Protein 3OIT (pdb70)

Organism: Oryza sativa subsp. japonica (NCBI:txid39947)

CATH classification: 3.40.47.10 (+1 more: 3.40.47.10)

InterPro domains:
  IPR001099 Chalcone/stilbene synthase, N-terminal [PF00195] (16-237)
  IPR011141 Polyketide synthase, type III [PIRSF000451] (15-398)
  IPR011141 Polyketide synthase, type III [PTHR11877] (16-397)
  IPR012328 Chalcone/stilbene synthase, C-terminal [PF02797] (247-397)
  IPR016039 Thiolase-like [G3DSA:3.40.47.10] (5-244)
  IPR016039 Thiolase-like [G3DSA:3.40.47.10] (245-402)
  IPR016039 Thiolase-like [SSF53901] (15-241)
  IPR016039 Thiolase-like [SSF53901] (244-397)

Structure (mmCIF, N/CA/C/O backbone):
data_3OIT
#
_entry.id   3OIT
#
_cell.length_a   57.780
_cell.length_b   68.510
_cell.length_c   211.720
_cell.angle_alpha   90.000
_cell.angle_beta   90.000
_cell.angle_gamma   90.000
#
_symmetry.space_group_name_H-M   'P 21 21 21'
#
loop_
_entity.id
_entity.type
_entity.pdbx_description
1 polymer 'Os07g0271500 protein'
2 water water
#
loop_
_atom_site.group_PDB
_atom_site.id
_atom_site.type_symbol
_atom_site.label_atom_id
_atom_site.label_alt_id
_atom_site.label_comp_id
_atom_site.label_asym_id
_atom_site.label_entity_id
_atom_site.label_seq_id
_atom_site.pdbx_PDB_ins_code
_atom_site.Cartn_x
_atom_site.Cartn_y
_atom_site.Cartn_z
_atom_site.occupancy
_atom_site.B_iso_or_equiv
_atom_site.auth_seq_id
_atom_site.auth_comp_id
_atom_site.auth_asym_id
_atom_site.auth_atom_id
_atom_site.pdbx_PDB_model_num
ATOM 1 N N . MET A 1 1 ? -6.497 -7.789 -53.078 1.00 46.92 17 MET A N 1
ATOM 2 C CA . MET A 1 1 ? -5.204 -8.126 -52.428 1.00 46.76 17 MET A CA 1
ATOM 3 C C . MET A 1 1 ? -5.392 -8.646 -51.011 1.00 45.68 17 MET A C 1
ATOM 4 O O . MET A 1 1 ? -6.452 -8.481 -50.403 1.00 44.95 17 MET A O 1
ATOM 9 N N . ARG A 1 2 ? -4.344 -9.265 -50.488 1.00 45.31 18 ARG A N 1
ATOM 10 C CA . ARG A 1 2 ? -4.376 -9.779 -49.137 1.00 44.69 18 ARG A CA 1
ATOM 11 C C . ARG A 1 2 ? -4.018 -8.697 -48.108 1.00 43.58 18 ARG A C 1
ATOM 12 O O . ARG A 1 2 ? -3.285 -7.744 -48.396 1.00 42.91 18 ARG A O 1
ATOM 20 N N . ARG A 1 3 ? -4.629 -8.851 -46.943 1.00 42.45 19 ARG A N 1
ATOM 21 C CA . ARG A 1 3 ? -4.210 -8.310 -45.651 1.00 42.20 19 ARG A CA 1
ATOM 22 C C . ARG A 1 3 ? -2.689 -8.119 -45.495 1.00 42.06 19 ARG A C 1
ATOM 23 O O . ARG A 1 3 ? -1.916 -8.964 -45.939 1.00 42.40 19 ARG A O 1
ATOM 31 N N . SER A 1 4 ? -2.265 -7.051 -44.817 1.00 41.20 20 SER A N 1
ATOM 32 C CA . SER A 1 4 ? -0.860 -6.912 -44.402 1.00 41.27 20 SER A CA 1
ATOM 33 C C . SER A 1 4 ? -0.495 -7.983 -43.363 1.00 41.64 20 SER A C 1
ATOM 34 O O . SER A 1 4 ? -1.373 -8.646 -42.806 1.00 41.59 20 SER A O 1
ATOM 37 N N . GLN A 1 5 ? 0.797 -8.162 -43.102 1.00 42.12 21 GLN A N 1
ATOM 38 C CA . GLN A 1 5 ? 1.226 -9.138 -42.097 1.00 42.87 21 GLN A CA 1
ATOM 39 C C . GLN A 1 5 ? 0.812 -8.702 -40.691 1.00 41.63 21 GLN A C 1
ATOM 40 O O . GLN A 1 5 ? 0.965 -7.537 -40.314 1.00 40.51 21 GLN A O 1
ATOM 46 N N . ARG A 1 6 ? 0.259 -9.633 -39.932 1.00 41.39 22 ARG A N 1
ATOM 47 C CA . ARG A 1 6 ? -0.229 -9.309 -38.608 1.00 41.39 22 ARG A CA 1
ATOM 48 C C . ARG A 1 6 ? 0.590 -10.032 -37.544 1.00 41.55 22 ARG A C 1
ATOM 49 O O . ARG A 1 6 ? 1.388 -10.925 -37.862 1.00 41.99 22 ARG A O 1
ATOM 57 N N . ALA A 1 7 ? 0.379 -9.644 -36.286 1.00 40.28 23 ALA A N 1
ATOM 58 C CA . ALA A 1 7 ? 1.033 -10.312 -35.173 1.00 40.35 23 ALA A CA 1
ATOM 59 C C . ALA A 1 7 ? 0.472 -11.729 -34.948 1.00 40.88 23 ALA A C 1
ATOM 60 O O . ALA A 1 7 ? -0.670 -12.033 -35.306 1.00 40.19 23 ALA A O 1
ATOM 62 N N . ASP A 1 8 ? 1.287 -12.578 -34.333 1.00 41.52 24 ASP A N 1
ATOM 63 C CA . ASP A 1 8 ? 0.883 -13.929 -33.976 1.00 42.64 24 ASP A CA 1
ATOM 64 C C . ASP A 1 8 ? 0.250 -13.947 -32.578 1.00 41.82 24 ASP A C 1
ATOM 65 O O . ASP A 1 8 ? -0.918 -14.306 -32.433 1.00 41.58 24 ASP A O 1
ATOM 70 N N . GLY A 1 9 ? 1.011 -13.532 -31.564 1.00 41.11 25 GLY A N 1
ATOM 71 C CA . GLY A 1 9 ? 0.560 -13.588 -30.169 1.00 40.02 25 GLY A CA 1
ATOM 72 C C . GLY A 1 9 ? -0.275 -12.396 -29.731 1.00 38.23 25 GLY A C 1
ATOM 73 O O . GLY A 1 9 ? -0.612 -11.521 -30.534 1.00 37.43 25 GLY A O 1
ATOM 74 N N . LEU A 1 10 ? -0.602 -12.366 -28.446 1.00 37.27 26 LEU A N 1
ATOM 75 C CA . LEU A 1 10 ? -1.321 -11.244 -27.860 1.00 35.48 26 LEU A CA 1
ATOM 76 C C . LEU A 1 10 ? -0.395 -10.060 -27.669 1.00 34.08 26 LEU A C 1
ATOM 77 O O . LEU A 1 10 ? 0.822 -10.221 -27.526 1.00 33.52 26 LEU A O 1
ATOM 82 N N . ALA A 1 11 ? -0.982 -8.865 -27.690 1.00 32.21 27 ALA A N 1
ATOM 83 C CA . ALA A 1 11 ? -0.284 -7.661 -27.275 1.00 31.23 27 ALA A CA 1
ATOM 84 C C . ALA A 1 11 ? 0.145 -7.815 -25.829 1.00 30.97 27 ALA A C 1
ATOM 85 O O . ALA A 1 11 ? -0.615 -8.302 -25.006 1.00 30.70 27 ALA A O 1
ATOM 87 N N . ALA A 1 12 ? 1.360 -7.380 -25.521 1.00 30.98 28 ALA A N 1
ATOM 88 C CA . ALA A 1 12 ? 1.846 -7.423 -24.147 1.00 31.24 28 ALA A CA 1
ATOM 89 C C . ALA A 1 12 ? 2.424 -6.091 -23.695 1.00 30.69 28 ALA A C 1
ATOM 90 O O . ALA A 1 12 ? 2.969 -5.327 -24.498 1.00 30.17 28 ALA A O 1
ATOM 92 N N . VAL A 1 13 ? 2.307 -5.833 -22.398 1.00 30.47 29 VAL A N 1
ATOM 93 C CA . VAL A 1 13 ? 3.019 -4.753 -21.757 1.00 29.90 29 VAL A CA 1
ATOM 94 C C . VAL A 1 13 ? 4.481 -5.186 -21.677 1.00 30.69 29 VAL A C 1
ATOM 95 O O . VAL A 1 13 ? 4.793 -6.189 -21.058 1.00 31.67 29 VAL A O 1
ATOM 99 N N . LEU A 1 14 ? 5.360 -4.435 -22.329 1.00 30.43 30 LEU A N 1
ATOM 100 C CA . LEU A 1 14 ? 6.773 -4.782 -22.407 1.00 31.74 30 LEU A CA 1
ATOM 101 C C . LEU A 1 14 ? 7.616 -3.940 -21.458 1.00 32.15 30 LEU A C 1
ATOM 102 O O . LEU A 1 14 ? 8.738 -4.330 -21.106 1.00 33.22 30 LEU A O 1
ATOM 107 N N . ALA A 1 15 ? 7.082 -2.779 -21.077 1.00 31.22 31 ALA A N 1
ATOM 108 C CA . ALA A 1 15 ? 7.762 -1.842 -20.177 1.00 31.34 31 ALA A CA 1
ATOM 109 C C . ALA A 1 15 ? 6.779 -0.830 -19.625 1.00 30.34 31 ALA A C 1
ATOM 110 O O . ALA A 1 15 ? 5.791 -0.512 -20.286 1.00 29.33 31 ALA A O 1
ATOM 112 N N . ILE A 1 16 ? 7.044 -0.340 -18.413 1.00 30.56 32 ILE A N 1
ATOM 113 C CA . ILE A 1 16 ? 6.278 0.765 -17.826 1.00 30.50 32 ILE A CA 1
ATOM 114 C C . ILE A 1 16 ? 7.251 1.758 -17.213 1.00 30.61 32 ILE A C 1
ATOM 115 O O . ILE A 1 16 ? 8.155 1.369 -16.477 1.00 31.85 32 ILE A O 1
ATOM 120 N N . GLY A 1 17 ? 7.056 3.036 -17.506 1.00 29.73 33 GLY A N 1
ATOM 121 C CA . GLY A 1 17 ? 7.830 4.093 -16.878 1.00 30.04 33 GLY A CA 1
ATOM 122 C C . GLY A 1 17 ? 6.873 5.148 -16.374 1.00 29.82 33 GLY A C 1
ATOM 123 O O . GLY A 1 17 ? 5.793 5.347 -16.953 1.00 28.84 33 GLY A O 1
ATOM 124 N N . THR A 1 18 ? 7.251 5.835 -15.296 1.00 29.42 34 THR A N 1
ATOM 125 C CA . THR A 1 18 ? 6.361 6.846 -14.718 1.00 28.52 34 THR A CA 1
ATOM 126 C C . THR A 1 18 ? 7.182 8.066 -14.334 1.00 28.67 34 THR A C 1
ATOM 127 O O . THR A 1 18 ? 8.418 7.995 -14.241 1.00 28.67 34 THR A O 1
ATOM 131 N N . ALA A 1 19 ? 6.493 9.183 -14.130 1.00 27.54 35 ALA A N 1
ATOM 132 C CA . ALA A 1 19 ? 7.114 10.472 -13.832 1.00 27.53 35 ALA A CA 1
ATOM 133 C C . ALA A 1 19 ? 6.161 11.350 -13.033 1.00 27.41 35 ALA A C 1
ATOM 134 O O . ALA A 1 19 ? 4.934 11.247 -13.191 1.00 26.43 35 ALA A O 1
ATOM 136 N N . ASN A 1 20 ? 6.722 12.200 -12.166 1.00 27.99 36 ASN A N 1
ATOM 137 C CA . ASN A 1 20 ? 5.939 13.192 -11.413 1.00 27.68 36 ASN A CA 1
ATOM 138 C C . ASN A 1 20 ? 6.680 14.516 -11.314 1.00 28.29 36 ASN A C 1
ATOM 139 O O . ASN A 1 20 ? 7.910 14.535 -11.352 1.00 29.24 36 ASN A O 1
ATOM 144 N N . PRO A 1 21 ? 5.950 15.632 -11.192 1.00 28.89 37 PRO A N 1
ATOM 145 C CA . PRO A 1 21 ? 6.645 16.914 -10.969 1.00 29.76 37 PRO A CA 1
ATOM 146 C C . PRO A 1 21 ? 7.473 16.870 -9.661 1.00 31.73 37 PRO A C 1
ATOM 147 O O . PRO A 1 21 ? 7.214 16.019 -8.798 1.00 32.52 37 PRO A O 1
ATOM 151 N N . PRO A 1 22 ? 8.475 17.751 -9.518 1.00 32.94 38 PRO A N 1
ATOM 152 C CA . PRO A 1 22 ? 9.330 17.631 -8.322 1.00 34.50 38 PRO A CA 1
ATOM 153 C C . PRO A 1 22 ? 8.676 18.071 -7.004 1.00 34.74 38 PRO A C 1
ATOM 154 O O . PRO A 1 22 ? 9.042 17.548 -5.954 1.00 35.34 38 PRO A O 1
ATOM 158 N N . ASN A 1 23 ? 7.711 18.991 -7.066 1.00 35.05 39 ASN A N 1
ATOM 159 C CA . ASN A 1 23 ? 7.053 19.553 -5.860 1.00 36.03 39 ASN A CA 1
ATOM 160 C C . ASN A 1 23 ? 6.165 18.552 -5.119 1.00 35.52 39 ASN A C 1
ATOM 161 O O . ASN A 1 23 ? 4.990 18.371 -5.444 1.00 34.85 39 ASN A O 1
ATOM 166 N N . CYS A 1 24 ? 6.744 17.914 -4.112 1.00 36.32 40 CYS A N 1
ATOM 167 C CA . CYS A 1 24 ? 6.042 16.921 -3.319 1.00 37.29 40 CYS A CA 1
ATOM 168 C C . CYS A 1 24 ? 5.358 17.587 -2.122 1.00 37.14 40 CYS A C 1
ATOM 169 O O . CYS A 1 24 ? 5.985 18.365 -1.393 1.00 37.67 40 CYS A O 1
ATOM 172 N N . VAL A 1 25 ? 4.072 17.288 -1.932 1.00 36.38 41 VAL A N 1
ATOM 173 C CA . VAL A 1 25 ? 3.315 17.817 -0.797 1.00 36.17 41 VAL A CA 1
ATOM 174 C C . VAL A 1 25 ? 2.576 16.686 -0.063 1.00 36.26 41 VAL A C 1
ATOM 175 O O . VAL A 1 25 ? 1.723 16.025 -0.657 1.00 35.63 41 VAL A O 1
ATOM 179 N N . THR A 1 26 ? 2.888 16.500 1.228 1.00 36.05 42 THR A N 1
ATOM 180 C CA . THR A 1 26 ? 2.235 15.479 2.060 1.00 36.48 42 THR A CA 1
ATOM 181 C C . THR A 1 26 ? 0.800 15.905 2.377 1.00 36.04 42 THR A C 1
ATOM 182 O O . THR A 1 26 ? 0.490 17.090 2.294 1.00 35.75 42 THR A O 1
ATOM 186 N N . GLN A 1 27 ? -0.069 14.951 2.718 1.00 36.76 43 GLN A N 1
ATOM 187 C CA . GLN A 1 27 ? -1.437 15.274 3.151 1.00 37.36 43 GLN A CA 1
ATOM 188 C C . GLN A 1 27 ? -1.448 16.237 4.334 1.00 38.25 43 GLN A C 1
ATOM 189 O O . GLN A 1 27 ? -2.333 17.095 4.428 1.00 38.23 43 GLN A O 1
ATOM 195 N N . GLU A 1 28 ? -0.483 16.073 5.241 1.00 38.84 44 GLU A N 1
ATOM 196 C CA . GLU A 1 28 ? -0.384 16.930 6.419 1.00 40.26 44 GLU A CA 1
ATOM 197 C C . GLU A 1 28 ? -0.067 18.377 6.047 1.00 39.15 44 GLU A C 1
ATOM 198 O O . GLU A 1 28 ? -0.527 19.293 6.718 1.00 39.00 44 GLU A O 1
ATOM 204 N N . GLU A 1 29 ? 0.699 18.573 4.971 1.00 38.01 45 GLU A N 1
ATOM 205 C CA . GLU A 1 29 ? 1.083 19.922 4.520 1.00 37.62 45 GLU A CA 1
ATOM 206 C C . GLU A 1 29 ? 0.087 20.555 3.557 1.00 36.39 45 GLU A C 1
ATOM 207 O O . GLU A 1 29 ? 0.120 21.765 3.344 1.00 36.15 45 GLU A O 1
ATOM 213 N N . ILE A 1 30 ? -0.775 19.739 2.960 1.00 36.22 46 ILE A N 1
ATOM 214 C CA . ILE A 1 30 ? -1.736 20.229 1.967 1.00 35.71 46 ILE A CA 1
ATOM 215 C C . ILE A 1 30 ? -2.661 21.359 2.495 1.00 35.64 46 ILE A C 1
ATOM 216 O O . ILE A 1 30 ? -2.804 22.386 1.826 1.00 35.25 46 ILE A O 1
ATOM 221 N N . PRO A 1 31 ? -3.263 21.196 3.698 1.00 35.80 47 PRO A N 1
ATOM 222 C CA . PRO A 1 31 ? -4.112 22.297 4.172 1.00 35.95 47 PRO A CA 1
ATOM 223 C C . PRO A 1 31 ? -3.381 23.634 4.269 1.00 36.19 47 PRO A C 1
ATOM 224 O O . PRO A 1 31 ? -3.928 24.651 3.845 1.00 36.39 47 PRO A O 1
ATOM 228 N N . ASP A 1 32 ? -2.155 23.627 4.796 1.00 35.93 48 ASP A N 1
ATOM 229 C CA . ASP A 1 32 ? -1.379 24.858 4.926 1.00 36.38 48 ASP A CA 1
ATOM 230 C C . ASP A 1 32 ? -1.016 25.456 3.576 1.00 35.71 48 ASP A C 1
ATOM 231 O O . ASP A 1 32 ? -1.065 26.667 3.419 1.00 36.35 48 ASP A O 1
ATOM 236 N N . PHE A 1 33 ? -0.637 24.612 2.618 1.00 34.86 49 PHE A N 1
ATOM 237 C CA . PHE A 1 33 ? -0.284 25.076 1.274 1.00 34.36 49 PHE A CA 1
ATOM 238 C C . PHE A 1 33 ? -1.502 25.690 0.576 1.00 33.27 49 PHE A C 1
ATOM 239 O O . PHE A 1 33 ? -1.448 26.838 0.106 1.00 33.24 49 PHE A O 1
ATOM 247 N N . TYR A 1 34 ? -2.588 24.925 0.527 1.00 32.20 50 TYR A N 1
ATOM 248 C CA . TYR A 1 34 ? -3.787 25.336 -0.203 1.00 31.51 50 TYR A CA 1
ATOM 249 C C . TYR A 1 34 ? -4.411 26.608 0.364 1.00 31.81 50 TYR A C 1
ATOM 250 O O . TYR A 1 34 ? -4.727 27.531 -0.384 1.00 31.64 50 TYR A O 1
ATOM 259 N N . PHE A 1 35 ? -4.561 26.666 1.683 1.00 32.92 51 PHE A N 1
ATOM 260 C CA . PHE A 1 35 ? -5.159 27.832 2.333 1.00 33.90 51 PHE A CA 1
ATOM 261 C C . PHE A 1 35 ? -4.297 29.093 2.280 1.00 34.50 51 PHE A C 1
ATOM 262 O O . PHE A 1 35 ? -4.826 30.203 2.183 1.00 34.44 51 PHE A O 1
ATOM 270 N N . ARG A 1 36 ? -2.977 28.922 2.309 1.00 34.61 52 ARG A N 1
ATOM 271 C CA . ARG A 1 36 ? -2.067 30.057 2.159 1.00 35.76 52 ARG A CA 1
ATOM 272 C C . ARG A 1 36 ? -2.118 30.626 0.731 1.00 35.59 52 ARG A C 1
ATOM 273 O O . ARG A 1 36 ? -2.297 31.827 0.528 1.00 35.70 52 ARG A O 1
ATOM 281 N N . VAL A 1 37 ? -1.982 29.741 -0.247 1.00 35.48 53 VAL A N 1
ATOM 282 C CA . VAL A 1 37 ? -1.845 30.146 -1.636 1.00 36.07 53 VAL A CA 1
ATOM 283 C C . VAL A 1 37 ? -3.136 30.747 -2.211 1.00 36.29 53 VAL A C 1
ATOM 284 O O . VAL A 1 37 ? -3.089 31.534 -3.159 1.00 36.82 53 VAL A O 1
ATOM 288 N N . THR A 1 38 ? -4.278 30.391 -1.622 1.00 36.66 54 THR A N 1
ATOM 289 C CA . THR A 1 38 ? -5.570 30.953 -2.032 1.00 37.36 54 THR A CA 1
ATOM 290 C C . THR A 1 38 ? -6.045 32.094 -1.133 1.00 38.73 54 THR A C 1
ATOM 291 O O . THR A 1 38 ? -7.215 32.485 -1.202 1.00 39.07 54 THR A O 1
ATOM 295 N N . ASN A 1 39 ? -5.156 32.606 -0.278 1.00 39.72 55 ASN A N 1
ATOM 296 C CA . ASN A 1 39 ? -5.470 33.750 0.594 1.00 41.56 55 ASN A CA 1
ATOM 297 C C . ASN A 1 39 ? -6.692 33.488 1.488 1.00 42.46 55 ASN A C 1
ATOM 298 O O . ASN A 1 39 ? -7.565 34.359 1.664 1.00 42.88 55 ASN A O 1
ATOM 303 N N . SER A 1 40 ? -6.738 32.283 2.049 1.00 42.12 56 SER A N 1
ATOM 304 C CA . SER A 1 40 ? -7.892 31.822 2.805 1.00 43.16 56 SER A CA 1
ATOM 305 C C . SER A 1 40 ? -7.585 31.438 4.257 1.00 43.98 56 SER A C 1
ATOM 306 O O . SER A 1 40 ? -8.419 30.825 4.916 1.00 43.71 56 SER A O 1
ATOM 309 N N . ASP A 1 41 ? -6.397 31.795 4.745 1.00 45.54 57 ASP A N 1
ATOM 310 C CA . ASP A 1 41 ? -5.952 31.425 6.100 1.00 47.39 57 ASP A CA 1
ATOM 311 C C . ASP A 1 41 ? -6.845 31.968 7.227 1.00 48.45 57 ASP A C 1
ATOM 312 O O . ASP A 1 41 ? -6.772 31.488 8.357 1.00 49.41 57 ASP A O 1
ATOM 317 N N . HIS A 1 42 ? -7.694 32.943 6.906 1.00 48.76 58 HIS A N 1
ATOM 318 C CA . HIS A 1 42 ? -8.642 33.533 7.865 1.00 49.81 58 HIS A CA 1
ATOM 319 C C . HIS A 1 42 ? -9.916 32.685 7.993 1.00 49.40 58 HIS A C 1
ATOM 320 O O . HIS A 1 42 ? -10.719 32.893 8.907 1.00 50.35 58 HIS A O 1
ATOM 327 N N . LEU A 1 43 ? -10.106 31.747 7.066 1.00 47.87 59 LEU A N 1
ATOM 328 C CA . LEU A 1 43 ? -11.250 30.838 7.106 1.00 47.10 59 LEU A CA 1
ATOM 329 C C . LEU A 1 43 ? -10.945 29.597 7.958 1.00 46.52 59 LEU A C 1
ATOM 330 O O . LEU A 1 43 ? -10.773 28.489 7.438 1.00 45.18 59 LEU A O 1
ATOM 335 N N . THR A 1 44 ? -10.889 29.811 9.271 1.00 47.00 60 THR A N 1
ATOM 336 C CA . THR A 1 44 ? -10.516 28.791 10.258 1.00 47.24 60 THR A CA 1
ATOM 337 C C . THR A 1 44 ? -11.425 27.559 10.271 1.00 46.54 60 THR A C 1
ATOM 338 O O . THR A 1 44 ? -10.934 26.430 10.232 1.00 45.91 60 THR A O 1
ATOM 342 N N . ALA A 1 45 ? -12.738 27.779 10.343 1.00 46.61 61 ALA A N 1
ATOM 343 C CA . ALA A 1 45 ? -13.710 26.683 10.351 1.00 46.42 61 ALA A CA 1
ATOM 344 C C . ALA A 1 45 ? -13.567 25.815 9.101 1.00 45.23 61 ALA A C 1
ATOM 345 O O . ALA A 1 45 ? -13.554 24.588 9.194 1.00 44.92 61 ALA A O 1
ATOM 347 N N . LEU A 1 46 ? -13.437 26.465 7.943 1.00 44.36 62 LEU A N 1
ATOM 348 C CA . LEU A 1 46 ? -13.259 25.768 6.673 1.00 43.37 62 LEU A CA 1
ATOM 349 C C . LEU A 1 46 ? -11.936 24.996 6.604 1.00 42.31 62 LEU A C 1
ATOM 350 O O . LEU A 1 46 ? -11.912 23.849 6.161 1.00 41.38 62 LEU A O 1
ATOM 355 N N . LYS A 1 47 ? -10.847 25.616 7.054 1.00 42.30 63 LYS A N 1
ATOM 356 C CA . LYS A 1 47 ? -9.550 24.929 7.079 1.00 42.11 63 LYS A CA 1
ATOM 357 C C . LYS A 1 47 ? -9.600 23.653 7.931 1.00 42.61 63 LYS A C 1
ATOM 358 O O . LYS A 1 47 ? -9.096 22.599 7.519 1.00 41.67 63 LYS A O 1
ATOM 364 N N . ASP A 1 48 ? -10.232 23.751 9.102 1.00 44.01 64 ASP A N 1
ATOM 365 C CA . ASP A 1 48 ? -10.413 22.596 9.982 1.00 45.32 64 ASP A CA 1
ATOM 366 C C . ASP A 1 48 ? -11.213 21.474 9.314 1.00 44.93 64 ASP A C 1
ATOM 367 O O . ASP A 1 48 ? -10.911 20.294 9.514 1.00 44.61 64 ASP A O 1
ATOM 372 N N . LYS A 1 49 ? -12.231 21.836 8.530 1.00 45.23 65 LYS A N 1
ATOM 373 C CA . LYS A 1 49 ? -13.020 20.833 7.789 1.00 45.76 65 LYS A CA 1
ATOM 374 C C . LYS A 1 49 ? -12.159 20.154 6.736 1.00 44.42 65 LYS A C 1
ATOM 375 O O . LYS A 1 49 ? -12.192 18.935 6.581 1.00 44.19 65 LYS A O 1
ATOM 381 N N . PHE A 1 50 ? -11.379 20.960 6.028 1.00 43.97 66 PHE A N 1
ATOM 382 C CA . PHE A 1 50 ? -10.468 20.451 5.023 1.00 43.37 66 PHE A CA 1
ATOM 383 C C . PHE A 1 50 ? -9.448 19.498 5.636 1.00 43.94 66 PHE A C 1
ATOM 384 O O . PHE A 1 50 ? -9.139 18.457 5.050 1.00 43.54 66 PHE A O 1
ATOM 392 N N . LYS A 1 51 ? -8.942 19.852 6.817 1.00 45.41 67 LYS A N 1
ATOM 393 C CA . LYS A 1 51 ? -7.988 19.007 7.536 1.00 46.62 67 LYS A CA 1
ATOM 394 C C . LYS A 1 51 ? -8.569 17.617 7.784 1.00 47.67 67 LYS A C 1
ATOM 395 O O . LYS A 1 51 ? -7.921 16.612 7.505 1.00 47.30 67 LYS A O 1
ATOM 401 N N . ARG A 1 52 ? -9.799 17.577 8.292 1.00 49.28 68 ARG A N 1
ATOM 402 C CA . ARG A 1 52 ? -10.496 16.321 8.562 1.00 51.08 68 ARG A CA 1
ATOM 403 C C . ARG A 1 52 ? -10.839 15.545 7.282 1.00 50.89 68 ARG A C 1
ATOM 404 O O . ARG A 1 52 ? -10.684 14.323 7.248 1.00 51.42 68 ARG A O 1
ATOM 412 N N . ILE A 1 53 ? -11.293 16.257 6.246 1.00 50.85 69 ILE A N 1
ATOM 413 C CA . ILE A 1 53 ? -11.494 15.701 4.902 1.00 50.83 69 ILE A CA 1
ATOM 414 C C . ILE A 1 53 ? -10.226 14.988 4.402 1.00 50.58 69 ILE A C 1
ATOM 415 O O . ILE A 1 53 ? -10.282 13.825 3.995 1.00 50.81 69 ILE A O 1
ATOM 420 N N . CYS A 1 54 ? -9.089 15.681 4.462 1.00 50.21 70 CYS A N 1
ATOM 421 C CA . CYS A 1 54 ? -7.819 15.150 3.960 1.00 49.73 70 CYS A CA 1
ATOM 422 C C . CYS A 1 54 ? -7.356 13.881 4.653 1.00 49.92 70 CYS A C 1
ATOM 423 O O . CYS A 1 54 ? -6.701 13.051 4.033 1.00 49.30 70 CYS A O 1
ATOM 426 N N . GLN A 1 55 ? -7.695 13.734 5.933 1.00 50.88 71 GLN A N 1
ATOM 427 C CA . GLN A 1 55 ? -7.240 12.591 6.724 1.00 51.67 71 GLN A CA 1
ATOM 428 C C . GLN A 1 55 ? -7.957 11.287 6.376 1.00 51.52 71 GLN A C 1
ATOM 429 O O . GLN A 1 55 ? -7.425 10.212 6.627 1.00 51.83 71 GLN A O 1
ATOM 435 N N . GLU A 1 56 ? -9.149 11.385 5.786 1.00 51.13 72 GLU A N 1
ATOM 436 C CA . GLU A 1 56 ? -9.986 10.203 5.511 1.00 51.14 72 GLU A CA 1
ATOM 437 C C . GLU A 1 56 ? -9.963 9.714 4.052 1.00 49.51 72 GLU A C 1
ATOM 438 O O . GLU A 1 56 ? -10.759 8.848 3.674 1.00 49.85 72 GLU A O 1
ATOM 444 N N . MET A 1 57 ? -9.052 10.241 3.237 1.00 47.75 73 MET A N 1
ATOM 445 C CA . MET A 1 57 ? -9.068 9.963 1.790 1.00 45.83 73 MET A CA 1
ATOM 446 C C . MET A 1 57 ? -8.150 8.831 1.313 1.00 44.17 73 MET A C 1
ATOM 447 O O . MET A 1 57 ? -8.309 8.340 0.190 1.00 43.80 73 MET A O 1
ATOM 452 N N . GLY A 1 58 ? -7.190 8.433 2.145 1.00 42.65 74 GLY A N 1
ATOM 453 C CA . GLY A 1 58 ? -6.239 7.377 1.777 1.00 40.05 74 GLY A CA 1
ATOM 454 C C . GLY A 1 58 ? -5.059 7.873 0.951 1.00 37.84 74 GLY A C 1
ATOM 455 O O . GLY A 1 58 ? -4.359 7.074 0.320 1.00 37.06 74 GLY A O 1
ATOM 456 N N . VAL A 1 59 ? -4.845 9.192 0.964 1.00 35.67 75 VAL A N 1
ATOM 457 C CA . VAL A 1 59 ? -3.746 9.837 0.255 1.00 33.94 75 VAL A CA 1
ATOM 458 C C . VAL A 1 59 ? -2.742 10.370 1.288 1.00 34.50 75 VAL A C 1
ATOM 459 O O . VAL A 1 59 ? -3.141 11.005 2.253 1.00 34.36 75 VAL A O 1
ATOM 463 N N . GLN A 1 60 ? -1.454 10.098 1.095 1.00 34.21 76 GLN A N 1
ATOM 464 C CA . GLN A 1 60 ? -0.428 10.528 2.049 1.00 35.25 76 GLN A CA 1
ATOM 465 C C . GLN A 1 60 ? 0.488 11.605 1.487 1.00 34.46 76 GLN A C 1
ATOM 466 O O . GLN A 1 60 ? 1.101 12.367 2.241 1.00 33.96 76 GLN A O 1
ATOM 472 N N . ARG A 1 61 ? 0.599 11.642 0.159 1.00 33.41 77 ARG A N 1
ATOM 473 C CA . ARG A 1 61 ? 1.387 12.659 -0.523 1.00 33.07 77 ARG A CA 1
ATOM 474 C C . ARG A 1 61 ? 1.015 12.736 -1.989 1.00 31.48 77 ARG A C 1
ATOM 475 O O . ARG A 1 61 ? 0.447 11.795 -2.549 1.00 30.42 77 ARG A O 1
ATOM 483 N N . ARG A 1 62 ? 1.320 13.875 -2.599 1.00 30.57 78 ARG A N 1
ATOM 484 C CA . ARG A 1 62 ? 1.124 14.038 -4.030 1.00 30.25 78 ARG A CA 1
ATOM 485 C C . ARG A 1 62 ? 2.174 14.998 -4.574 1.00 29.61 78 ARG A C 1
ATOM 486 O O . ARG A 1 62 ? 2.842 15.706 -3.809 1.00 29.31 78 ARG A O 1
ATOM 494 N N . TYR A 1 63 ? 2.315 14.998 -5.890 1.00 28.48 79 TYR A N 1
ATOM 495 C CA . TYR A 1 63 ? 3.295 15.815 -6.590 1.00 28.41 79 TYR A CA 1
ATOM 496 C C . TYR A 1 63 ? 2.526 16.801 -7.444 1.00 27.29 79 TYR A C 1
ATOM 497 O O . TYR A 1 63 ? 1.585 16.429 -8.123 1.00 27.06 79 TYR A O 1
ATOM 506 N N . LEU A 1 64 ? 2.907 18.068 -7.360 1.00 27.97 80 LEU A N 1
ATOM 507 C CA . LEU A 1 64 ? 2.199 19.161 -8.008 1.00 28.02 80 LEU A CA 1
ATOM 508 C C . LEU A 1 64 ? 3.134 19.959 -8.894 1.00 28.28 80 LEU A C 1
ATOM 509 O O . LEU A 1 64 ? 4.222 20.327 -8.467 1.00 29.85 80 LEU A O 1
ATOM 514 N N . HIS A 1 65 ? 2.716 20.223 -10.124 1.00 27.90 81 HIS A N 1
ATOM 515 C CA . HIS A 1 65 ? 3.515 21.032 -11.037 1.00 28.53 81 HIS A CA 1
ATOM 516 C C . HIS A 1 65 ? 3.463 22.504 -10.645 1.00 29.39 81 HIS A C 1
ATOM 517 O O . HIS A 1 65 ? 4.460 23.225 -10.777 1.00 29.74 81 HIS A O 1
ATOM 524 N N . HIS A 1 66 ? 2.306 22.938 -10.147 1.00 29.26 82 HIS A N 1
ATOM 525 C CA . HIS A 1 66 ? 2.157 24.306 -9.671 1.00 30.45 82 HIS A CA 1
ATOM 526 C C . HIS A 1 66 ? 2.825 24.497 -8.304 1.00 31.67 82 HIS A C 1
ATOM 527 O O . HIS A 1 66 ? 2.910 23.562 -7.499 1.00 32.02 82 HIS A O 1
ATOM 534 N N . THR A 1 67 ? 3.321 25.712 -8.082 1.00 32.14 83 THR A N 1
ATOM 535 C CA . THR A 1 67 ? 4.050 26.097 -6.882 1.00 32.93 83 THR A CA 1
ATOM 536 C C . THR A 1 67 ? 3.563 27.487 -6.469 1.00 33.44 83 THR A C 1
ATOM 537 O O . THR A 1 67 ? 2.833 28.142 -7.226 1.00 32.47 83 THR A O 1
ATOM 541 N N . GLU A 1 68 ? 3.982 27.944 -5.289 1.00 34.74 84 GLU A N 1
ATOM 542 C CA . GLU A 1 68 ? 3.652 29.296 -4.820 1.00 36.04 84 GLU A CA 1
ATOM 543 C C . GLU A 1 68 ? 4.001 30.389 -5.833 1.00 36.12 84 GLU A C 1
ATOM 544 O O . GLU A 1 68 ? 3.231 31.330 -6.018 1.00 36.49 84 GLU A O 1
ATOM 550 N N . GLU A 1 69 ? 5.160 30.268 -6.473 1.00 36.18 85 GLU A N 1
ATOM 551 C CA . GLU A 1 69 ? 5.628 31.271 -7.432 1.00 37.26 85 GLU A CA 1
ATOM 552 C C . GLU A 1 69 ? 4.784 31.284 -8.700 1.00 35.95 85 GLU A C 1
ATOM 553 O O . GLU A 1 69 ? 4.494 32.348 -9.236 1.00 35.62 85 GLU A O 1
ATOM 559 N N . MET A 1 70 ? 4.408 30.094 -9.173 1.00 34.46 86 MET A N 1
ATOM 560 C CA . MET A 1 70 ? 3.533 29.972 -10.335 1.00 34.12 86 MET A CA 1
ATOM 561 C C . MET A 1 70 ? 2.197 30.645 -10.053 1.00 33.75 86 MET A C 1
ATOM 562 O O . MET A 1 70 ? 1.689 31.394 -10.882 1.00 34.21 86 MET A O 1
ATOM 567 N N . LEU A 1 71 ? 1.643 30.372 -8.879 1.00 33.62 87 LEU A N 1
ATOM 568 C CA . LEU A 1 71 ? 0.345 30.919 -8.499 1.00 33.78 87 LEU A CA 1
ATOM 569 C C . LEU A 1 71 ? 0.422 32.421 -8.223 1.00 34.44 87 LEU A C 1
ATOM 570 O O . LEU A 1 71 ? -0.532 33.146 -8.519 1.00 34.46 87 LEU A O 1
ATOM 575 N N . SER A 1 72 ? 1.562 32.890 -7.702 1.00 34.83 88 SER A N 1
ATOM 576 C CA . SER A 1 72 ? 1.790 34.332 -7.515 1.00 36.26 88 SER A CA 1
ATOM 577 C C . SER A 1 72 ? 1.809 35.066 -8.859 1.00 36.45 88 SER A C 1
ATOM 578 O O . SER A 1 72 ? 1.295 36.178 -8.971 1.00 36.79 88 SER A O 1
ATOM 581 N N . ALA A 1 73 ? 2.403 34.425 -9.863 1.00 36.09 89 ALA A N 1
ATOM 582 C CA . ALA A 1 73 ? 2.426 34.934 -11.230 1.00 36.59 89 ALA A CA 1
ATOM 583 C C . ALA A 1 73 ? 1.063 34.840 -11.928 1.00 36.04 89 ALA A C 1
ATOM 584 O O . ALA A 1 73 ? 0.842 35.515 -12.941 1.00 36.98 89 ALA A O 1
ATOM 586 N N . HIS A 1 74 ? 0.163 34.012 -11.396 1.00 35.30 90 HIS A N 1
ATOM 587 C CA . HIS A 1 74 ? -1.190 33.833 -11.973 1.00 34.91 90 HIS A CA 1
ATOM 588 C C . HIS A 1 74 ? -2.324 33.924 -10.925 1.00 34.47 90 HIS A C 1
ATOM 589 O O . HIS A 1 74 ? -3.025 32.937 -10.681 1.00 33.39 90 HIS A O 1
ATOM 596 N N . PRO A 1 75 ? -2.524 35.118 -10.318 1.00 35.17 91 PRO A N 1
ATOM 597 C CA . PRO A 1 75 ? -3.564 35.270 -9.289 1.00 35.25 91 PRO A CA 1
ATOM 598 C C . PRO A 1 75 ? -4.995 34.950 -9.754 1.00 35.03 91 PRO A C 1
ATOM 599 O O . PRO A 1 75 ? -5.839 34.611 -8.925 1.00 34.84 91 PRO A O 1
ATOM 603 N N . GLU A 1 76 ? -5.254 35.057 -11.055 1.00 35.14 92 GLU A N 1
ATOM 604 C CA . GLU A 1 76 ? -6.555 34.706 -11.642 1.00 35.74 92 GLU A CA 1
ATOM 605 C C . GLU A 1 76 ? -6.961 33.265 -11.335 1.00 34.63 92 GLU A C 1
ATOM 606 O O . GLU A 1 76 ? -8.150 32.962 -11.229 1.00 34.48 92 GLU A O 1
ATOM 612 N N . PHE A 1 77 ? -5.975 32.381 -11.200 1.00 33.79 93 PHE A N 1
ATOM 613 C CA . PHE A 1 77 ? -6.235 30.972 -10.914 1.00 33.43 93 PHE A CA 1
ATOM 614 C C . PHE A 1 77 ? -7.032 30.775 -9.619 1.00 33.65 93 PHE A C 1
ATOM 615 O O . PHE A 1 77 ? -7.948 29.964 -9.588 1.00 33.43 93 PHE A O 1
ATOM 623 N N . VAL A 1 78 ? -6.705 31.521 -8.561 1.00 34.50 94 VAL A N 1
ATOM 624 C CA . VAL A 1 78 ? -7.409 31.334 -7.286 1.00 34.66 94 VAL A CA 1
ATOM 625 C C . VAL A 1 78 ? -8.782 32.016 -7.259 1.00 35.15 94 VAL A C 1
ATOM 626 O O . VAL A 1 78 ? -9.608 31.678 -6.430 1.00 35.47 94 VAL A O 1
ATOM 630 N N . ASP A 1 79 ? -9.016 32.971 -8.163 1.00 35.41 95 ASP A N 1
ATOM 631 C CA . ASP A 1 79 ? -10.304 33.650 -8.262 1.00 35.40 95 ASP A CA 1
ATOM 632 C C . ASP A 1 79 ? -11.314 32.760 -9.002 1.00 34.86 95 ASP A C 1
ATOM 633 O O . ASP A 1 79 ? -11.177 32.509 -10.205 1.00 33.91 95 ASP A O 1
ATOM 638 N N . ARG A 1 80 ? -12.330 32.289 -8.279 1.00 34.83 96 ARG A N 1
ATOM 639 C CA . ARG A 1 80 ? -13.282 31.311 -8.816 1.00 34.35 96 ARG A CA 1
ATOM 640 C C . ARG A 1 80 ? -14.089 31.810 -10.021 1.00 34.56 96 ARG A C 1
ATOM 641 O O . ARG A 1 80 ? -14.647 31.003 -10.767 1.00 33.50 96 ARG A O 1
ATOM 649 N N . ASP A 1 81 ? -14.148 33.128 -10.201 1.00 34.92 97 ASP A N 1
ATOM 650 C CA . ASP A 1 81 ? -14.966 33.743 -11.245 1.00 35.66 97 ASP A CA 1
ATOM 651 C C . ASP A 1 81 ? -14.153 34.301 -12.417 1.00 35.11 97 ASP A C 1
ATOM 652 O O . ASP A 1 81 ? -14.723 34.704 -13.424 1.00 35.44 97 ASP A O 1
ATOM 657 N N . ALA A 1 82 ? -12.829 34.311 -12.301 1.00 34.30 98 ALA A N 1
ATOM 658 C CA . ALA A 1 82 ? -12.004 34.914 -13.354 1.00 34.16 98 ALA A CA 1
ATOM 659 C C . ALA A 1 82 ? -11.737 33.941 -14.506 1.00 33.23 98 ALA A C 1
ATOM 660 O O . ALA A 1 82 ? -11.424 32.777 -14.268 1.00 32.41 98 ALA A O 1
ATOM 662 N N . PRO A 1 83 ? -11.909 34.402 -15.761 1.00 33.43 99 PRO A N 1
ATOM 663 C CA . PRO A 1 83 ? -11.479 33.544 -16.870 1.00 32.55 99 PRO A CA 1
ATOM 664 C C . PRO A 1 83 ? -9.950 33.361 -16.839 1.00 32.02 99 PRO A C 1
ATOM 665 O O . PRO A 1 83 ? -9.209 34.324 -16.603 1.00 32.48 99 PRO A O 1
ATOM 669 N N . SER A 1 84 ? -9.489 32.126 -17.014 1.00 30.84 100 SER A N 1
ATOM 670 C CA . SER A 1 84 ? -8.051 31.833 -16.928 1.00 30.26 100 SER A CA 1
ATOM 671 C C . SER A 1 84 ? -7.651 30.553 -17.658 1.00 29.47 100 SER A C 1
ATOM 672 O O . SER A 1 84 ? -6.509 30.098 -17.521 1.00 29.38 100 SER A O 1
ATOM 675 N N . LEU A 1 85 ? -8.575 29.971 -18.426 1.00 28.69 101 LEU A N 1
ATOM 676 C CA . LEU A 1 85 ? -8.270 28.765 -19.205 1.00 28.55 101 LEU A CA 1
ATOM 677 C C . LEU A 1 85 ? -7.046 28.938 -20.105 1.00 28.62 101 LEU A C 1
ATOM 678 O O . LEU A 1 85 ? -6.253 28.001 -20.226 1.00 27.65 101 LEU A O 1
ATOM 683 N N . ASP A 1 86 ? -6.896 30.117 -20.725 1.00 28.63 102 ASP A N 1
ATOM 684 C CA . ASP A 1 86 ? -5.775 30.365 -21.643 1.00 29.25 102 ASP A CA 1
ATOM 685 C C . ASP A 1 86 ? -4.440 30.167 -20.927 1.00 28.66 102 ASP A C 1
ATOM 686 O O . ASP A 1 86 ? -3.575 29.439 -21.427 1.00 28.50 102 ASP A O 1
ATOM 691 N N . ALA A 1 87 ? -4.274 30.826 -19.775 1.00 28.43 103 ALA A N 1
ATOM 692 C CA . ALA A 1 87 ? -3.039 30.711 -18.982 1.00 27.92 103 ALA A CA 1
ATOM 693 C C . ALA A 1 87 ? -2.786 29.270 -18.491 1.00 27.08 103 ALA A C 1
ATOM 694 O O . ALA A 1 87 ? -1.656 28.810 -18.536 1.00 26.55 103 ALA A O 1
ATOM 696 N N . ARG A 1 88 ? -3.834 28.555 -18.076 1.00 25.80 104 ARG A N 1
ATOM 697 C CA . ARG A 1 88 ? -3.680 27.144 -17.667 1.00 25.54 104 ARG A CA 1
ATOM 698 C C . ARG A 1 88 ? -3.206 26.273 -18.830 1.00 25.67 104 ARG A C 1
ATOM 699 O O . ARG A 1 88 ? -2.250 25.513 -18.688 1.00 26.25 104 ARG A O 1
ATOM 707 N N . LEU A 1 89 ? -3.871 26.410 -19.976 1.00 25.15 105 LEU A N 1
ATOM 708 C CA . LEU A 1 89 ? -3.511 25.690 -21.186 1.00 25.54 105 LEU A CA 1
ATOM 709 C C . LEU A 1 89 ? -2.124 26.031 -21.715 1.00 25.46 105 LEU A C 1
ATOM 710 O O . LEU A 1 89 ? -1.437 25.144 -22.196 1.00 25.23 105 LEU A O 1
ATOM 715 N N . ASP A 1 90 ? -1.721 27.302 -21.623 1.00 26.10 106 ASP A N 1
ATOM 716 C CA . ASP A 1 90 ? -0.373 27.722 -22.011 1.00 27.72 106 ASP A CA 1
ATOM 717 C C . ASP A 1 90 ? 0.725 27.002 -21.202 1.00 27.47 106 ASP A C 1
ATOM 718 O O . ASP A 1 90 ? 1.756 26.613 -21.758 1.00 28.30 106 ASP A O 1
ATOM 723 N N . ILE A 1 91 ? 0.518 26.874 -19.896 1.00 26.85 107 ILE A N 1
ATOM 724 C CA . ILE A 1 91 ? 1.449 26.151 -19.020 1.00 26.42 107 ILE A CA 1
ATOM 725 C C . ILE A 1 91 ? 1.409 24.667 -19.372 1.00 25.51 107 ILE A C 1
ATOM 726 O O . ILE A 1 91 ? 2.470 24.037 -19.532 1.00 25.28 107 ILE A O 1
ATOM 731 N N . ALA A 1 92 ? 0.200 24.127 -19.528 1.00 23.86 108 ALA A N 1
ATOM 732 C CA . ALA A 1 92 ? 0.032 22.698 -19.870 1.00 24.42 108 ALA A CA 1
ATOM 733 C C . ALA A 1 92 ? 0.664 22.302 -21.203 1.00 24.32 108 ALA A C 1
ATOM 734 O O . ALA A 1 92 ? 1.224 21.207 -21.306 1.00 24.37 108 ALA A O 1
ATOM 736 N N . ALA A 1 93 ? 0.567 23.182 -22.208 1.00 25.63 109 ALA A N 1
ATOM 737 C CA . ALA A 1 93 ? 1.137 22.957 -23.554 1.00 26.44 109 ALA A CA 1
ATOM 738 C C . ALA A 1 93 ? 2.626 22.626 -23.505 1.00 27.58 109 ALA A C 1
ATOM 739 O O . ALA A 1 93 ? 3.110 21.818 -24.297 1.00 27.36 109 ALA A O 1
ATOM 741 N N . ASP A 1 94 ? 3.334 23.260 -22.583 1.00 28.99 110 ASP A N 1
ATOM 742 C CA . ASP A 1 94 ? 4.765 23.003 -22.380 1.00 31.20 110 ASP A CA 1
ATOM 743 C C . ASP A 1 94 ? 5.035 21.906 -21.358 1.00 30.43 110 ASP A C 1
ATOM 744 O O . ASP A 1 94 ? 5.890 21.042 -21.576 1.00 30.96 110 ASP A O 1
ATOM 749 N N . ALA A 1 95 ? 4.295 21.922 -20.252 1.00 29.38 111 ALA A N 1
ATOM 750 C CA . ALA A 1 95 ? 4.642 21.079 -19.117 1.00 28.87 111 ALA A CA 1
ATOM 751 C C . ALA A 1 95 ? 4.270 19.605 -19.301 1.00 27.91 111 ALA A C 1
ATOM 752 O O . ALA A 1 95 ? 4.974 18.726 -18.815 1.00 27.59 111 ALA A O 1
ATOM 754 N N . VAL A 1 96 ? 3.168 19.334 -19.995 1.00 26.76 112 VAL A N 1
ATOM 755 C CA . VAL A 1 96 ? 2.721 17.965 -20.174 1.00 26.30 112 VAL A CA 1
ATOM 756 C C . VAL A 1 96 ? 3.675 17.163 -21.077 1.00 26.27 112 VAL A C 1
ATOM 757 O O . VAL A 1 96 ? 4.009 16.024 -20.733 1.00 26.24 112 VAL A O 1
ATOM 761 N N . PRO A 1 97 ? 4.110 17.742 -22.224 1.00 26.09 113 PRO A N 1
ATOM 762 C CA . PRO A 1 97 ? 5.062 17.005 -23.059 1.00 26.80 113 PRO A CA 1
ATOM 763 C C . PRO A 1 97 ? 6.370 16.732 -22.325 1.00 27.13 113 PRO A C 1
ATOM 764 O O . PRO A 1 97 ? 6.909 15.646 -22.465 1.00 26.64 113 PRO A O 1
ATOM 768 N N . GLU A 1 98 ? 6.842 17.694 -21.534 1.00 28.08 114 GLU A N 1
ATOM 769 C CA . GLU A 1 98 ? 8.070 17.511 -20.734 1.00 29.67 114 GLU A CA 1
ATOM 770 C C . GLU A 1 98 ? 7.900 16.324 -19.759 1.00 29.10 114 GLU A C 1
ATOM 771 O O . GLU A 1 98 ? 8.741 15.417 -19.712 1.00 29.51 114 GLU A O 1
ATOM 777 N N . LEU A 1 99 ? 6.783 16.297 -19.035 1.00 28.00 115 LEU A N 1
ATOM 778 C CA . LEU A 1 99 ? 6.515 15.242 -18.047 1.00 27.66 115 LEU A CA 1
ATOM 779 C C . LEU A 1 99 ? 6.274 13.884 -18.703 1.00 27.06 115 LEU A C 1
ATOM 780 O O . LEU A 1 99 ? 6.781 12.864 -18.243 1.00 27.34 115 LEU A O 1
ATOM 785 N N . ALA A 1 100 ? 5.486 13.878 -19.773 1.00 26.79 116 ALA A N 1
ATOM 786 C CA . ALA A 1 100 ? 5.269 12.686 -20.568 1.00 26.02 116 ALA A CA 1
ATOM 787 C C . ALA A 1 100 ? 6.571 12.126 -21.142 1.00 26.90 116 ALA A C 1
ATOM 788 O O . ALA A 1 100 ? 6.763 10.908 -21.128 1.00 27.54 116 ALA A O 1
ATOM 790 N N . ALA A 1 101 ? 7.442 12.996 -21.652 1.00 26.87 117 ALA A N 1
ATOM 791 C CA . ALA A 1 101 ? 8.739 12.567 -22.212 1.00 28.34 117 ALA A CA 1
ATOM 792 C C . ALA A 1 101 ? 9.602 11.907 -21.157 1.00 29.37 117 ALA A C 1
ATOM 793 O O . ALA A 1 101 ? 10.264 10.902 -21.449 1.00 30.57 117 ALA A O 1
ATOM 795 N N . GLU A 1 102 ? 9.597 12.454 -19.938 1.00 29.20 118 GLU A N 1
ATOM 796 C CA . GLU A 1 102 ? 10.346 11.827 -18.840 1.00 30.25 118 GLU A CA 1
ATOM 797 C C . GLU A 1 102 ? 9.859 10.393 -18.554 1.00 29.11 118 GLU A C 1
ATOM 798 O O . GLU A 1 102 ? 10.673 9.485 -18.418 1.00 28.51 118 GLU A O 1
ATOM 804 N N . ALA A 1 103 ? 8.546 10.190 -18.482 1.00 27.00 119 ALA A N 1
ATOM 805 C CA . ALA A 1 103 ? 7.999 8.850 -18.234 1.00 26.61 119 ALA A CA 1
ATOM 806 C C . ALA A 1 103 ? 8.281 7.885 -19.381 1.00 26.40 119 ALA A C 1
ATOM 807 O O . ALA A 1 103 ? 8.554 6.703 -19.156 1.00 26.54 119 ALA A O 1
ATOM 809 N N . ALA A 1 104 ? 8.131 8.385 -20.606 1.00 26.39 120 ALA A N 1
ATOM 810 C CA . ALA A 1 104 ? 8.350 7.610 -21.830 1.00 27.24 120 ALA A CA 1
ATOM 811 C C . ALA A 1 104 ? 9.813 7.201 -21.966 1.00 28.23 120 ALA A C 1
ATOM 812 O O . ALA A 1 104 ? 10.116 6.064 -22.334 1.00 28.09 120 ALA A O 1
ATOM 814 N N . LYS A 1 105 ? 10.716 8.127 -21.659 1.00 29.37 121 LYS A N 1
ATOM 815 C CA . LYS A 1 105 ? 12.156 7.795 -21.667 1.00 31.54 121 LYS A CA 1
ATOM 816 C C . LYS A 1 105 ? 12.474 6.626 -20.728 1.00 32.09 121 LYS A C 1
ATOM 817 O O . LYS A 1 105 ? 13.252 5.739 -21.070 1.00 32.73 121 LYS A O 1
ATOM 823 N N . LYS A 1 106 ? 11.843 6.608 -19.554 1.00 32.34 122 LYS A N 1
ATOM 824 C CA . LYS A 1 106 ? 12.075 5.515 -18.603 1.00 32.83 122 LYS A CA 1
ATOM 825 C C . LYS A 1 106 ? 11.461 4.206 -19.103 1.00 31.99 122 LYS A C 1
ATOM 826 O O . LYS A 1 106 ? 12.034 3.154 -18.917 1.00 32.10 122 LYS A O 1
ATOM 832 N N . ALA A 1 107 ? 10.282 4.273 -19.723 1.00 30.78 123 ALA A N 1
ATOM 833 C CA . ALA A 1 107 ? 9.697 3.083 -20.349 1.00 30.18 123 ALA A CA 1
ATOM 834 C C . ALA A 1 107 ? 10.610 2.543 -21.469 1.00 30.72 123 ALA A C 1
ATOM 835 O O . ALA A 1 107 ? 10.832 1.345 -21.570 1.00 30.59 123 ALA A O 1
ATOM 837 N N . ILE A 1 108 ? 11.122 3.434 -22.311 1.00 30.86 124 ILE A N 1
ATOM 838 C CA . ILE A 1 108 ? 12.013 3.045 -23.407 1.00 31.93 124 ILE A CA 1
ATOM 839 C C . ILE A 1 108 ? 13.334 2.466 -22.888 1.00 33.42 124 ILE A C 1
ATOM 840 O O . ILE A 1 108 ? 13.822 1.452 -23.411 1.00 34.60 124 ILE A O 1
ATOM 845 N N . ALA A 1 109 ? 13.910 3.087 -21.858 1.00 34.11 125 ALA A N 1
ATOM 846 C CA . ALA A 1 109 ? 15.124 2.528 -21.248 1.00 35.63 125 ALA A CA 1
ATOM 847 C C . ALA A 1 109 ? 14.858 1.114 -20.705 1.00 35.91 125 ALA A C 1
ATOM 848 O O . ALA A 1 109 ? 15.673 0.234 -20.903 1.00 36.54 125 ALA A O 1
ATOM 850 N N . GLU A 1 110 ? 13.705 0.895 -20.064 1.00 35.14 126 GLU A N 1
ATOM 851 C CA . GLU A 1 110 ? 13.351 -0.446 -19.583 1.00 35.82 126 GLU A CA 1
ATOM 852 C C . GLU A 1 110 ? 13.156 -1.398 -20.753 1.00 35.79 126 GLU A C 1
ATOM 853 O O . GLU A 1 110 ? 13.644 -2.523 -20.728 1.00 36.61 126 GLU A O 1
ATOM 859 N N . TRP A 1 111 ? 12.403 -0.952 -21.760 1.00 34.72 127 TRP A N 1
ATOM 860 C CA . TRP A 1 111 ? 12.112 -1.752 -22.966 1.00 34.30 127 TRP A CA 1
ATOM 861 C C . TRP A 1 111 ? 13.387 -2.348 -23.606 1.00 34.79 127 TRP A C 1
ATOM 862 O O . TRP A 1 111 ? 13.431 -3.533 -23.937 1.00 35.21 127 TRP A O 1
ATOM 873 N N . GLY A 1 112 ? 14.402 -1.514 -23.789 1.00 35.32 128 GLY A N 1
ATOM 874 C CA . GLY A 1 112 ? 15.727 -1.975 -24.242 1.00 36.95 128 GLY A CA 1
ATOM 875 C C . GLY A 1 112 ? 15.921 -1.793 -25.738 1.00 37.65 128 GLY A C 1
ATOM 876 O O . GLY A 1 112 ? 16.895 -2.276 -26.313 1.00 39.04 128 GLY A O 1
ATOM 877 N N . ARG A 1 113 ? 14.974 -1.100 -26.372 1.00 36.83 129 ARG A N 1
ATOM 878 C CA . ARG A 1 113 ? 15.062 -0.790 -27.796 1.00 36.99 129 ARG A CA 1
ATOM 879 C C . ARG A 1 113 ? 15.033 0.721 -28.040 1.00 36.01 129 ARG A C 1
ATOM 880 O O . ARG A 1 113 ? 14.575 1.464 -27.176 1.00 35.25 129 ARG A O 1
ATOM 888 N N . PRO A 1 114 ? 15.561 1.177 -29.195 1.00 36.36 130 PRO A N 1
ATOM 889 C CA . PRO A 1 114 ? 15.567 2.605 -29.518 1.00 35.94 130 PRO A CA 1
ATOM 890 C C . PRO A 1 114 ? 14.168 3.179 -29.766 1.00 34.14 130 PRO A C 1
ATOM 891 O O . PRO A 1 114 ? 13.266 2.463 -30.218 1.00 34.44 130 PRO A O 1
ATOM 895 N N . ALA A 1 115 ? 14.006 4.467 -29.474 1.00 33.18 131 ALA A N 1
ATOM 896 C CA . ALA A 1 115 ? 12.780 5.217 -29.769 1.00 30.88 131 ALA A CA 1
ATOM 897 C C . ALA A 1 115 ? 12.355 5.102 -31.240 1.00 30.58 131 ALA A C 1
ATOM 898 O O . ALA A 1 115 ? 11.160 5.120 -31.551 1.00 28.81 131 ALA A O 1
ATOM 900 N N . ALA A 1 116 ? 13.339 4.989 -32.136 1.00 30.62 132 ALA A N 1
ATOM 901 C CA . ALA A 1 116 ? 13.089 4.818 -33.567 1.00 30.73 132 ALA A CA 1
ATOM 902 C C . ALA A 1 116 ? 12.343 3.523 -33.891 1.00 30.33 132 ALA A C 1
ATOM 903 O O . ALA A 1 116 ? 11.815 3.397 -34.992 1.00 30.68 132 ALA A O 1
ATOM 905 N N . ASP A 1 117 ? 12.298 2.570 -32.953 1.00 29.61 133 ASP A N 1
ATOM 906 C CA . ASP A 1 117 ? 11.595 1.294 -33.198 1.00 29.85 133 ASP A CA 1
ATOM 907 C C . ASP A 1 117 ? 10.091 1.375 -32.839 1.00 28.99 133 ASP A C 1
ATOM 908 O O . ASP A 1 117 ? 9.334 0.437 -33.093 1.00 29.19 133 ASP A O 1
ATOM 913 N N . ILE A 1 118 ? 9.672 2.491 -32.251 1.00 27.91 134 ILE A N 1
ATOM 914 C CA . ILE A 1 118 ? 8.236 2.743 -31.981 1.00 26.98 134 ILE A CA 1
ATOM 915 C C . ILE A 1 118 ? 7.520 3.100 -33.278 1.00 26.75 134 ILE A C 1
ATOM 916 O O . ILE A 1 118 ? 7.990 3.954 -34.036 1.00 27.68 134 ILE A O 1
ATOM 921 N N . THR A 1 119 ? 6.379 2.458 -33.513 1.00 26.61 135 THR A N 1
ATOM 922 C CA . THR A 1 119 ? 5.638 2.610 -34.761 1.00 27.09 135 THR A CA 1
ATOM 923 C C . THR A 1 119 ? 4.314 3.340 -34.557 1.00 26.12 135 THR A C 1
ATOM 924 O O . THR A 1 119 ? 3.771 3.886 -35.510 1.00 25.38 135 THR A O 1
ATOM 928 N N . HIS A 1 120 ? 3.827 3.356 -33.313 1.00 26.06 136 HIS A N 1
ATOM 929 C CA . HIS A 1 120 ? 2.524 3.918 -32.952 1.00 26.18 136 HIS A CA 1
ATOM 930 C C . HIS A 1 120 ? 2.667 4.674 -31.627 1.00 26.05 136 HIS A C 1
ATOM 931 O O . HIS A 1 120 ? 3.427 4.268 -30.745 1.00 26.66 136 HIS A O 1
ATOM 938 N N . LEU A 1 121 ? 1.960 5.793 -31.506 1.00 25.78 137 LEU A N 1
ATOM 939 C CA . LEU A 1 121 ? 1.944 6.583 -30.289 1.00 25.21 137 LEU A CA 1
ATOM 940 C C . LEU A 1 121 ? 0.495 6.915 -29.947 1.00 24.78 137 LEU A C 1
ATOM 941 O O . LEU A 1 121 ? -0.197 7.506 -30.770 1.00 24.68 137 LEU A O 1
ATOM 946 N N . VAL A 1 122 ? 0.066 6.567 -28.730 1.00 24.14 138 VAL A N 1
ATOM 947 C CA . VAL A 1 122 ? -1.272 6.927 -28.210 1.00 24.07 138 VAL A CA 1
ATOM 948 C C . VAL A 1 122 ? -1.071 7.767 -26.945 1.00 23.94 138 VAL A C 1
ATOM 949 O O . VAL A 1 122 ? -0.427 7.321 -25.987 1.00 23.36 138 VAL A O 1
ATOM 953 N N . VAL A 1 123 ? -1.585 8.992 -26.965 1.00 23.78 139 VAL A N 1
ATOM 954 C CA . VAL A 1 123 ? -1.400 9.929 -25.850 1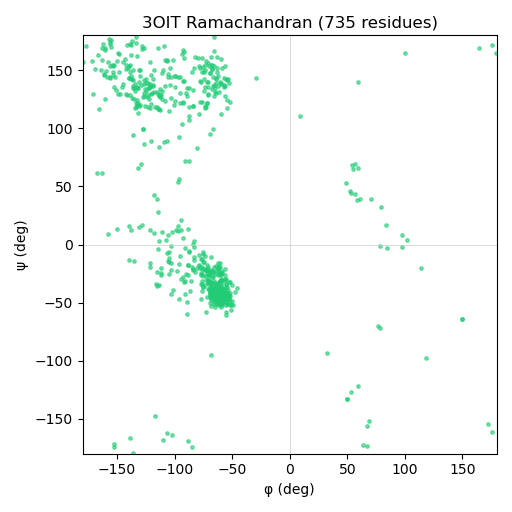.00 23.75 139 VAL A CA 1
ATOM 955 C C . VAL A 1 123 ? -2.772 10.346 -25.371 1.00 24.72 139 VAL A C 1
ATOM 956 O O . VAL A 1 123 ? -3.642 10.616 -26.193 1.00 25.33 139 VAL A O 1
ATOM 960 N N . THR A 1 124 ? -2.980 10.356 -24.056 1.00 24.93 140 THR A N 1
ATOM 961 C CA . THR A 1 124 ? -4.253 10.822 -23.499 1.00 25.90 140 THR A CA 1
ATOM 962 C C . THR A 1 124 ? -4.009 11.730 -22.296 1.00 26.32 140 THR A C 1
ATOM 963 O O . THR A 1 124 ? -3.144 11.456 -21.442 1.00 26.35 140 THR A O 1
ATOM 967 N N . THR A 1 125 ? -4.726 12.849 -22.261 1.00 26.60 141 THR A N 1
ATOM 968 C CA . THR A 1 125 ? -4.627 13.779 -21.131 1.00 26.76 141 THR A CA 1
ATOM 969 C C . THR A 1 125 ? -5.831 14.685 -21.117 1.00 26.67 141 THR A C 1
ATOM 970 O O . THR A 1 125 ? -6.336 15.021 -22.180 1.00 26.96 141 THR A O 1
ATOM 974 N N . ASN A 1 126 ? -6.277 15.069 -19.923 1.00 26.36 142 ASN A N 1
ATOM 975 C CA . ASN A 1 126 ? -7.296 16.122 -19.767 1.00 26.53 142 ASN A CA 1
ATOM 976 C C . ASN A 1 126 ? -6.648 17.495 -19.879 1.00 26.47 142 ASN A C 1
ATOM 977 O O . ASN A 1 126 ? -7.329 18.503 -20.102 1.00 26.89 142 ASN A O 1
ATOM 982 N N . SER A 1 127 ? -5.337 17.525 -19.670 1.00 26.33 143 SER A N 1
ATOM 983 C CA . SER A 1 127 ? -4.603 18.770 -19.455 1.00 26.72 143 SER A CA 1
ATOM 984 C C . SER A 1 127 ? -4.001 19.240 -20.767 1.00 26.76 143 SER A C 1
ATOM 985 O O . SER A 1 127 ? -2.795 19.421 -20.874 1.00 26.01 143 SER A O 1
ATOM 988 N N . GLY A 1 128 ? -4.849 19.409 -21.778 1.00 26.70 144 GLY A N 1
ATOM 989 C CA . GLY A 1 128 ? -4.386 19.882 -23.072 1.00 27.08 144 GLY A CA 1
ATOM 990 C C . GLY A 1 128 ? -5.583 20.178 -23.949 1.00 27.07 144 GLY A C 1
ATOM 991 O O . GLY A 1 128 ? -6.674 19.656 -23.712 1.00 27.61 144 GLY A O 1
ATOM 992 N N . ALA A 1 129 ? -5.383 21.019 -24.957 1.00 26.45 145 ALA A N 1
ATOM 993 C CA . ALA A 1 129 ? -6.447 21.331 -25.933 1.00 26.75 145 ALA A CA 1
ATOM 994 C C . ALA A 1 129 ? -5.812 22.057 -27.114 1.00 26.25 145 ALA A C 1
ATOM 995 O O . ALA A 1 129 ? -6.117 23.219 -27.389 1.00 26.92 145 ALA A O 1
ATOM 997 N N . HIS A 1 130 ? -4.898 21.354 -27.784 1.00 26.03 146 HIS A N 1
ATOM 998 C CA . HIS A 1 130 ? -4.047 21.909 -28.834 1.00 26.22 146 HIS A CA 1
ATOM 999 C C . HIS A 1 130 ? -3.930 20.954 -30.006 1.00 26.29 146 HIS A C 1
ATOM 1000 O O . HIS A 1 130 ? -3.914 19.725 -29.821 1.00 25.62 146 HIS A O 1
ATOM 1007 N N . VAL A 1 131 ? -3.860 21.529 -31.207 1.00 26.87 147 VAL A N 1
ATOM 1008 C CA . VAL A 1 131 ? -3.470 20.809 -32.420 1.00 27.13 147 VAL A CA 1
ATOM 1009 C C . VAL A 1 131 ? -2.462 21.714 -33.109 1.00 27.96 147 VAL A C 1
ATOM 1010 O O . VAL A 1 131 ? -2.789 22.833 -33.451 1.00 28.57 147 VAL A O 1
ATOM 1014 N N . PRO A 1 132 ? -1.217 21.247 -33.277 1.00 27.92 148 PRO A N 1
ATOM 1015 C CA . PRO A 1 132 ? -0.753 19.905 -32.880 1.00 27.55 148 PRO A CA 1
ATOM 1016 C C . PRO A 1 132 ? -0.687 19.726 -31.348 1.00 27.13 148 PRO A C 1
ATOM 1017 O O . PRO A 1 132 ? -0.445 20.685 -30.623 1.00 27.51 148 PRO A O 1
ATOM 1021 N N . GLY A 1 133 ? -0.933 18.506 -30.877 1.00 26.79 149 GLY A N 1
ATOM 1022 C CA . GLY A 1 133 ? -0.994 18.223 -29.443 1.00 26.94 149 GLY A CA 1
ATOM 1023 C C . GLY A 1 133 ? 0.237 17.558 -28.847 1.00 26.86 149 GLY A C 1
ATOM 1024 O O . GLY A 1 133 ? 1.313 17.550 -29.462 1.00 27.51 149 GLY A O 1
ATOM 1025 N N . VAL A 1 134 ? 0.069 16.998 -27.651 1.00 26.25 150 VAL A N 1
ATOM 1026 C CA . VAL A 1 134 ? 1.183 16.391 -26.897 1.00 25.85 150 VAL A CA 1
ATOM 1027 C C . VAL A 1 134 ? 1.839 15.284 -27.726 1.00 26.08 150 VAL A C 1
ATOM 1028 O O . VAL A 1 134 ? 3.065 15.148 -27.717 1.00 25.09 150 VAL A O 1
ATOM 1032 N N . ASP A 1 135 ? 1.012 14.530 -28.464 1.00 25.65 151 ASP A N 1
ATOM 1033 C CA . ASP A 1 135 ? 1.501 13.461 -29.344 1.00 26.33 151 ASP A CA 1
ATOM 1034 C C . ASP A 1 135 ? 2.537 14.004 -30.342 1.00 26.29 151 ASP A C 1
ATOM 1035 O O . ASP A 1 135 ? 3.604 13.425 -30.503 1.00 26.55 151 ASP A O 1
ATOM 1040 N N . PHE A 1 136 ? 2.244 15.143 -30.967 1.00 26.38 152 PHE A N 1
ATOM 1041 C CA . PHE A 1 136 ? 3.189 15.762 -31.903 1.00 27.02 152 PHE A CA 1
ATOM 1042 C C . PHE A 1 136 ? 4.455 16.239 -31.189 1.00 27.53 152 PHE A C 1
ATOM 1043 O O . PHE A 1 136 ? 5.589 16.049 -31.686 1.00 27.45 152 PHE A O 1
ATOM 1051 N N . ARG A 1 137 ? 4.253 16.857 -30.026 1.00 27.14 153 ARG A N 1
ATOM 1052 C CA . ARG A 1 137 ? 5.351 17.419 -29.245 1.00 28.57 153 ARG A CA 1
ATOM 1053 C C . ARG A 1 137 ? 6.367 16.363 -28.813 1.00 28.62 153 ARG A C 1
ATOM 1054 O O . ARG A 1 137 ? 7.557 16.647 -28.717 1.00 29.59 153 ARG A O 1
ATOM 1062 N N . LEU A 1 138 ? 5.895 15.144 -28.588 1.00 27.40 154 LEU A N 1
ATOM 1063 C CA . LEU A 1 138 ? 6.769 14.052 -28.164 1.00 27.53 154 LEU A CA 1
ATOM 1064 C C . LEU A 1 138 ? 7.682 13.560 -29.261 1.00 28.06 154 LEU A C 1
ATOM 1065 O O . LEU A 1 138 ? 8.701 12.934 -28.969 1.00 28.56 154 LEU A O 1
ATOM 1070 N N . VAL A 1 139 ? 7.321 13.834 -30.513 1.00 27.69 155 VAL A N 1
ATOM 1071 C CA . VAL A 1 139 ? 8.103 13.371 -31.654 1.00 28.64 155 VAL A CA 1
ATOM 1072 C C . VAL A 1 139 ? 9.565 13.840 -31.549 1.00 29.47 155 VAL A C 1
ATOM 1073 O O . VAL A 1 139 ? 10.457 12.995 -31.477 1.00 29.93 155 VAL A O 1
ATOM 1077 N N . PRO A 1 140 ? 9.810 15.168 -31.518 1.00 29.90 156 PRO A N 1
ATOM 1078 C CA . PRO A 1 140 ? 11.203 15.605 -31.353 1.00 31.08 156 PRO A CA 1
ATOM 1079 C C . PRO A 1 140 ? 11.769 15.345 -29.945 1.00 31.42 156 PRO A C 1
ATOM 1080 O O . PRO A 1 140 ? 12.959 15.081 -29.819 1.00 32.76 156 PRO A O 1
ATOM 1084 N N . LEU A 1 141 ? 10.927 15.390 -28.910 1.00 30.55 157 LEU A N 1
ATOM 1085 C CA . LEU A 1 141 ? 11.373 15.151 -27.530 1.00 30.69 157 LEU A CA 1
ATOM 1086 C C . LEU A 1 141 ? 11.957 13.752 -27.360 1.00 31.19 157 LEU A C 1
ATOM 1087 O O . LEU A 1 141 ? 12.940 13.570 -26.634 1.00 31.91 157 LEU A O 1
ATOM 1092 N N . LEU A 1 142 ? 11.381 12.772 -28.054 1.00 30.27 158 LEU A N 1
ATOM 1093 C CA . LEU A 1 142 ? 11.839 11.389 -27.937 1.00 30.60 158 LEU A CA 1
ATOM 1094 C C . LEU A 1 142 ? 12.652 10.874 -29.124 1.00 31.52 158 LEU A C 1
ATOM 1095 O O . LEU A 1 142 ? 13.249 9.815 -29.037 1.00 32.18 158 LEU A O 1
ATOM 1100 N N . GLY A 1 143 ? 12.662 11.614 -30.230 1.00 31.75 159 GLY A N 1
ATOM 1101 C CA . GLY A 1 143 ? 13.276 11.140 -31.464 1.00 32.21 159 GLY A CA 1
ATOM 1102 C C . GLY A 1 143 ? 12.490 10.018 -32.119 1.00 31.87 159 GLY A C 1
ATOM 1103 O O . GLY A 1 143 ? 13.064 9.074 -32.638 1.00 32.26 159 GLY A O 1
ATOM 1104 N N . LEU A 1 144 ? 11.162 10.114 -32.089 1.00 30.63 160 LEU A N 1
ATOM 1105 C CA . LEU A 1 144 ? 10.323 9.194 -32.838 1.00 30.31 160 LEU A CA 1
ATOM 1106 C C . LEU A 1 144 ? 10.467 9.420 -34.350 1.00 31.34 160 LEU A C 1
ATOM 1107 O O . LEU A 1 144 ? 10.793 10.521 -34.797 1.00 31.95 160 LEU A O 1
ATOM 1112 N N . ARG A 1 145 ? 10.206 8.385 -35.141 1.00 32.46 161 ARG A N 1
ATOM 1113 C CA . ARG A 1 145 ? 10.156 8.544 -36.599 1.00 33.60 161 ARG A CA 1
ATOM 1114 C C . ARG A 1 145 ? 9.023 9.520 -36.965 1.00 32.88 161 ARG A C 1
ATOM 1115 O O . ARG A 1 145 ? 7.994 9.543 -36.287 1.00 30.96 161 ARG A O 1
ATOM 1123 N N . PRO A 1 146 ? 9.220 10.341 -38.026 1.00 33.10 162 PRO A N 1
ATOM 1124 C CA . PRO A 1 146 ? 8.166 11.291 -38.407 1.00 32.62 162 PRO A CA 1
ATOM 1125 C C . PRO A 1 146 ? 6.887 10.579 -38.858 1.00 31.91 162 PRO A C 1
ATOM 1126 O O . PRO A 1 146 ? 5.799 11.142 -38.754 1.00 31.89 162 PRO A O 1
ATOM 1130 N N . SER A 1 147 ? 7.011 9.332 -39.300 1.00 32.05 163 SER A N 1
ATOM 1131 C CA . SER A 1 147 ? 5.841 8.560 -39.720 1.00 31.71 163 SER A CA 1
ATOM 1132 C C . SER A 1 147 ? 5.264 7.680 -38.611 1.00 30.38 163 SER A C 1
ATOM 1133 O O . SER A 1 147 ? 4.576 6.696 -38.900 1.00 30.67 163 SER A O 1
ATOM 1136 N N . VAL A 1 148 ? 5.550 8.006 -37.350 1.00 29.06 164 VAL A N 1
ATOM 1137 C CA . VAL A 1 148 ? 4.918 7.285 -36.248 1.00 28.04 164 VAL A CA 1
ATOM 1138 C C . VAL A 1 148 ? 3.417 7.585 -36.356 1.00 27.09 164 VAL A C 1
ATOM 1139 O O . VAL A 1 148 ? 3.030 8.720 -36.676 1.00 26.85 164 VAL A O 1
ATOM 1143 N N . ARG A 1 149 ? 2.599 6.562 -36.144 1.00 26.48 165 ARG A N 1
ATOM 1144 C CA . ARG A 1 149 ? 1.139 6.693 -36.240 1.00 26.13 165 ARG A CA 1
ATOM 1145 C C . ARG A 1 149 ? 0.561 7.135 -34.897 1.00 25.88 165 ARG A C 1
ATOM 1146 O O . ARG A 1 149 ? 0.511 6.360 -33.938 1.00 24.38 165 ARG A O 1
ATOM 1154 N N . ARG A 1 150 ? 0.144 8.401 -34.840 1.00 25.64 166 ARG A N 1
ATOM 1155 C CA . ARG A 1 150 ? -0.274 9.030 -33.592 1.00 25.49 166 ARG A CA 1
ATOM 1156 C C . ARG A 1 150 ? -1.783 9.080 -33.403 1.00 25.50 166 ARG A C 1
ATOM 1157 O O . ARG A 1 150 ? -2.552 9.249 -34.365 1.00 25.44 166 ARG A O 1
ATOM 1165 N N . THR A 1 151 ? -2.194 8.944 -32.146 1.00 24.71 167 THR A N 1
ATOM 1166 C CA . THR A 1 151 ? -3.592 9.138 -31.737 1.00 24.52 167 THR A CA 1
ATOM 1167 C C . THR A 1 151 ? -3.578 10.062 -30.538 1.00 24.21 167 THR A C 1
ATOM 1168 O O . THR A 1 151 ? -2.976 9.750 -29.506 1.00 23.75 167 THR A O 1
ATOM 1172 N N . MET A 1 152 ? -4.222 11.208 -30.661 1.00 24.64 168 MET A N 1
ATOM 1173 C CA . MET A 1 152 ? -4.267 12.150 -29.549 1.00 25.32 168 MET A CA 1
ATOM 1174 C C . MET A 1 152 ? -5.651 12.085 -28.914 1.00 25.64 168 MET A C 1
ATOM 1175 O O . MET A 1 152 ? -6.636 12.431 -29.566 1.00 25.95 168 MET A O 1
ATOM 1180 N N . LEU A 1 153 ? -5.734 11.632 -27.667 1.00 25.48 169 LEU A N 1
ATOM 1181 C CA . LEU A 1 153 ? -7.045 11.561 -26.980 1.00 26.16 169 LEU A CA 1
ATOM 1182 C C . LEU A 1 153 ? -7.181 12.644 -25.923 1.00 26.06 169 LEU A C 1
ATOM 1183 O O . LEU A 1 153 ? -6.823 12.415 -24.761 1.00 27.26 169 LEU A O 1
ATOM 1188 N N . HIS A 1 154 ? -7.676 13.827 -26.288 1.00 26.26 170 HIS A N 1
ATOM 1189 C CA . HIS A 1 154 ? -7.905 14.867 -25.275 1.00 26.33 170 HIS A CA 1
ATOM 1190 C C . HIS A 1 154 ? -9.126 14.560 -24.411 1.00 27.14 170 HIS A C 1
ATOM 1191 O O . HIS A 1 154 ? -10.193 14.211 -24.929 1.00 27.05 170 HIS A O 1
ATOM 1198 N N . LEU A 1 155 ? -8.973 14.750 -23.104 1.00 27.12 171 LEU A N 1
ATOM 1199 C CA . LEU A 1 155 ? -10.118 14.825 -22.189 1.00 27.55 171 LEU A CA 1
ATOM 1200 C C . LEU A 1 155 ? -11.018 13.603 -22.236 1.00 28.17 171 LEU A C 1
ATOM 1201 O O . LEU A 1 155 ? -12.168 13.655 -22.707 1.00 27.34 171 LEU A O 1
ATOM 1206 N N . ASN A 1 156 ? -10.483 12.491 -21.745 1.00 28.79 172 ASN A N 1
ATOM 1207 C CA . ASN A 1 156 ? -11.277 11.280 -21.585 1.00 30.46 172 ASN A CA 1
ATOM 1208 C C . ASN A 1 156 ? -11.466 10.884 -20.105 1.00 30.95 172 ASN A C 1
ATOM 1209 O O . ASN A 1 156 ? -12.033 9.833 -19.806 1.00 31.83 172 ASN A O 1
ATOM 1214 N N . GLY A 1 157 ? -10.960 11.698 -19.179 1.00 30.87 173 GLY A N 1
ATOM 1215 C CA . GLY A 1 157 ? -11.197 11.457 -17.753 1.00 31.58 173 GLY A CA 1
ATOM 1216 C C . GLY A 1 157 ? -10.527 10.225 -17.153 1.00 31.71 173 GLY A C 1
ATOM 1217 O O . GLY A 1 157 ? -9.484 9.763 -17.638 1.00 31.15 173 GLY A O 1
ATOM 1218 N N . CYS A 1 158 ? -11.136 9.670 -16.108 1.00 31.82 174 CYS A N 1
ATOM 1219 C CA . CYS A 1 158 ? -10.440 8.668 -15.293 1.00 32.97 174 CYS A CA 1
ATOM 1220 C C . CYS A 1 158 ? -10.213 7.325 -15.994 1.00 32.57 174 CYS A C 1
ATOM 1221 O O . CYS A 1 158 ? -9.257 6.612 -15.672 1.00 32.77 174 CYS A O 1
ATOM 1224 N N . PHE A 1 159 ? -11.063 6.984 -16.963 1.00 31.52 175 PHE A N 1
ATOM 1225 C CA . PHE A 1 159 ? -10.880 5.727 -17.693 1.00 31.06 175 PHE A CA 1
ATOM 1226 C C . PHE A 1 159 ? -9.892 5.825 -18.858 1.00 30.03 175 PHE A C 1
ATOM 1227 O O . PHE A 1 159 ? -9.632 4.832 -19.549 1.00 30.52 175 PHE A O 1
ATOM 1235 N N . ALA A 1 160 ? -9.324 7.013 -19.050 1.00 28.98 176 ALA A N 1
ATOM 1236 C CA . ALA A 1 160 ? -8.511 7.316 -20.235 1.00 28.52 176 ALA A CA 1
ATOM 1237 C C . ALA A 1 160 ? -7.330 6.366 -20.428 1.00 28.38 176 ALA A C 1
ATOM 1238 O O . ALA A 1 160 ? -6.992 6.018 -21.562 1.00 27.55 176 ALA A O 1
ATOM 1240 N N . GLY A 1 161 ? -6.689 5.981 -19.321 1.00 28.38 177 GLY A N 1
ATOM 1241 C CA . GLY A 1 161 ? -5.539 5.068 -19.375 1.00 28.58 177 GLY A CA 1
ATOM 1242 C C . GLY A 1 161 ? -5.906 3.699 -19.921 1.00 28.82 177 GLY A C 1
ATOM 1243 O O . GLY A 1 161 ? -5.260 3.187 -20.844 1.00 28.55 177 GLY A O 1
ATOM 1244 N N . CYS A 1 162 ? -6.962 3.113 -19.368 1.00 29.18 178 CYS A N 1
ATOM 1245 C CA . CYS A 1 162 ? -7.460 1.832 -19.858 1.00 30.16 178 CYS A CA 1
ATOM 1246 C C . CYS A 1 162 ? -7.975 1.929 -21.296 1.00 29.57 178 CYS A C 1
ATOM 1247 O O . CYS A 1 162 ? -7.779 1.007 -22.080 1.00 30.15 178 CYS A O 1
ATOM 1250 N N . ALA A 1 163 ? -8.624 3.045 -21.630 1.00 29.30 179 ALA A N 1
ATOM 1251 C CA . ALA A 1 163 ? -9.141 3.290 -22.982 1.00 28.94 179 ALA A CA 1
ATOM 1252 C C . ALA A 1 163 ? -8.011 3.318 -24.019 1.00 28.84 179 ALA A C 1
ATOM 1253 O O . ALA A 1 163 ? -8.127 2.760 -25.125 1.00 28.62 179 ALA A O 1
ATOM 1255 N N . ALA A 1 164 ? -6.916 3.972 -23.651 1.00 28.19 180 ALA A N 1
ATOM 1256 C CA . ALA A 1 164 ? -5.759 4.076 -24.534 1.00 28.03 180 ALA A CA 1
ATOM 1257 C C . ALA A 1 164 ? -5.080 2.707 -24.717 1.00 28.00 180 ALA A C 1
ATOM 1258 O O . ALA A 1 164 ? -4.619 2.391 -25.810 1.00 27.82 180 ALA A O 1
ATOM 1260 N N . LEU A 1 165 ? -5.032 1.905 -23.653 1.00 27.79 181 LEU A N 1
ATOM 1261 C CA . LEU A 1 165 ? -4.387 0.584 -23.718 1.00 28.15 181 LEU A CA 1
ATOM 1262 C C . LEU A 1 165 ? -5.218 -0.414 -24.506 1.00 27.81 181 LEU A C 1
ATOM 1263 O O . LEU A 1 165 ? -4.671 -1.342 -25.106 1.00 28.64 181 LEU A O 1
ATOM 1268 N N . ARG A 1 166 ? -6.540 -0.245 -24.469 1.00 27.37 182 ARG A N 1
ATOM 1269 C CA . ARG A 1 166 ? -7.463 -1.058 -25.274 1.00 27.06 182 ARG A CA 1
ATOM 1270 C C . ARG A 1 166 ? -7.181 -0.851 -26.772 1.00 27.14 182 ARG A C 1
ATOM 1271 O O . ARG A 1 166 ? -7.165 -1.802 -27.565 1.00 27.16 182 ARG A O 1
ATOM 1279 N N . LEU A 1 167 ? -6.970 0.409 -27.144 1.00 25.95 183 LEU A N 1
ATOM 1280 C CA . LEU A 1 167 ? -6.555 0.773 -28.488 1.00 26.80 183 LEU A CA 1
ATOM 1281 C C . LEU A 1 167 ? -5.201 0.189 -28.844 1.00 26.28 183 LEU A C 1
ATOM 1282 O O . LEU A 1 167 ? -5.021 -0.302 -29.948 1.00 26.96 183 LEU A O 1
ATOM 1287 N N . ALA A 1 168 ? -4.252 0.261 -27.915 1.00 25.67 184 ALA A N 1
ATOM 1288 C CA . ALA A 1 168 ? -2.903 -0.235 -28.171 1.00 25.82 184 ALA A CA 1
ATOM 1289 C C . ALA A 1 168 ? -2.882 -1.747 -28.424 1.00 26.06 184 ALA A C 1
ATOM 1290 O O . ALA A 1 168 ? -2.064 -2.231 -29.209 1.00 27.06 184 ALA A O 1
ATOM 1292 N N . LYS A 1 169 ? -3.756 -2.489 -27.745 1.00 26.74 185 LYS A N 1
ATOM 1293 C CA . LYS A 1 169 ? -3.862 -3.933 -27.990 1.00 27.95 185 LYS A CA 1
ATOM 1294 C C . LYS A 1 169 ? -4.114 -4.176 -29.474 1.00 28.60 185 LYS A C 1
ATOM 1295 O O . LYS A 1 169 ? -3.397 -4.945 -30.109 1.00 28.93 185 LYS A O 1
ATOM 1301 N N . ASP A 1 170 ? -5.117 -3.501 -30.031 1.00 28.59 186 ASP A N 1
ATOM 1302 C CA . ASP A 1 170 ? -5.468 -3.716 -31.429 1.00 28.98 186 ASP A CA 1
ATOM 1303 C C . ASP A 1 170 ? -4.404 -3.210 -32.400 1.00 28.69 186 ASP A C 1
ATOM 1304 O O . ASP A 1 170 ? -4.089 -3.903 -33.363 1.00 28.72 186 ASP A O 1
ATOM 1309 N N . LEU A 1 171 ? -3.840 -2.026 -32.140 1.00 27.79 187 LEU A N 1
ATOM 1310 C CA . LEU A 1 171 ? -2.725 -1.518 -32.957 1.00 28.31 187 LEU A CA 1
ATOM 1311 C C . LEU A 1 171 ? -1.510 -2.452 -32.961 1.00 28.59 187 LEU A C 1
ATOM 1312 O O . LEU A 1 171 ? -0.879 -2.651 -34.004 1.00 29.66 187 LEU A O 1
ATOM 1317 N N . ALA A 1 172 ? -1.164 -2.991 -31.794 1.00 28.64 188 ALA A N 1
ATOM 1318 C CA . ALA A 1 172 ? -0.008 -3.900 -31.667 1.00 28.24 188 ALA A CA 1
ATOM 1319 C C . ALA A 1 172 ? -0.238 -5.239 -32.377 1.00 29.67 188 ALA A C 1
ATOM 1320 O O . ALA A 1 172 ? 0.689 -5.814 -32.970 1.00 29.84 188 ALA A O 1
ATOM 1322 N N . GLU A 1 173 ? -1.462 -5.747 -32.291 1.00 29.18 189 GLU A N 1
ATOM 1323 C CA . GLU A 1 173 ? -1.781 -7.067 -32.815 1.00 30.44 189 GLU A CA 1
ATOM 1324 C C . GLU A 1 173 ? -2.059 -7.065 -34.321 1.00 30.96 189 GLU A C 1
ATOM 1325 O O . GLU A 1 173 ? -1.911 -8.096 -34.985 1.00 31.24 189 GLU A O 1
ATOM 1331 N N . ASN A 1 174 ? -2.452 -5.914 -34.864 1.00 30.10 190 ASN A N 1
ATOM 1332 C CA . ASN A 1 174 ? -2.832 -5.852 -36.283 1.00 30.83 190 ASN A CA 1
ATOM 1333 C C . ASN A 1 174 ? -1.710 -5.599 -37.295 1.00 31.69 190 ASN A C 1
ATOM 1334 O O . ASN A 1 174 ? -1.952 -5.615 -38.505 1.00 32.32 190 ASN A O 1
ATOM 1339 N N . SER A 1 175 ? -0.501 -5.339 -36.809 1.00 32.24 191 SER A N 1
ATOM 1340 C CA . SER A 1 175 ? 0.668 -5.193 -37.683 1.00 33.24 191 SER A CA 1
ATOM 1341 C C . SER A 1 175 ? 1.855 -5.883 -37.042 1.00 33.70 191 SER A C 1
ATOM 1342 O O . SER A 1 175 ? 2.185 -5.622 -35.875 1.00 32.89 191 SER A O 1
ATOM 1345 N N . ARG A 1 176 ? 2.503 -6.745 -37.817 1.00 34.70 192 ARG A N 1
ATOM 1346 C CA . ARG A 1 176 ? 3.653 -7.498 -37.339 1.00 36.22 192 ARG A CA 1
ATOM 1347 C C . ARG A 1 176 ? 4.771 -6.549 -36.952 1.00 35.39 192 ARG A C 1
ATOM 1348 O O . ARG A 1 176 ? 5.099 -5.636 -37.699 1.00 35.79 192 ARG A O 1
ATOM 1356 N N . GLY A 1 177 ? 5.333 -6.761 -35.767 1.00 35.02 193 GLY A N 1
ATOM 1357 C CA . GLY A 1 177 ? 6.417 -5.931 -35.275 1.00 34.41 193 GLY A CA 1
ATOM 1358 C C . GLY A 1 177 ? 5.988 -4.588 -34.710 1.00 33.22 193 GLY A C 1
ATOM 1359 O O . GLY A 1 177 ? 6.840 -3.818 -34.254 1.00 33.43 193 GLY A O 1
ATOM 1360 N N . ALA A 1 178 ? 4.687 -4.282 -34.739 1.00 31.52 194 ALA A N 1
ATOM 1361 C CA . ALA A 1 178 ? 4.208 -3.001 -34.201 1.00 30.15 194 ALA A CA 1
ATOM 1362 C C . ALA A 1 178 ? 4.604 -2.839 -32.735 1.00 29.67 194 ALA A C 1
ATOM 1363 O O . ALA A 1 178 ? 4.508 -3.785 -31.946 1.00 30.35 194 ALA A O 1
ATOM 1365 N N . ARG A 1 179 ? 5.057 -1.641 -32.392 1.00 28.74 195 ARG A N 1
ATOM 1366 C CA . ARG A 1 179 ? 5.430 -1.296 -31.022 1.00 28.64 195 ARG A CA 1
ATOM 1367 C C . ARG A 1 179 ? 4.786 0.032 -30.664 1.00 27.80 195 ARG A C 1
ATOM 1368 O O . ARG A 1 179 ? 5.122 1.068 -31.249 1.00 27.44 195 ARG A O 1
ATOM 1376 N N . VAL A 1 180 ? 3.838 -0.018 -29.725 1.00 27.17 196 VAL A N 1
ATOM 1377 C CA . VAL A 1 180 ? 3.012 1.147 -29.385 1.00 26.58 196 VAL A CA 1
ATOM 1378 C C . VAL A 1 180 ? 3.496 1.759 -28.081 1.00 26.67 196 VAL A C 1
ATOM 1379 O O . VAL A 1 180 ? 3.642 1.057 -27.079 1.00 26.77 196 VAL A O 1
ATOM 1383 N N . LEU A 1 181 ? 3.787 3.055 -28.122 1.00 26.28 197 LEU A N 1
ATOM 1384 C CA . LEU A 1 181 ? 4.026 3.827 -26.918 1.00 26.32 197 LEU A CA 1
ATOM 1385 C C . LEU A 1 181 ? 2.700 4.451 -26.477 1.00 25.73 197 LEU A C 1
ATOM 1386 O O . LEU A 1 181 ? 2.059 5.180 -27.247 1.00 25.00 197 LEU A O 1
ATOM 1391 N N . VAL A 1 182 ? 2.288 4.144 -25.252 1.00 26.55 198 VAL A N 1
ATOM 1392 C CA . VAL A 1 182 ? 1.065 4.710 -24.669 1.00 26.84 198 VAL A CA 1
ATOM 1393 C C . VAL A 1 182 ? 1.468 5.652 -23.546 1.00 27.08 198 VAL A C 1
ATOM 1394 O O . VAL A 1 182 ? 2.200 5.263 -22.632 1.00 27.39 198 VAL A O 1
ATOM 1398 N N . VAL A 1 183 ? 1.011 6.899 -23.613 1.00 26.67 199 VAL A N 1
ATOM 1399 C CA . VAL A 1 183 ? 1.275 7.826 -22.524 1.00 27.20 199 VAL A CA 1
ATOM 1400 C C . VAL A 1 183 ? -0.022 8.473 -22.008 1.00 26.48 199 VAL A C 1
ATOM 1401 O O . VAL A 1 183 ? -0.829 8.965 -22.790 1.00 26.20 199 VAL A O 1
ATOM 1405 N N . ALA A 1 184 ? -0.206 8.440 -20.689 1.00 26.03 200 ALA A N 1
ATOM 1406 C CA . ALA A 1 184 ? -1.260 9.192 -20.020 1.00 25.93 200 ALA A CA 1
ATOM 1407 C C . ALA A 1 184 ? -0.612 10.171 -19.043 1.00 26.25 200 ALA A C 1
ATOM 1408 O O . ALA A 1 184 ? 0.327 9.819 -18.334 1.00 27.08 200 ALA A O 1
ATOM 1410 N N . ALA A 1 185 ? -1.106 11.401 -19.023 1.00 25.89 201 ALA A N 1
ATOM 1411 C CA . ALA A 1 185 ? -0.584 12.438 -18.150 1.00 26.16 201 ALA A CA 1
ATOM 1412 C C . ALA A 1 185 ? -1.726 13.265 -17.575 1.00 26.10 201 ALA A C 1
ATOM 1413 O O . ALA A 1 185 ? -2.795 13.379 -18.198 1.00 26.29 201 ALA A O 1
ATOM 1415 N N . GLU A 1 186 ? -1.488 13.850 -16.402 1.00 26.57 202 GLU A N 1
ATOM 1416 C CA . GLU A 1 186 ? -2.466 14.667 -15.697 1.00 26.96 202 GLU A CA 1
ATOM 1417 C C . GLU A 1 186 ? -1.758 15.775 -14.911 1.00 27.27 202 GLU A C 1
ATOM 1418 O O . GLU A 1 186 ? -0.789 15.515 -14.179 1.00 27.45 202 GLU A O 1
ATOM 1424 N N . LEU A 1 187 ? -2.228 17.010 -15.101 1.00 26.35 203 LEU A N 1
ATOM 1425 C CA . LEU A 1 187 ? -1.794 18.171 -14.331 1.00 27.49 203 LEU A CA 1
ATOM 1426 C C . LEU A 1 187 ? -3.005 18.800 -13.645 1.00 27.23 203 LEU A C 1
ATOM 1427 O O . LEU A 1 187 ? -3.935 19.287 -14.314 1.00 26.75 203 LEU A O 1
ATOM 1432 N N . THR A 1 188 ? -2.985 18.803 -12.314 1.00 27.19 204 THR A N 1
ATOM 1433 C CA . THR A 1 188 ? -4.119 19.312 -11.533 1.00 26.70 204 THR A CA 1
ATOM 1434 C C . THR A 1 188 ? -4.243 20.838 -11.559 1.00 26.98 204 THR A C 1
ATOM 1435 O O . THR A 1 188 ? -5.265 21.379 -11.122 1.00 26.81 204 THR A O 1
ATOM 1439 N N . LEU A 1 189 ? -3.237 21.537 -12.083 1.00 26.48 205 LEU A N 1
ATOM 1440 C CA . LEU A 1 189 ? -3.380 23.004 -12.230 1.00 27.31 205 LEU A CA 1
ATOM 1441 C C . LEU A 1 189 ? -4.598 23.384 -13.113 1.00 27.24 205 LEU A C 1
ATOM 1442 O O . LEU A 1 189 ? -5.118 24.502 -13.012 1.00 26.96 205 LEU A O 1
ATOM 1447 N N . MET A 1 190 ? -5.032 22.460 -13.972 1.00 26.46 206 MET A N 1
ATOM 1448 C CA . MET A 1 190 ? -6.238 22.681 -14.794 1.00 27.42 206 MET A CA 1
ATOM 1449 C C . MET A 1 190 ? -7.503 22.933 -13.946 1.00 27.60 206 MET A C 1
ATOM 1450 O O . MET A 1 190 ? -8.402 23.652 -14.392 1.00 27.03 206 MET A O 1
ATOM 1455 N N . TYR A 1 191 ? -7.568 22.325 -12.756 1.00 27.80 207 TYR A N 1
ATOM 1456 C CA . TYR A 1 191 ? -8.719 22.478 -11.837 1.00 29.49 207 TYR A CA 1
ATOM 1457 C C . TYR A 1 191 ? -8.488 23.515 -10.746 1.00 29.73 207 TYR A C 1
ATOM 1458 O O . TYR A 1 191 ? -9.449 24.002 -10.160 1.00 30.46 207 TYR A O 1
ATOM 1467 N N . PHE A 1 192 ? -7.226 23.804 -10.436 1.00 29.66 208 PHE A N 1
ATOM 1468 C CA . PHE A 1 192 ? -6.878 24.587 -9.249 1.00 30.54 208 PHE A CA 1
ATOM 1469 C C . PHE A 1 192 ? -7.632 25.898 -9.130 1.00 31.18 208 PHE A C 1
ATOM 1470 O O . PHE A 1 192 ? -7.575 26.733 -10.021 1.00 31.51 208 PHE A O 1
ATOM 1478 N N . THR A 1 193 ? -8.336 26.081 -8.016 1.00 32.32 209 THR A N 1
ATOM 1479 C CA . THR A 1 193 ? -8.967 27.373 -7.723 1.00 33.60 209 THR A CA 1
ATOM 1480 C C . THR A 1 193 ? -9.226 27.583 -6.232 1.00 34.66 209 THR A C 1
ATOM 1481 O O . THR A 1 193 ? -8.952 26.687 -5.437 1.00 33.81 209 THR A O 1
ATOM 1485 N N . GLY A 1 194 ? -9.740 28.769 -5.879 1.00 36.25 210 GLY A N 1
ATOM 1486 C CA . GLY A 1 194 ? -10.110 29.112 -4.504 1.00 38.74 210 GLY A CA 1
ATOM 1487 C C . GLY A 1 194 ? -11.235 28.259 -3.928 1.00 40.41 210 GLY A C 1
ATOM 1488 O O . GLY A 1 194 ? -11.964 27.609 -4.669 1.00 39.97 210 GLY A O 1
ATOM 1489 N N . PRO A 1 195 ? -11.376 28.245 -2.590 1.00 42.65 211 PRO A N 1
ATOM 1490 C CA . PRO A 1 195 ? -12.353 27.394 -1.889 1.00 44.21 211 PRO A CA 1
ATOM 1491 C C . PRO A 1 195 ? -13.820 27.646 -2.261 1.00 46.23 211 PRO A C 1
ATOM 1492 O O . PRO A 1 195 ? -14.221 28.790 -2.433 1.00 46.65 211 PRO A O 1
ATOM 1496 N N . ASP A 1 196 ? -14.608 26.576 -2.379 1.00 48.29 212 ASP A N 1
ATOM 1497 C CA . ASP A 1 196 ? -16.057 26.715 -2.608 1.00 51.21 212 ASP A CA 1
ATOM 1498 C C . ASP A 1 196 ? -16.841 26.959 -1.318 1.00 53.11 212 ASP A C 1
ATOM 1499 O O . ASP A 1 196 ? -16.352 26.690 -0.213 1.00 53.01 212 ASP A O 1
ATOM 1504 N N . GLU A 1 197 ? -18.057 27.478 -1.482 1.00 55.34 213 GLU A N 1
ATOM 1505 C CA . GLU A 1 197 ? -18.954 27.737 -0.361 1.00 57.83 213 GLU A CA 1
ATOM 1506 C C . GLU A 1 197 ? -20.216 26.860 -0.410 1.00 58.36 213 GLU A C 1
ATOM 1507 O O . GLU A 1 197 ? -21.279 27.241 0.096 1.00 59.51 213 GLU A O 1
ATOM 1513 N N . GLY A 1 198 ? -20.085 25.684 -1.024 1.00 57.87 214 GLY A N 1
ATOM 1514 C CA . GLY A 1 198 ? -21.136 24.667 -1.013 1.00 58.07 214 GLY A CA 1
ATOM 1515 C C . GLY A 1 198 ? -20.629 23.430 -0.298 1.00 57.79 214 GLY A C 1
ATOM 1516 O O . GLY A 1 198 ? -19.840 23.540 0.648 1.00 58.08 214 GLY A O 1
ATOM 1517 N N . CYS A 1 199 ? -21.094 22.260 -0.735 1.00 57.44 215 CYS A N 1
ATOM 1518 C CA . CYS A 1 199 ? -20.431 20.997 -0.417 1.00 56.78 215 CYS A CA 1
ATOM 1519 C C . CYS A 1 199 ? -19.068 21.065 -1.101 1.00 56.31 215 CYS A C 1
ATOM 1520 O O . CYS A 1 199 ? -18.966 21.396 -2.291 1.00 55.98 215 CYS A O 1
ATOM 1523 N N . PHE A 1 200 ? -18.030 20.749 -0.345 1.00 56.14 216 PHE A N 1
ATOM 1524 C CA . PHE A 1 200 ? -16.674 21.195 -0.660 1.00 55.58 216 PHE A CA 1
ATOM 1525 C C . PHE A 1 200 ? -16.014 20.327 -1.728 1.00 54.16 216 PHE A C 1
ATOM 1526 O O . PHE A 1 200 ? -15.255 19.413 -1.398 1.00 54.27 216 PHE A O 1
ATOM 1534 N N . ARG A 1 201 ? -16.307 20.620 -3.002 1.00 52.65 217 ARG A N 1
ATOM 1535 C CA . ARG A 1 201 ? -15.837 19.794 -4.126 1.00 50.68 217 ARG A CA 1
ATOM 1536 C C . ARG A 1 201 ? -14.493 20.226 -4.702 1.00 48.69 217 ARG A C 1
ATOM 1537 O O . ARG A 1 201 ? -13.743 19.391 -5.209 1.00 47.61 217 ARG A O 1
ATOM 1545 N N . THR A 1 202 ? -14.200 21.525 -4.656 1.00 47.23 218 THR A N 1
ATOM 1546 C CA . THR A 1 202 ? -12.853 21.982 -4.978 1.00 45.34 218 THR A CA 1
ATOM 1547 C C . THR A 1 202 ? -11.910 21.423 -3.906 1.00 44.42 218 THR A C 1
ATOM 1548 O O . THR A 1 202 ? -10.827 20.941 -4.225 1.00 44.16 218 THR A O 1
ATOM 1552 N N . LEU A 1 203 ? -12.355 21.442 -2.655 1.00 43.76 219 LEU A N 1
ATOM 1553 C CA . LEU A 1 203 ? -11.581 20.882 -1.546 1.00 43.44 219 LEU A CA 1
ATOM 1554 C C . LEU A 1 203 ? -11.361 19.377 -1.693 1.00 42.30 219 LEU A C 1
ATOM 1555 O O . LEU A 1 203 ? -10.317 18.850 -1.306 1.00 41.76 219 LEU A O 1
ATOM 1560 N N . LEU A 1 204 ? -12.345 18.694 -2.271 1.00 41.47 220 LEU A N 1
ATOM 1561 C CA . LEU A 1 204 ? -12.216 17.274 -2.580 1.00 40.37 220 LEU A CA 1
ATOM 1562 C C . LEU A 1 204 ? -11.114 17.062 -3.611 1.00 38.64 220 LEU A C 1
ATOM 1563 O O . LEU A 1 204 ? -10.275 16.177 -3.459 1.00 38.30 220 LEU A O 1
ATOM 1568 N N . VAL A 1 205 ? -11.108 17.892 -4.649 1.00 36.93 221 VAL A N 1
ATOM 1569 C CA . VAL A 1 205 ? -10.082 17.825 -5.676 1.00 36.03 221 VAL A CA 1
ATOM 1570 C C . VAL A 1 205 ? -8.718 18.077 -5.030 1.00 34.90 221 VAL A C 1
ATOM 1571 O O . VAL A 1 205 ? -7.757 17.355 -5.292 1.00 34.23 221 VAL A O 1
ATOM 1575 N N . GLN A 1 206 ? -8.663 19.083 -4.160 1.00 34.33 222 GLN A N 1
ATOM 1576 C CA . GLN A 1 206 ? -7.418 19.472 -3.506 1.00 34.83 222 GLN A CA 1
ATOM 1577 C C . GLN A 1 206 ? -6.866 18.382 -2.602 1.00 34.70 222 GLN A C 1
ATOM 1578 O O . GLN A 1 206 ? -5.649 18.226 -2.496 1.00 35.56 222 GLN A O 1
ATOM 1584 N N . GLY A 1 207 ? -7.755 17.613 -1.980 1.00 34.23 223 GLY A N 1
ATOM 1585 C CA . GLY A 1 207 ? -7.347 16.552 -1.076 1.00 34.46 223 GLY A CA 1
ATOM 1586 C C . GLY A 1 207 ? -7.001 15.239 -1.752 1.00 33.91 223 GLY A C 1
ATOM 1587 O O . GLY A 1 207 ? -6.274 14.420 -1.186 1.00 34.69 223 GLY A O 1
ATOM 1588 N N . LEU A 1 208 ? -7.491 15.052 -2.971 1.00 32.76 224 LEU A N 1
ATOM 1589 C CA . LEU A 1 208 ? -7.489 13.750 -3.623 1.00 32.50 224 LEU A CA 1
ATOM 1590 C C . LEU A 1 208 ? -6.582 13.643 -4.863 1.00 31.37 224 LEU A C 1
ATOM 1591 O O . LEU A 1 208 ? -6.035 12.577 -5.143 1.00 32.03 224 LEU A O 1
ATOM 1596 N N . PHE A 1 209 ? -6.472 14.718 -5.636 1.00 30.09 225 PHE A N 1
ATOM 1597 C CA . PHE A 1 209 ? -5.830 14.642 -6.955 1.00 29.27 225 PHE A CA 1
ATOM 1598 C C . PHE A 1 209 ? -4.346 15.045 -6.924 1.00 28.50 225 PHE A C 1
ATOM 1599 O O . PHE A 1 209 ? -3.955 15.954 -6.190 1.00 28.51 225 PHE A O 1
ATOM 1607 N N . GLY A 1 210 ? -3.541 14.367 -7.739 1.00 27.64 226 GLY A N 1
ATOM 1608 C CA . GLY A 1 210 ? -2.152 14.743 -7.947 1.00 26.47 226 GLY A CA 1
ATOM 1609 C C . GLY A 1 210 ? -1.747 14.703 -9.403 1.00 26.09 226 GLY A C 1
ATOM 1610 O O . GLY A 1 210 ? -2.565 14.406 -10.283 1.00 25.44 226 GLY A O 1
ATOM 1611 N N . ASP A 1 211 ? -0.480 15.023 -9.662 1.00 25.49 227 ASP A N 1
ATOM 1612 C CA . ASP A 1 211 ? 0.056 15.052 -11.016 1.00 25.19 227 ASP A CA 1
ATOM 1613 C C . ASP A 1 211 ? 0.972 13.858 -11.292 1.00 25.53 227 ASP A C 1
ATOM 1614 O O . ASP A 1 211 ? 1.711 13.391 -10.402 1.00 25.38 227 ASP A O 1
ATOM 1619 N N . GLY A 1 212 ? 0.961 13.400 -12.537 1.00 25.09 228 GLY A N 1
ATOM 1620 C CA . GLY A 1 212 ? 1.881 12.351 -12.953 1.00 25.76 228 GLY A CA 1
ATOM 1621 C C . GLY A 1 212 ? 1.723 12.067 -14.428 1.00 25.54 228 GLY A C 1
ATOM 1622 O O . GLY A 1 212 ? 0.792 12.567 -15.081 1.00 25.23 228 GLY A O 1
ATOM 1623 N N . ALA A 1 213 ? 2.639 11.263 -14.948 1.00 24.85 229 ALA A N 1
ATOM 1624 C CA . ALA A 1 213 ? 2.526 10.695 -16.293 1.00 24.39 229 ALA A CA 1
ATOM 1625 C C . ALA A 1 213 ? 2.994 9.259 -16.210 1.00 25.20 229 ALA A C 1
ATOM 1626 O O . ALA A 1 213 ? 3.922 8.940 -15.442 1.00 25.10 229 ALA A O 1
ATOM 1628 N N . ALA A 1 214 ? 2.328 8.397 -16.969 1.00 24.75 230 ALA A N 1
ATOM 1629 C CA . ALA A 1 214 ? 2.739 7.014 -17.088 1.00 25.66 230 ALA A CA 1
ATOM 1630 C C . ALA A 1 214 ? 2.833 6.660 -18.574 1.00 25.97 230 ALA A C 1
ATOM 1631 O O . ALA A 1 214 ? 1.971 7.055 -19.375 1.00 25.15 230 ALA A O 1
ATOM 1633 N N . ALA A 1 215 ? 3.898 5.939 -18.917 1.00 26.28 231 ALA A N 1
ATOM 1634 C CA . ALA A 1 215 ? 4.192 5.491 -20.273 1.00 26.66 231 ALA A CA 1
ATOM 1635 C C . ALA A 1 215 ? 4.299 3.968 -20.317 1.00 27.25 231 ALA A C 1
ATOM 1636 O O . ALA A 1 215 ? 4.894 3.363 -19.431 1.00 28.07 231 ALA A O 1
ATOM 1638 N N . VAL A 1 216 ? 3.724 3.361 -21.357 1.00 26.97 232 VAL A N 1
ATOM 1639 C CA . VAL A 1 216 ? 3.721 1.908 -21.536 1.00 27.84 232 VAL A CA 1
ATOM 1640 C C . VAL A 1 216 ? 4.125 1.581 -22.974 1.00 27.97 232 VAL A C 1
ATOM 1641 O O . VAL A 1 216 ? 3.640 2.214 -23.922 1.00 27.77 232 VAL A O 1
ATOM 1645 N N . ILE A 1 217 ? 5.003 0.595 -23.128 1.00 28.01 233 ILE A N 1
ATOM 1646 C CA . ILE A 1 217 ? 5.331 0.035 -24.421 1.00 27.74 233 ILE A CA 1
ATOM 1647 C C . ILE A 1 217 ? 4.550 -1.255 -24.586 1.00 27.48 233 ILE A C 1
ATOM 1648 O O . ILE A 1 217 ? 4.671 -2.155 -23.764 1.00 27.11 233 ILE A O 1
ATOM 1653 N N . VAL A 1 218 ? 3.766 -1.328 -25.663 1.00 27.07 234 VAL A N 1
ATOM 1654 C CA . VAL A 1 218 ? 2.889 -2.463 -25.917 1.00 27.37 234 VAL A CA 1
ATOM 1655 C C . VAL A 1 218 ? 3.281 -3.118 -27.243 1.00 28.19 234 VAL A C 1
ATOM 1656 O O . VAL A 1 218 ? 3.434 -2.443 -28.262 1.00 27.81 234 VAL A O 1
ATOM 1660 N N . GLY A 1 219 ? 3.446 -4.440 -27.226 1.00 29.34 235 GLY A N 1
ATOM 1661 C CA . GLY A 1 219 ? 3.814 -5.169 -28.428 1.00 30.00 235 GLY A CA 1
ATOM 1662 C C . GLY A 1 219 ? 3.513 -6.654 -28.338 1.00 31.17 235 GLY A C 1
ATOM 1663 O O . GLY A 1 219 ? 3.583 -7.241 -27.253 1.00 31.05 235 GLY A O 1
ATOM 1664 N N . ALA A 1 220 ? 3.143 -7.245 -29.473 1.00 31.22 236 ALA A N 1
ATOM 1665 C CA . ALA A 1 220 ? 3.016 -8.694 -29.581 1.00 33.11 236 ALA A CA 1
ATOM 1666 C C . ALA A 1 220 ? 4.331 -9.306 -30.077 1.00 34.63 236 ALA A C 1
ATOM 1667 O O . ALA A 1 220 ? 5.172 -8.602 -30.647 1.00 33.52 236 ALA A O 1
ATOM 1669 N N . ASP A 1 221 ? 4.486 -10.613 -29.844 1.00 37.30 237 ASP A N 1
ATOM 1670 C CA . ASP A 1 221 ? 5.629 -11.414 -30.326 1.00 39.96 237 ASP A CA 1
ATOM 1671 C C . ASP A 1 221 ? 6.973 -10.830 -29.894 1.00 41.37 237 ASP A C 1
ATOM 1672 O O . ASP A 1 221 ? 7.771 -10.390 -30.724 1.00 41.73 237 ASP A O 1
ATOM 1677 N N . ALA A 1 222 ? 7.205 -10.826 -28.584 1.00 42.73 238 ALA A N 1
ATOM 1678 C CA . ALA A 1 222 ? 8.436 -10.287 -28.002 1.00 44.11 238 ALA A CA 1
ATOM 1679 C C . ALA A 1 222 ? 9.690 -10.964 -28.559 1.00 46.23 238 ALA A C 1
ATOM 1680 O O . ALA A 1 222 ? 9.731 -12.189 -28.703 1.00 47.36 238 ALA A O 1
ATOM 1682 N N . ASP A 1 223 ? 10.702 -10.166 -28.884 1.00 47.16 239 ASP A N 1
ATOM 1683 C CA . ASP A 1 223 ? 11.959 -10.719 -29.385 1.00 49.82 239 ASP A CA 1
ATOM 1684 C C . ASP A 1 223 ? 12.889 -11.043 -28.222 1.00 50.89 239 ASP A C 1
ATOM 1685 O O . ASP A 1 223 ? 12.466 -11.015 -27.061 1.00 50.92 239 ASP A O 1
ATOM 1690 N N . ASP A 1 224 ? 14.149 -11.332 -28.543 1.00 52.34 240 ASP A N 1
ATOM 1691 C CA . ASP A 1 224 ? 15.147 -11.778 -27.569 1.00 53.64 240 ASP A CA 1
ATOM 1692 C C . ASP A 1 224 ? 15.433 -10.799 -26.428 1.00 52.54 240 ASP A C 1
ATOM 1693 O O . ASP A 1 224 ? 15.511 -11.214 -25.273 1.00 53.17 240 ASP A O 1
ATOM 1698 N N . VAL A 1 225 ? 15.583 -9.512 -26.751 1.00 50.86 241 VAL A N 1
ATOM 1699 C CA . VAL A 1 225 ? 15.874 -8.470 -25.751 1.00 49.62 241 VAL A CA 1
ATOM 1700 C C . VAL A 1 225 ? 14.650 -8.052 -24.897 1.00 47.89 241 VAL A C 1
ATOM 1701 O O . VAL A 1 225 ? 14.793 -7.593 -23.756 1.00 47.78 241 VAL A O 1
ATOM 1705 N N . GLU A 1 226 ? 13.456 -8.228 -25.448 1.00 46.19 242 GLU A N 1
ATOM 1706 C CA . GLU A 1 226 ? 12.221 -7.780 -24.807 1.00 44.03 242 GLU A CA 1
ATOM 1707 C C . GLU A 1 226 ? 11.756 -8.729 -23.700 1.00 44.42 242 GLU A C 1
ATOM 1708 O O . GLU A 1 226 ? 12.064 -9.921 -23.722 1.00 45.41 242 GLU A O 1
ATOM 1714 N N . ARG A 1 227 ? 11.021 -8.184 -22.732 1.00 43.33 243 ARG A N 1
ATOM 1715 C CA . ARG A 1 227 ? 10.573 -8.934 -21.552 1.00 43.66 243 ARG A CA 1
ATOM 1716 C C . ARG A 1 227 ? 9.102 -8.620 -21.232 1.00 42.00 243 ARG A C 1
ATOM 1717 O O . ARG A 1 227 ? 8.819 -7.641 -20.536 1.00 41.47 243 ARG A O 1
ATOM 1725 N N . PRO A 1 228 ? 8.163 -9.447 -21.736 1.00 41.53 244 PRO A N 1
ATOM 1726 C CA . PRO A 1 228 ? 6.735 -9.196 -21.521 1.00 40.20 244 PRO A CA 1
ATOM 1727 C C . PRO A 1 228 ? 6.381 -9.237 -20.043 1.00 39.99 244 PRO A C 1
ATOM 1728 O O . PRO A 1 228 ? 6.844 -10.117 -19.322 1.00 40.87 244 PRO A O 1
ATOM 1732 N N . LEU A 1 229 ? 5.569 -8.292 -19.593 1.00 38.13 245 LEU A N 1
ATOM 1733 C CA . LEU A 1 229 ? 5.168 -8.276 -18.196 1.00 37.97 245 LEU A CA 1
ATOM 1734 C C . LEU A 1 229 ? 3.755 -8.833 -18.011 1.00 37.61 245 LEU A C 1
ATOM 1735 O O . LEU A 1 229 ? 3.489 -9.550 -17.052 1.00 37.99 245 LEU A O 1
ATOM 1740 N N . PHE A 1 230 ? 2.865 -8.495 -18.940 1.00 36.40 246 PHE A N 1
ATOM 1741 C CA . PHE A 1 230 ? 1.467 -8.922 -18.914 1.00 36.68 246 PHE A CA 1
ATOM 1742 C C . PHE A 1 230 ? 0.975 -8.964 -20.347 1.00 36.30 246 PHE A C 1
ATOM 1743 O O . PHE A 1 230 ? 1.204 -8.025 -21.117 1.00 35.73 246 PHE A O 1
ATOM 1751 N N . GLU A 1 231 ? 0.263 -10.026 -20.696 1.00 36.35 247 GLU A N 1
ATOM 1752 C CA . GLU A 1 231 ? -0.418 -10.070 -21.974 1.00 36.31 247 GLU A CA 1
ATOM 1753 C C . GLU A 1 231 ? -1.833 -9.540 -21.783 1.00 35.44 247 GLU A C 1
ATOM 1754 O O . GLU A 1 231 ? -2.464 -9.795 -20.757 1.00 35.15 247 GLU A O 1
ATOM 1760 N N . ILE A 1 232 ? -2.308 -8.774 -22.757 1.00 34.77 248 ILE A N 1
ATOM 1761 C CA . ILE A 1 232 ? -3.665 -8.250 -22.710 1.00 34.52 248 ILE A CA 1
ATOM 1762 C C . ILE A 1 232 ? -4.562 -9.220 -23.460 1.00 34.99 248 ILE A C 1
ATOM 1763 O O . ILE A 1 232 ? -4.550 -9.267 -24.698 1.00 34.93 248 ILE A O 1
ATOM 1768 N N . VAL A 1 233 ? -5.319 -10.002 -22.695 1.00 35.24 249 VAL A N 1
ATOM 1769 C CA . VAL A 1 233 ? -6.149 -11.072 -23.238 1.00 35.52 249 VAL A CA 1
ATOM 1770 C C . VAL A 1 233 ? -7.418 -10.490 -23.864 1.00 34.95 249 VAL A C 1
ATOM 1771 O O . VAL A 1 233 ? -7.792 -10.866 -24.976 1.00 35.04 249 VAL A O 1
ATOM 1775 N N . SER A 1 234 ? -8.072 -9.578 -23.150 1.00 33.36 250 SER A N 1
ATOM 1776 C CA . SER A 1 234 ? -9.299 -8.959 -23.635 1.00 33.07 250 SER A CA 1
ATOM 1777 C C . SER A 1 234 ? -9.427 -7.564 -23.046 1.00 32.24 250 SER A C 1
ATOM 1778 O O . SER A 1 234 ? -9.057 -7.352 -21.897 1.00 32.45 250 SER A O 1
ATOM 1781 N N . ALA A 1 235 ? -9.958 -6.633 -23.835 1.00 31.61 251 ALA A N 1
ATOM 1782 C CA . ALA A 1 235 ? -10.210 -5.255 -23.395 1.00 31.16 251 ALA A CA 1
ATOM 1783 C C . ALA A 1 235 ? -11.665 -4.945 -23.696 1.00 31.23 251 ALA A C 1
ATOM 1784 O O . ALA A 1 235 ? -12.141 -5.176 -24.820 1.00 31.84 251 ALA A O 1
ATOM 1786 N N . ALA A 1 236 ? -12.381 -4.466 -22.682 1.00 30.71 252 ALA A N 1
ATOM 1787 C CA . ALA A 1 236 ? -13.817 -4.210 -22.792 1.00 30.01 252 ALA A CA 1
ATOM 1788 C C . ALA A 1 236 ? -14.232 -2.902 -22.112 1.00 29.42 252 ALA A C 1
ATO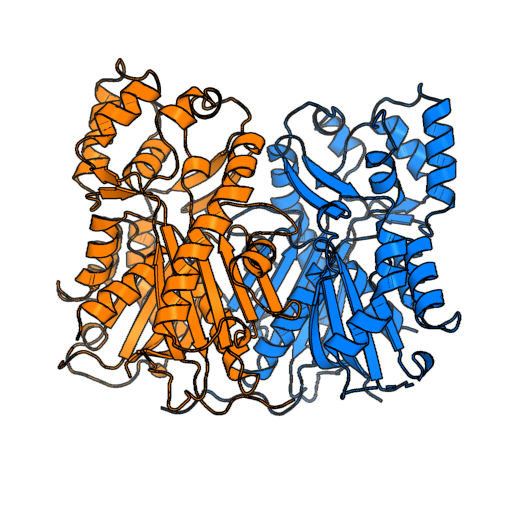M 1789 O O . ALA A 1 236 ? -13.431 -2.267 -21.418 1.00 27.67 252 ALA A O 1
ATOM 1791 N N . GLN A 1 237 ? -15.502 -2.525 -22.311 1.00 29.35 253 GLN A N 1
ATOM 1792 C CA . GLN A 1 237 ? -16.054 -1.284 -21.785 1.00 29.55 253 GLN A CA 1
ATOM 1793 C C . GLN A 1 237 ? -17.564 -1.430 -21.669 1.00 30.40 253 GLN A C 1
ATOM 1794 O O . GLN A 1 237 ? -18.179 -2.088 -22.494 1.00 30.68 253 GLN A O 1
ATOM 1800 N N . THR A 1 238 ? -18.153 -0.827 -20.639 1.00 30.70 254 THR A N 1
ATOM 1801 C CA . THR A 1 238 ? -19.611 -0.797 -20.525 1.00 31.98 254 THR A CA 1
ATOM 1802 C C . THR A 1 238 ? -20.082 0.394 -19.692 1.00 32.14 254 THR A C 1
ATOM 1803 O O . THR A 1 238 ? -19.264 1.153 -19.162 1.00 32.29 254 THR A O 1
ATOM 1807 N N . ILE A 1 239 ? -21.400 0.560 -19.607 1.00 33.04 255 ILE A N 1
ATOM 1808 C CA . ILE A 1 239 ? -22.009 1.745 -19.004 1.00 33.31 255 ILE A CA 1
ATOM 1809 C C . ILE A 1 239 ? -22.917 1.343 -17.837 1.00 34.18 255 ILE A C 1
ATOM 1810 O O . ILE A 1 239 ? -23.656 0.370 -17.932 1.00 34.89 255 ILE A O 1
ATOM 1815 N N . ILE A 1 240 ? -22.819 2.075 -16.728 1.00 33.90 256 ILE A N 1
ATOM 1816 C CA . ILE A 1 240 ? -23.786 1.967 -15.650 1.00 34.29 256 ILE A CA 1
ATOM 1817 C C . ILE A 1 240 ? -24.975 2.866 -15.995 1.00 34.52 256 ILE A C 1
ATOM 1818 O O . ILE A 1 240 ? -24.810 4.073 -16.146 1.00 34.15 256 ILE A O 1
ATOM 1823 N N . PRO A 1 241 ? -26.178 2.282 -16.129 1.00 36.05 257 PRO A N 1
ATOM 1824 C CA . PRO A 1 241 ? -27.345 3.081 -16.539 1.00 36.46 257 PRO A CA 1
ATOM 1825 C C . PRO A 1 241 ? -27.645 4.237 -15.579 1.00 36.40 257 PRO A C 1
ATOM 1826 O O . PRO A 1 241 ? -27.322 4.153 -14.395 1.00 36.08 257 PRO A O 1
ATOM 1830 N N . GLU A 1 242 ? -28.244 5.307 -16.104 1.00 36.52 258 GLU A N 1
ATOM 1831 C CA . GLU A 1 242 ? -28.824 6.395 -15.297 1.00 37.20 258 GLU A CA 1
ATOM 1832 C C . GLU A 1 242 ? -27.859 6.999 -14.279 1.00 36.33 258 GLU A C 1
ATOM 1833 O O . GLU A 1 242 ? -28.221 7.261 -13.131 1.00 36.70 258 GLU A O 1
ATOM 1839 N N . SER A 1 243 ? -26.631 7.241 -14.718 1.00 35.05 259 SER A N 1
ATOM 1840 C CA . SER A 1 243 ? -25.580 7.699 -13.814 1.00 34.79 259 SER A CA 1
ATOM 1841 C C . SER A 1 243 ? -24.665 8.790 -14.396 1.00 33.59 259 SER A C 1
ATOM 1842 O O . SER A 1 243 ? -23.612 9.063 -13.833 1.00 32.70 259 SER A O 1
ATOM 1845 N N . ASP A 1 244 ? -25.085 9.436 -15.487 1.00 33.54 260 ASP A N 1
ATOM 1846 C CA . ASP A 1 244 ? -24.279 10.506 -16.109 1.00 32.54 260 ASP A CA 1
ATOM 1847 C C . ASP A 1 244 ? -24.245 11.790 -15.282 1.00 32.38 260 ASP A C 1
ATOM 1848 O O . ASP A 1 244 ? -23.309 12.572 -15.376 1.00 31.50 260 ASP A O 1
ATOM 1853 N N . HIS A 1 245 ? -25.267 11.987 -14.456 1.00 32.31 261 HIS A N 1
ATOM 1854 C CA . HIS A 1 245 ? -25.325 13.126 -13.544 1.00 31.97 261 HIS A CA 1
ATOM 1855 C C . HIS A 1 245 ? -24.389 13.009 -12.338 1.00 30.69 261 HIS A C 1
ATOM 1856 O O . HIS A 1 245 ? -24.070 14.017 -11.715 1.00 30.41 261 HIS A O 1
ATOM 1863 N N . ALA A 1 246 ? -23.965 11.789 -12.002 1.00 30.26 262 ALA A N 1
ATOM 1864 C CA . ALA A 1 246 ? -23.165 11.553 -10.790 1.00 30.28 262 ALA A CA 1
ATOM 1865 C C . ALA A 1 246 ? -21.687 11.939 -10.908 1.00 29.46 262 ALA A C 1
ATOM 1866 O O . ALA A 1 246 ? -21.008 12.125 -9.902 1.00 28.83 262 ALA A O 1
ATOM 1868 N N . LEU A 1 247 ? -21.187 12.040 -12.134 1.00 29.42 263 LEU A N 1
ATOM 1869 C CA . LEU A 1 247 ? -19.752 12.282 -12.363 1.00 29.11 263 LEU A CA 1
ATOM 1870 C C . LEU A 1 247 ? -19.589 12.824 -13.777 1.00 29.35 263 LEU A C 1
ATOM 1871 O O . LEU A 1 247 ? -20.085 12.221 -14.732 1.00 29.79 263 LEU A O 1
ATOM 1876 N N . ASN A 1 248 ? -18.945 13.984 -13.906 1.00 29.24 264 ASN A N 1
ATOM 1877 C CA . ASN A 1 248 ? -18.728 14.598 -15.211 1.00 29.16 264 ASN A CA 1
ATOM 1878 C C . ASN A 1 248 ? -17.713 15.716 -15.136 1.00 28.92 264 ASN A C 1
ATOM 1879 O O . ASN A 1 248 ? -17.415 16.207 -14.068 1.00 29.06 264 ASN A O 1
ATOM 1884 N N . MET A 1 249 ? -17.185 16.105 -16.289 1.00 28.94 265 MET A N 1
ATOM 1885 C CA . MET A 1 249 ? -16.212 17.172 -16.352 1.00 29.36 265 MET A CA 1
ATOM 1886 C C . MET A 1 249 ? -16.266 17.833 -17.714 1.00 28.78 265 MET A C 1
ATOM 1887 O O . MET A 1 249 ? -16.633 17.205 -18.708 1.00 29.01 265 MET A O 1
ATOM 1892 N N . ARG A 1 250 ? -15.880 19.098 -17.766 1.00 28.48 266 ARG A N 1
ATOM 1893 C CA . ARG A 1 250 ? -15.878 19.828 -19.022 1.00 28.64 266 ARG A CA 1
ATOM 1894 C C . ARG A 1 250 ? -14.906 20.993 -18.908 1.00 28.52 266 ARG A C 1
ATOM 1895 O O . ARG A 1 250 ? -14.598 21.451 -17.792 1.00 27.95 266 ARG A O 1
ATOM 1903 N N . PHE A 1 251 ? -14.422 21.474 -20.049 1.00 28.14 267 PHE A N 1
ATOM 1904 C CA . PHE A 1 251 ? -13.667 22.711 -20.045 1.00 28.71 267 PHE A CA 1
ATOM 1905 C C . PHE A 1 251 ? -14.633 23.841 -19.799 1.00 29.03 267 PHE A C 1
ATOM 1906 O O . PHE A 1 251 ? -15.765 23.819 -20.316 1.00 28.33 267 PHE A O 1
ATOM 1914 N N . THR A 1 252 ? -14.193 24.809 -18.992 1.00 28.96 268 THR A N 1
ATOM 1915 C CA . THR A 1 252 ? -14.844 26.119 -18.918 1.00 29.35 268 THR A CA 1
ATOM 1916 C C . THR A 1 252 ? -13.837 27.243 -19.105 1.00 29.75 268 THR A C 1
ATOM 1917 O O . THR A 1 252 ? -12.612 27.022 -19.061 1.00 28.33 268 THR A O 1
ATOM 1921 N N . GLU A 1 253 ? -14.365 28.453 -19.299 1.00 30.04 269 GLU A N 1
ATOM 1922 C CA . GLU A 1 253 ? -13.567 29.674 -19.302 1.00 31.05 269 GLU A CA 1
ATOM 1923 C C . GLU A 1 253 ? -12.650 29.789 -18.073 1.00 30.83 269 GLU A C 1
ATOM 1924 O O . GLU A 1 253 ? -11.539 30.313 -18.171 1.00 30.92 269 GLU A O 1
ATOM 1930 N N . ARG A 1 254 ? -13.123 29.297 -16.932 1.00 30.81 270 ARG A N 1
ATOM 1931 C CA . ARG A 1 254 ? -12.470 29.522 -15.644 1.00 31.20 270 ARG A CA 1
ATOM 1932 C C . ARG A 1 254 ? -11.443 28.458 -15.272 1.00 30.81 270 ARG A C 1
ATOM 1933 O O . ARG A 1 254 ? -10.528 28.724 -14.474 1.00 30.48 270 ARG A O 1
ATOM 1941 N N . ARG A 1 255 ? -11.610 27.255 -15.825 1.00 29.95 271 ARG A N 1
ATOM 1942 C CA . ARG A 1 255 ? -10.879 26.067 -15.375 1.00 30.33 271 ARG A CA 1
ATOM 1943 C C . ARG A 1 255 ? -11.553 24.820 -15.925 1.00 29.97 271 ARG A C 1
ATOM 1944 O O . ARG A 1 255 ? -12.674 24.881 -16.456 1.00 29.86 271 ARG A O 1
ATOM 1952 N N . LEU A 1 256 ? -10.884 23.682 -15.790 1.00 29.39 272 LEU A N 1
ATOM 1953 C CA . LEU A 1 256 ? -11.554 22.411 -15.982 1.00 29.84 272 LEU A CA 1
ATOM 1954 C C . LEU A 1 256 ? -12.484 22.187 -14.770 1.00 30.11 272 LEU A C 1
ATOM 1955 O O . LEU A 1 256 ? -12.049 22.215 -13.630 1.00 30.04 272 LEU A O 1
ATOM 1960 N N . ASP A 1 257 ? -13.773 22.021 -15.029 1.00 30.55 273 ASP A N 1
ATOM 1961 C CA . ASP A 1 257 ? -14.759 21.947 -13.958 1.00 31.33 273 ASP A CA 1
ATOM 1962 C C . ASP A 1 257 ? -15.572 20.684 -14.136 1.00 30.79 273 ASP A C 1
ATOM 1963 O O . ASP A 1 257 ? -15.483 20.050 -15.163 1.00 30.42 273 ASP A O 1
ATOM 1968 N N . GLY A 1 258 ? -16.367 20.326 -13.140 1.00 31.09 274 GLY A N 1
ATOM 1969 C CA . GLY A 1 258 ? -17.263 19.190 -13.284 1.00 31.29 274 GLY A CA 1
ATOM 1970 C C . GLY A 1 258 ? -18.006 18.881 -12.005 1.00 32.09 274 GLY A C 1
ATOM 1971 O O . GLY A 1 258 ? -18.097 19.722 -11.110 1.00 32.18 274 GLY A O 1
ATOM 1972 N N . VAL A 1 259 ? -18.530 17.664 -11.929 1.00 32.40 275 VAL A N 1
ATOM 1973 C CA . VAL A 1 259 ? -19.291 17.202 -10.770 1.00 33.26 275 VAL A CA 1
ATOM 1974 C C . VAL A 1 259 ? -18.627 15.923 -10.256 1.00 32.59 275 VAL A C 1
ATOM 1975 O O . VAL A 1 259 ? -18.376 15.004 -11.029 1.00 31.44 275 VAL A O 1
ATOM 1979 N N . LEU A 1 260 ? -18.302 15.900 -8.962 1.00 33.10 276 LEU A N 1
ATOM 1980 C CA . LEU A 1 260 ? -17.825 14.689 -8.289 1.00 33.11 276 LEU A CA 1
ATOM 1981 C C . LEU A 1 260 ? -18.891 14.301 -7.276 1.00 33.68 276 LEU A C 1
ATOM 1982 O O . LEU A 1 260 ? -18.792 14.652 -6.104 1.00 33.78 276 LEU A O 1
ATOM 1987 N N . GLY A 1 261 ? -19.913 13.589 -7.737 1.00 33.53 277 GLY A N 1
ATOM 1988 C CA . GLY A 1 261 ? -21.076 13.306 -6.902 1.00 33.95 277 GLY A CA 1
ATOM 1989 C C . GLY A 1 261 ? -20.811 12.342 -5.760 1.00 33.78 277 GLY A C 1
ATOM 1990 O O . GLY A 1 261 ? -20.010 11.418 -5.892 1.00 32.84 277 GLY A O 1
ATOM 1991 N N . ARG A 1 262 ? -21.514 12.543 -4.646 1.00 34.05 278 ARG A N 1
ATOM 1992 C CA . ARG A 1 262 ? -21.408 11.631 -3.492 1.00 34.79 278 ARG A CA 1
ATOM 1993 C C . ARG A 1 262 ? -21.902 10.206 -3.826 1.00 34.50 278 ARG A C 1
ATOM 1994 O O . ARG A 1 262 ? -21.546 9.250 -3.135 1.00 34.12 278 ARG A O 1
ATOM 2002 N N . GLN A 1 263 ? -22.682 10.076 -4.907 1.00 33.85 279 GLN A N 1
ATOM 2003 C CA . GLN A 1 263 ? -23.223 8.779 -5.376 1.00 34.56 279 GLN A CA 1
ATOM 2004 C C . GLN A 1 263 ? -22.174 7.793 -5.894 1.00 33.26 279 GLN A C 1
ATOM 2005 O O . GLN A 1 263 ? -22.396 6.581 -5.894 1.00 33.54 279 GLN A O 1
ATOM 2011 N N . VAL A 1 264 ? -21.042 8.317 -6.345 1.00 32.84 280 VAL A N 1
ATOM 2012 C CA . VAL A 1 264 ? -20.050 7.535 -7.090 1.00 32.56 280 VAL A CA 1
ATOM 2013 C C . VAL A 1 264 ? -19.628 6.219 -6.414 1.00 33.00 280 VAL A C 1
ATOM 2014 O O . VAL A 1 264 ? -19.766 5.160 -7.029 1.00 33.13 280 VAL A O 1
ATOM 2018 N N . PRO A 1 265 ? -19.122 6.272 -5.161 1.00 33.19 281 PRO A N 1
ATOM 2019 C CA . PRO A 1 265 ? -18.714 5.021 -4.514 1.00 33.85 281 PRO A CA 1
ATOM 2020 C C . PRO A 1 265 ? -19.815 3.959 -4.498 1.00 34.56 281 PRO A C 1
ATOM 2021 O O . PRO A 1 265 ? -19.561 2.808 -4.840 1.00 35.16 281 PRO A O 1
ATOM 2025 N N . GLY A 1 266 ? -21.026 4.351 -4.113 1.00 34.95 282 GLY A N 1
ATOM 2026 C CA . GLY A 1 266 ? -22.168 3.442 -4.124 1.00 35.86 282 GLY A CA 1
ATOM 2027 C C . GLY A 1 266 ? -22.463 2.846 -5.490 1.00 35.11 282 GLY A C 1
ATOM 2028 O O . GLY A 1 266 ? -22.679 1.636 -5.608 1.00 35.63 282 GLY A O 1
ATOM 2029 N N . LEU A 1 267 ? -22.486 3.691 -6.519 1.00 34.09 283 LEU A N 1
ATOM 2030 C CA . LEU A 1 267 ? -22.706 3.218 -7.892 1.00 34.30 283 LEU A CA 1
ATOM 2031 C C . LEU A 1 267 ? -21.649 2.193 -8.315 1.00 34.20 283 LEU A C 1
ATOM 2032 O O . LEU A 1 267 ? -21.972 1.196 -8.963 1.00 34.40 283 LEU A O 1
ATOM 2037 N N . ILE A 1 268 ? -20.394 2.440 -7.944 1.00 33.66 284 ILE A N 1
ATOM 2038 C CA . ILE A 1 268 ? -19.324 1.476 -8.231 1.00 34.16 284 ILE A CA 1
ATOM 2039 C C . ILE A 1 268 ? -19.549 0.182 -7.445 1.00 35.18 284 ILE A C 1
ATOM 2040 O O . ILE A 1 268 ? -19.555 -0.902 -8.021 1.00 35.63 284 ILE A O 1
ATOM 2045 N N . GLY A 1 269 ? -19.766 0.300 -6.139 1.00 35.96 285 GLY A N 1
ATOM 2046 C CA . GLY A 1 269 ? -20.078 -0.866 -5.312 1.00 37.41 285 GLY A CA 1
ATOM 2047 C C . GLY A 1 269 ? -21.252 -1.691 -5.821 1.00 38.32 285 GLY A C 1
ATOM 2048 O O . GLY A 1 269 ? -21.168 -2.919 -5.869 1.00 38.45 285 GLY A O 1
ATOM 2049 N N . ASP A 1 270 ? -22.338 -1.022 -6.213 1.00 38.81 286 ASP A N 1
ATOM 2050 C CA . ASP A 1 270 ? -23.574 -1.716 -6.634 1.00 40.15 286 ASP A CA 1
ATOM 2051 C C . ASP A 1 270 ? -23.449 -2.407 -7.991 1.00 39.83 286 ASP A C 1
ATOM 2052 O O . ASP A 1 270 ? -24.204 -3.325 -8.290 1.00 40.33 286 ASP A O 1
ATOM 2057 N N . ASN A 1 271 ? -22.505 -1.969 -8.821 1.00 38.79 287 ASN A N 1
ATOM 2058 C CA . ASN A 1 271 ? -22.509 -2.403 -10.215 1.00 38.43 287 ASN A CA 1
ATOM 2059 C C . ASN A 1 271 ? -21.259 -3.128 -10.691 1.00 38.03 287 ASN A C 1
ATOM 2060 O O . ASN A 1 271 ? -21.302 -3.839 -11.708 1.00 38.46 287 ASN A O 1
ATOM 2065 N N . VAL A 1 272 ? -20.153 -2.958 -9.971 1.00 37.22 288 VAL A N 1
ATOM 2066 C CA . VAL A 1 272 ? -18.859 -3.468 -10.442 1.00 36.48 288 VAL A CA 1
ATOM 2067 C C . VAL A 1 272 ? -18.891 -4.961 -10.818 1.00 37.48 288 VAL A C 1
ATOM 2068 O O . VAL A 1 272 ? -18.424 -5.330 -11.893 1.00 37.58 288 VAL A O 1
ATOM 2072 N N . GLU A 1 273 ? -19.465 -5.806 -9.968 1.00 38.83 289 GLU A N 1
ATOM 2073 C CA . GLU A 1 273 ? -19.489 -7.251 -10.253 1.00 40.08 289 GLU A CA 1
ATOM 2074 C C . GLU A 1 273 ? -20.236 -7.571 -11.547 1.00 40.66 289 GLU A C 1
ATOM 2075 O O . GLU A 1 273 ? -19.741 -8.331 -12.380 1.00 40.31 289 GLU A O 1
ATOM 2081 N N . ARG A 1 274 ? -21.420 -6.983 -11.715 1.00 42.00 290 ARG A N 1
ATOM 2082 C CA . ARG A 1 274 ? -22.202 -7.154 -12.941 1.00 43.19 290 ARG A CA 1
ATOM 2083 C C . ARG A 1 274 ? -21.469 -6.608 -14.173 1.00 42.61 290 ARG A C 1
ATOM 2084 O O . ARG A 1 274 ? -21.500 -7.231 -15.232 1.00 42.71 290 ARG A O 1
ATOM 2092 N N . CYS A 1 275 ? -20.803 -5.460 -14.032 1.00 42.15 291 CYS A N 1
ATOM 2093 C CA . CYS A 1 275 ? -20.012 -4.906 -15.131 1.00 41.61 291 CYS A CA 1
ATOM 2094 C C . CYS A 1 275 ? -18.949 -5.893 -15.610 1.00 41.74 291 CYS A C 1
ATOM 2095 O O . CYS A 1 275 ? -18.826 -6.118 -16.808 1.00 41.34 291 CYS A O 1
ATOM 2098 N N . LEU A 1 276 ? -18.200 -6.482 -14.675 1.00 42.29 292 LEU A N 1
ATOM 2099 C CA . LEU A 1 276 ? -17.137 -7.443 -15.015 1.00 42.92 292 LEU A CA 1
ATOM 2100 C C . LEU A 1 276 ? -17.677 -8.700 -15.692 1.00 44.39 292 LEU A C 1
ATOM 2101 O O . LEU A 1 276 ? -17.067 -9.214 -16.638 1.00 44.01 292 LEU A O 1
ATOM 2106 N N . LEU A 1 277 ? -18.818 -9.180 -15.197 1.00 45.94 293 LEU A N 1
ATOM 2107 C CA . LEU A 1 277 ? -19.484 -10.356 -15.746 1.00 47.73 293 LEU A CA 1
ATOM 2108 C C . LEU A 1 277 ? -20.062 -10.084 -17.134 1.00 47.85 293 LEU A C 1
ATOM 2109 O O . LEU A 1 277 ? -19.979 -10.934 -18.011 1.00 48.17 293 LEU A O 1
ATOM 2114 N N . ASP A 1 278 ? -20.620 -8.893 -17.336 1.00 47.99 294 ASP A N 1
ATOM 2115 C CA . ASP A 1 278 ? -21.057 -8.461 -18.667 1.00 48.55 294 ASP A CA 1
ATOM 2116 C C . ASP A 1 278 ? -19.885 -8.316 -19.640 1.00 48.10 294 ASP A C 1
ATOM 2117 O O . ASP A 1 278 ? -19.989 -8.720 -20.796 1.00 48.45 294 ASP A O 1
ATOM 2122 N N . MET A 1 279 ? -18.772 -7.751 -19.165 1.00 47.52 295 MET A N 1
ATOM 2123 C CA . MET A 1 279 ? -17.593 -7.517 -20.009 1.00 47.14 295 MET A CA 1
ATOM 2124 C C . MET A 1 279 ? -16.828 -8.790 -20.389 1.00 48.08 295 MET A C 1
ATOM 2125 O O . MET A 1 279 ? -16.455 -8.961 -21.546 1.00 47.94 295 MET A O 1
ATOM 2130 N N . PHE A 1 280 ? -16.598 -9.672 -19.422 1.00 49.40 296 PHE A N 1
ATOM 2131 C CA . PHE A 1 280 ? -15.683 -10.789 -19.624 1.00 50.91 296 PHE A CA 1
ATOM 2132 C C . PHE A 1 280 ? -16.346 -12.159 -19.550 1.00 53.53 296 PHE A C 1
ATOM 2133 O O . PHE A 1 280 ? -15.927 -13.074 -20.255 1.00 54.29 296 PHE A O 1
ATOM 2141 N N . GLY A 1 281 ? -17.360 -12.282 -18.694 1.00 55.65 297 GLY A N 1
ATOM 2142 C CA . GLY A 1 281 ? -18.198 -13.486 -18.571 1.00 58.98 297 GLY A CA 1
ATOM 2143 C C . GLY A 1 281 ? -17.550 -14.839 -18.825 1.00 61.12 297 GLY A C 1
ATOM 2144 O O . GLY A 1 281 ? -16.981 -15.433 -17.904 1.00 61.92 297 GLY A O 1
ATOM 2145 N N . PRO A 1 282 ? -17.644 -15.338 -20.079 1.00 62.43 298 PRO A N 1
ATOM 2146 C CA . PRO A 1 282 ? -17.096 -16.642 -20.493 1.00 64.00 298 PRO A CA 1
ATOM 2147 C C . PRO A 1 282 ? -15.594 -16.824 -20.213 1.00 64.46 298 PRO A C 1
ATOM 2148 O O . PRO A 1 282 ? -15.139 -17.952 -19.993 1.00 65.68 298 PRO A O 1
ATOM 2152 N N . LEU A 1 283 ? -14.839 -15.727 -20.221 1.00 63.72 299 LEU A N 1
ATOM 2153 C CA . LEU A 1 283 ? -13.385 -15.783 -20.059 1.00 64.10 299 LEU A CA 1
ATOM 2154 C C . LEU A 1 283 ? -12.932 -16.021 -18.614 1.00 65.00 299 LEU A C 1
ATOM 2155 O O . LEU A 1 283 ? -11.761 -16.327 -18.374 1.00 65.43 299 LEU A O 1
ATOM 2160 N N . LEU A 1 284 ? -13.861 -15.889 -17.666 1.00 65.70 300 LEU A N 1
ATOM 2161 C CA . LEU A 1 284 ? -13.587 -16.156 -16.247 1.00 66.58 300 LEU A CA 1
ATOM 2162 C C . LEU A 1 284 ? -14.734 -16.895 -15.555 1.00 67.93 300 LEU A C 1
ATOM 2163 O O . LEU A 1 284 ? -14.683 -18.118 -15.387 1.00 69.26 300 LEU A O 1
ATOM 2168 N N . GLY A 1 291 ? -14.562 -17.136 -8.166 1.00 49.64 307 GLY A N 1
ATOM 2169 C CA . GLY A 1 291 ? -13.879 -16.515 -7.043 1.00 48.85 307 GLY A CA 1
ATOM 2170 C C . GLY A 1 291 ? -13.054 -15.338 -7.536 1.00 47.11 307 GLY A C 1
ATOM 2171 O O . GLY A 1 291 ? -12.046 -15.518 -8.233 1.00 46.62 307 GLY A O 1
ATOM 2172 N N . TRP A 1 292 ? -13.479 -14.130 -7.176 1.00 45.61 308 TRP A N 1
ATOM 2173 C CA . TRP A 1 292 ? -12.735 -12.927 -7.557 1.00 44.19 308 TRP A CA 1
ATOM 2174 C C . TRP A 1 292 ? -11.327 -12.914 -6.943 1.00 44.10 308 TRP A C 1
ATOM 2175 O O . TRP A 1 292 ? -10.429 -12.245 -7.453 1.00 43.05 308 TRP A O 1
ATOM 2186 N N . ASN A 1 293 ? -11.128 -13.688 -5.877 1.00 45.05 309 ASN A N 1
ATOM 2187 C CA . ASN A 1 293 ? -9.805 -13.808 -5.248 1.00 45.37 309 ASN A CA 1
ATOM 2188 C C . ASN A 1 293 ? -8.808 -14.684 -6.022 1.00 45.85 309 ASN A C 1
ATOM 2189 O O . ASN A 1 293 ? -7.632 -14.768 -5.659 1.00 45.73 309 ASN A O 1
ATOM 2194 N N . ASP A 1 294 ? -9.276 -15.330 -7.087 1.00 46.47 310 ASP A N 1
ATOM 2195 C CA . ASP A 1 294 ? -8.383 -16.075 -7.983 1.00 47.31 310 ASP A CA 1
ATOM 2196 C C . ASP A 1 294 ? -7.631 -15.158 -8.967 1.00 45.84 310 ASP A C 1
ATOM 2197 O O . ASP A 1 294 ? -6.715 -15.605 -9.654 1.00 46.17 310 ASP A O 1
ATOM 2202 N N . LEU A 1 295 ? -8.011 -13.881 -9.018 1.00 44.17 311 LEU A N 1
ATOM 2203 C CA . LEU A 1 295 ? -7.401 -12.910 -9.935 1.00 42.74 311 LEU A CA 1
ATOM 2204 C C . LEU A 1 295 ? -6.494 -11.930 -9.218 1.00 41.69 311 LEU A C 1
ATOM 2205 O O . LEU A 1 295 ? -6.635 -11.730 -8.014 1.00 42.44 311 LEU A O 1
ATOM 2210 N N . PHE A 1 296 ? -5.578 -11.307 -9.961 1.00 40.17 312 PHE A N 1
ATOM 2211 C CA . PHE A 1 296 ? -4.878 -10.131 -9.452 1.00 38.69 312 PHE A CA 1
ATOM 2212 C C . PHE A 1 296 ? -5.625 -8.855 -9.893 1.00 37.51 312 PHE A C 1
ATOM 2213 O O . PHE A 1 296 ? -6.537 -8.926 -10.717 1.00 36.31 312 PHE A O 1
ATOM 2221 N N . TRP A 1 297 ? -5.270 -7.709 -9.312 1.00 36.76 313 TRP A N 1
ATOM 2222 C CA . TRP A 1 297 ? -6.042 -6.480 -9.522 1.00 35.87 313 TRP A CA 1
ATOM 2223 C C . TRP A 1 297 ? -5.171 -5.245 -9.626 1.00 35.21 313 TRP A C 1
ATOM 2224 O O . TRP A 1 297 ? -4.294 -5.021 -8.788 1.00 35.93 313 TRP A O 1
ATOM 2235 N N . ALA A 1 298 ? -5.405 -4.466 -10.680 1.00 34.15 314 ALA A N 1
ATOM 2236 C CA . ALA A 1 298 ? -4.834 -3.129 -10.823 1.00 33.98 314 ALA A CA 1
ATOM 2237 C C . ALA A 1 298 ? -6.016 -2.219 -11.112 1.00 33.55 314 ALA A C 1
ATOM 2238 O O . ALA A 1 298 ? -6.509 -2.181 -12.238 1.00 33.52 314 ALA A O 1
ATOM 2240 N N . VAL A 1 299 ? -6.498 -1.523 -10.085 1.00 33.71 315 VAL A N 1
ATOM 2241 C CA . VAL A 1 299 ? -7.738 -0.763 -10.195 1.00 33.75 315 VAL A CA 1
ATOM 2242 C C . VAL A 1 299 ? -7.461 0.728 -9.962 1.00 33.53 315 VAL A C 1
ATOM 2243 O O . VAL A 1 299 ? -6.690 1.089 -9.062 1.00 34.12 315 VAL A O 1
ATOM 2247 N N . HIS A 1 300 ? -8.062 1.584 -10.784 1.00 33.22 316 HIS A N 1
ATOM 2248 C CA . HIS A 1 300 ? -7.986 3.026 -10.568 1.00 33.13 316 HIS A CA 1
ATOM 2249 C C . HIS A 1 300 ? -8.588 3.312 -9.195 1.00 33.96 316 HIS A C 1
ATOM 2250 O O . HIS A 1 300 ? -9.796 3.135 -9.012 1.00 33.42 316 HIS A O 1
ATOM 2257 N N . PRO A 1 301 ? -7.754 3.747 -8.228 1.00 34.60 317 PRO A N 1
ATOM 2258 C CA . PRO A 1 301 ? -8.213 3.794 -6.826 1.00 36.15 317 PRO A CA 1
ATOM 2259 C C . PRO A 1 301 ? -9.417 4.701 -6.557 1.00 37.08 317 PRO A C 1
ATOM 2260 O O . PRO A 1 301 ? -10.339 4.285 -5.858 1.00 38.83 317 PRO A O 1
ATOM 2264 N N . GLY A 1 302 ? -9.418 5.914 -7.098 1.00 37.48 318 GLY A N 1
ATOM 2265 C CA . GLY A 1 302 ? -10.501 6.875 -6.854 1.00 38.30 318 GLY A CA 1
ATOM 2266 C C . GLY A 1 302 ? -10.407 7.519 -5.482 1.00 39.50 318 GLY A C 1
ATOM 2267 O O . GLY A 1 302 ? -10.114 8.710 -5.359 1.00 40.28 318 GLY A O 1
ATOM 2268 N N . SER A 1 303 ? -10.665 6.725 -4.449 1.00 40.19 319 SER A N 1
ATOM 2269 C CA . SER A 1 303 ? -10.566 7.144 -3.060 1.00 40.49 319 SER A CA 1
ATOM 2270 C C . SER A 1 303 ? -10.510 5.870 -2.237 1.00 41.39 319 SER A C 1
ATOM 2271 O O . SER A 1 303 ? -10.689 4.770 -2.763 1.00 41.41 319 SER A O 1
ATOM 2274 N N . SER A 1 304 ? -10.263 6.037 -0.946 1.00 41.91 320 SER A N 1
ATOM 2275 C CA . SER A 1 304 ? -10.257 4.956 0.010 1.00 42.61 320 SER A CA 1
ATOM 2276 C C . SER A 1 304 ? -11.629 4.271 0.052 1.00 42.74 320 SER A C 1
ATOM 2277 O O . SER A 1 304 ? -11.716 3.043 0.123 1.00 43.13 320 SER A O 1
ATOM 2280 N N . THR A 1 305 ? -12.682 5.083 -0.020 1.00 41.60 321 THR A N 1
ATOM 2281 C CA . THR A 1 305 ? -14.069 4.620 0.035 1.00 41.68 321 THR A CA 1
ATOM 2282 C C . THR A 1 305 ? -14.445 3.796 -1.200 1.00 40.75 321 THR A C 1
ATOM 2283 O O . THR A 1 305 ? -15.069 2.743 -1.082 1.00 41.27 321 THR A O 1
ATOM 2287 N N . ILE A 1 306 ? -14.042 4.267 -2.378 1.00 38.91 322 ILE A N 1
ATOM 2288 C CA . ILE A 1 306 ? -14.257 3.525 -3.618 1.00 38.01 322 ILE A CA 1
ATOM 2289 C C . ILE A 1 306 ? -13.561 2.164 -3.589 1.00 37.50 322 ILE A C 1
ATOM 2290 O O . ILE A 1 306 ? -14.154 1.146 -3.962 1.00 38.01 322 ILE A O 1
ATOM 2295 N N . MET A 1 307 ? -12.315 2.147 -3.126 1.00 36.85 323 MET A N 1
ATOM 2296 C CA . MET A 1 307 ? -11.607 0.890 -2.909 1.00 37.01 323 MET A CA 1
ATOM 2297 C C . MET A 1 307 ? -12.365 -0.036 -1.938 1.00 37.63 323 MET A C 1
ATOM 2298 O O . MET A 1 307 ? -12.456 -1.234 -2.190 1.00 37.85 323 MET A O 1
ATOM 2303 N N . ASP A 1 308 ? -12.912 0.523 -0.855 1.00 37.64 324 ASP A N 1
ATOM 2304 C CA . ASP A 1 308 ? -13.693 -0.255 0.126 1.00 39.20 324 ASP A CA 1
ATOM 2305 C C . ASP A 1 308 ? -14.953 -0.841 -0.517 1.00 39.22 324 ASP A C 1
ATOM 2306 O O . ASP A 1 308 ? -15.324 -1.999 -0.260 1.00 39.65 324 ASP A O 1
ATOM 2311 N N . GLN A 1 309 ? -15.591 -0.030 -1.364 1.00 38.04 325 GLN A N 1
ATOM 2312 C CA . GLN A 1 309 ? -16.750 -0.460 -2.136 1.00 38.27 325 GLN A CA 1
ATOM 2313 C C . GLN A 1 309 ? -16.421 -1.635 -3.052 1.00 37.79 325 GLN A C 1
ATOM 2314 O O . GLN A 1 309 ? -17.199 -2.580 -3.148 1.00 38.56 325 GLN A O 1
ATOM 2320 N N . VAL A 1 310 ? -15.262 -1.577 -3.705 1.00 37.02 326 VAL A N 1
ATOM 2321 C CA . VAL A 1 310 ? -14.845 -2.641 -4.620 1.00 37.03 326 VAL A CA 1
ATOM 2322 C C . VAL A 1 310 ? -14.528 -3.919 -3.846 1.00 38.30 326 VAL A C 1
ATOM 2323 O O . VAL A 1 310 ? -14.960 -4.997 -4.251 1.00 38.70 326 VAL A O 1
ATOM 2327 N N . ASP A 1 311 ? -13.781 -3.785 -2.745 1.00 39.01 327 ASP A N 1
ATOM 2328 C CA . ASP A 1 311 ? -13.502 -4.896 -1.818 1.00 40.61 327 ASP A CA 1
ATOM 2329 C C . ASP A 1 311 ? -14.765 -5.611 -1.367 1.00 41.65 327 ASP A C 1
ATOM 2330 O O . ASP A 1 311 ? -14.837 -6.847 -1.405 1.00 42.01 327 ASP A O 1
ATOM 2335 N N . ALA A 1 312 ? -15.747 -4.830 -0.919 1.00 41.22 328 ALA A N 1
ATOM 2336 C CA . ALA A 1 312 ? -16.996 -5.386 -0.403 1.00 42.42 328 ALA A CA 1
ATOM 2337 C C . ALA A 1 312 ? -17.810 -6.090 -1.490 1.00 42.68 328 ALA A C 1
ATOM 2338 O O . ALA A 1 312 ? -18.271 -7.217 -1.285 1.00 44.14 328 ALA A O 1
ATOM 2340 N N . ALA A 1 313 ? -17.957 -5.436 -2.646 1.00 41.79 329 ALA A N 1
ATOM 2341 C CA . ALA A 1 313 ? -18.755 -5.965 -3.760 1.00 41.92 329 ALA A CA 1
ATOM 2342 C C . ALA A 1 313 ? -18.218 -7.285 -4.305 1.00 42.49 329 ALA A C 1
ATOM 2343 O O . ALA A 1 313 ? -18.993 -8.165 -4.703 1.00 43.39 329 ALA A O 1
ATOM 2345 N N . LEU A 1 314 ? -16.893 -7.415 -4.314 1.00 41.85 330 LEU A N 1
ATOM 2346 C CA . LEU A 1 314 ? -16.246 -8.575 -4.908 1.00 42.43 330 LEU A CA 1
ATOM 2347 C C . LEU A 1 314 ? -15.749 -9.587 -3.863 1.00 43.72 330 LEU A C 1
ATOM 2348 O O . LEU A 1 314 ? -15.213 -10.644 -4.216 1.00 44.44 330 LEU A O 1
ATOM 2353 N N . GLY A 1 315 ? -15.944 -9.263 -2.585 1.00 44.29 331 GLY A N 1
ATOM 2354 C CA . GLY A 1 315 ? -15.515 -10.118 -1.474 1.00 45.98 331 GLY A CA 1
ATOM 2355 C C . GLY A 1 315 ? -14.014 -10.331 -1.481 1.00 45.80 331 GLY A C 1
ATOM 2356 O O . GLY A 1 315 ? -13.534 -11.429 -1.209 1.00 46.58 331 GLY A O 1
ATOM 2357 N N . LEU A 1 316 ? -13.284 -9.269 -1.811 1.00 44.76 332 LEU A N 1
ATOM 2358 C CA . LEU A 1 316 ? -11.834 -9.310 -1.969 1.00 44.90 332 LEU A CA 1
ATOM 2359 C C . LEU A 1 316 ? -11.084 -9.395 -0.653 1.00 45.96 332 LEU A C 1
ATOM 2360 O O . LEU A 1 316 ? -11.472 -8.774 0.328 1.00 46.04 332 LEU A O 1
ATOM 2365 N N . GLU A 1 317 ? -9.999 -10.164 -0.655 1.00 46.99 333 GLU A N 1
ATOM 2366 C CA . GLU A 1 317 ? -9.061 -10.211 0.461 1.00 48.27 333 GLU A CA 1
ATOM 2367 C C . GLU A 1 317 ? -8.278 -8.885 0.552 1.00 46.90 333 GLU A C 1
ATOM 2368 O O . GLU A 1 317 ? -8.099 -8.197 -0.458 1.00 45.62 333 GLU A O 1
ATOM 2374 N N . PRO A 1 318 ? -7.809 -8.530 1.763 1.00 47.26 334 PRO A N 1
ATOM 2375 C CA . PRO A 1 318 ? -7.042 -7.305 2.044 1.00 46.20 334 PRO A CA 1
ATOM 2376 C C . PRO A 1 318 ? -5.872 -7.012 1.082 1.00 44.74 334 PRO A C 1
ATOM 2377 O O . PRO A 1 318 ? -5.665 -5.855 0.704 1.00 44.40 334 PRO A O 1
ATOM 2381 N N . GLY A 1 319 ? -5.115 -8.036 0.697 1.00 44.52 335 GLY A N 1
ATOM 2382 C CA . GLY A 1 319 ? -3.942 -7.853 -0.168 1.00 43.17 335 GLY A CA 1
ATOM 2383 C C . GLY A 1 319 ? -4.239 -7.573 -1.638 1.00 41.55 335 GLY A C 1
ATOM 2384 O O . GLY A 1 319 ? -3.359 -7.127 -2.384 1.00 41.00 335 GLY A O 1
ATOM 2385 N N . LYS A 1 320 ? -5.475 -7.824 -2.059 1.00 40.86 336 LYS A N 1
ATOM 2386 C CA . LYS A 1 320 ? -5.841 -7.733 -3.477 1.00 39.41 336 LYS A CA 1
ATOM 2387 C C . LYS A 1 320 ? -5.788 -6.317 -4.046 1.00 38.08 336 LYS A C 1
ATOM 2388 O O . LYS A 1 320 ? -5.236 -6.109 -5.133 1.00 37.45 336 LYS A O 1
ATOM 2394 N N . LEU A 1 321 ? -6.347 -5.349 -3.321 1.00 37.41 337 LEU A N 1
ATOM 2395 C CA . LEU A 1 321 ? -6.288 -3.955 -3.760 1.00 36.06 337 LEU A CA 1
ATOM 2396 C C . LEU A 1 321 ? -5.119 -3.176 -3.157 1.00 36.10 337 LEU A C 1
ATOM 2397 O O . LEU A 1 321 ? -5.059 -1.946 -3.281 1.00 35.84 337 LEU A O 1
ATOM 2402 N N . ALA A 1 322 ? -4.172 -3.882 -2.546 1.00 36.90 338 ALA A N 1
ATOM 2403 C CA . ALA A 1 322 ? -3.012 -3.237 -1.913 1.00 36.96 338 ALA A CA 1
ATOM 2404 C C . ALA A 1 322 ? -2.161 -2.382 -2.876 1.00 35.94 338 ALA A C 1
ATOM 2405 O O . ALA A 1 322 ? -1.783 -1.260 -2.536 1.00 35.47 338 ALA A O 1
ATOM 2407 N N . ALA A 1 323 ? -1.863 -2.889 -4.071 1.00 35.51 339 ALA A N 1
ATOM 2408 C CA . ALA A 1 323 ? -1.103 -2.087 -5.046 1.00 34.49 339 ALA A CA 1
ATOM 2409 C C . ALA A 1 323 ? -1.844 -0.801 -5.430 1.00 33.46 339 ALA A C 1
ATOM 2410 O O . ALA A 1 323 ? -1.257 0.278 -5.459 1.00 32.53 339 ALA A O 1
ATOM 2412 N N . SER A 1 324 ? -3.140 -0.930 -5.699 1.00 33.16 340 SER A N 1
ATOM 2413 C CA . SER A 1 324 ? -3.996 0.196 -6.037 1.00 33.04 340 SER A CA 1
ATOM 2414 C C . SER A 1 324 ? -4.091 1.235 -4.909 1.00 32.78 340 SER A C 1
ATOM 2415 O O . SER A 1 324 ? -4.034 2.441 -5.164 1.00 32.15 340 SER A O 1
ATOM 2418 N N . ARG A 1 325 ? -4.243 0.752 -3.677 1.00 33.62 341 ARG A N 1
ATOM 2419 C CA . ARG A 1 325 ? -4.247 1.597 -2.478 1.00 33.58 341 ARG A CA 1
ATOM 2420 C C . ARG A 1 325 ? -2.894 2.280 -2.279 1.00 33.38 341 ARG A C 1
ATOM 2421 O O . ARG A 1 325 ? -2.839 3.464 -1.948 1.00 32.54 341 ARG A O 1
ATOM 2429 N N . ARG A 1 326 ? -1.807 1.537 -2.488 1.00 33.81 342 ARG A N 1
ATOM 2430 C CA . ARG A 1 326 ? -0.457 2.108 -2.370 1.00 33.92 342 ARG A CA 1
ATOM 2431 C C . ARG A 1 326 ? -0.296 3.319 -3.296 1.00 32.11 342 ARG A C 1
ATOM 2432 O O . ARG A 1 326 ? 0.137 4.378 -2.864 1.00 31.96 342 ARG A O 1
ATOM 2440 N N . VAL A 1 327 ? -0.669 3.165 -4.562 1.00 30.83 343 VAL A N 1
ATOM 2441 C CA . VAL A 1 327 ? -0.563 4.263 -5.524 1.00 29.68 343 VAL A CA 1
ATOM 2442 C C . VAL A 1 327 ? -1.365 5.477 -5.054 1.00 28.77 343 VAL A C 1
ATOM 2443 O O . VAL A 1 327 ? -0.860 6.607 -5.076 1.00 28.07 343 VAL A O 1
ATOM 2447 N N . LEU A 1 328 ? -2.597 5.240 -4.607 1.00 28.29 344 LEU A N 1
ATOM 2448 C CA . LEU A 1 328 ? -3.429 6.318 -4.070 1.00 28.36 344 LEU A CA 1
ATOM 2449 C C . LEU A 1 328 ? -2.717 6.993 -2.897 1.00 28.90 344 LEU A C 1
ATOM 2450 O O . LEU A 1 328 ? -2.658 8.228 -2.801 1.00 28.70 344 LEU A O 1
ATOM 2455 N N . SER A 1 329 ? -2.164 6.172 -2.013 1.00 29.32 345 SER A N 1
ATOM 2456 C CA . SER A 1 329 ? -1.422 6.669 -0.877 1.00 30.58 345 SER A CA 1
ATOM 2457 C C . SER A 1 329 ? -0.200 7.487 -1.304 1.00 30.16 345 SER A C 1
ATOM 2458 O O . SER A 1 329 ? 0.047 8.575 -0.773 1.00 29.25 345 SER A O 1
ATOM 2461 N N . ASP A 1 330 ? 0.540 6.976 -2.286 1.00 30.74 346 ASP A N 1
ATOM 2462 C CA . ASP A 1 330 ? 1.837 7.573 -2.652 1.00 31.03 346 ASP A CA 1
ATOM 2463 C C . ASP A 1 330 ? 1.792 8.745 -3.635 1.00 30.86 346 ASP A C 1
ATOM 2464 O O . ASP A 1 330 ? 2.771 9.501 -3.723 1.00 30.63 346 ASP A O 1
ATOM 2469 N N . TYR A 1 331 ? 0.682 8.881 -4.372 1.00 29.60 347 TYR A N 1
ATOM 2470 C CA . TYR A 1 331 ? 0.583 9.823 -5.498 1.00 29.40 347 TYR A CA 1
ATOM 2471 C C . TYR A 1 331 ? -0.746 10.583 -5.610 1.00 29.13 347 TYR A C 1
ATOM 2472 O O . TYR A 1 331 ? -0.844 11.550 -6.364 1.00 29.32 347 TYR A O 1
ATOM 2481 N N . GLY A 1 332 ? -1.759 10.135 -4.878 1.00 29.21 348 GLY A N 1
ATOM 2482 C CA . GLY A 1 332 ? -3.129 10.583 -5.105 1.00 29.63 348 GLY A CA 1
ATOM 2483 C C . GLY A 1 332 ? -3.673 10.106 -6.448 1.00 29.44 348 GLY A C 1
ATOM 2484 O O . GLY A 1 332 ? -3.029 9.316 -7.155 1.00 29.77 348 GLY A O 1
ATOM 2485 N N . ASN A 1 333 ? -4.867 10.583 -6.789 1.00 29.13 349 ASN A N 1
ATOM 2486 C CA . ASN A 1 333 ? -5.532 10.239 -8.041 1.00 29.23 349 ASN A CA 1
ATOM 2487 C C . ASN A 1 333 ? -4.885 11.070 -9.151 1.00 27.78 349 ASN A C 1
ATOM 2488 O O . ASN A 1 333 ? -4.867 12.301 -9.078 1.00 27.55 349 ASN A O 1
ATOM 2493 N N . MET A 1 334 ? -4.359 10.409 -10.172 1.00 26.31 350 MET A N 1
ATOM 2494 C CA . MET A 1 334 ? -3.748 11.115 -11.297 1.00 26.21 350 MET A CA 1
ATOM 2495 C C . MET A 1 334 ? -4.528 10.868 -12.580 1.00 25.98 350 MET A C 1
ATOM 2496 O O . MET A 1 334 ? -3.937 10.658 -13.642 1.00 25.18 350 MET A O 1
ATOM 2501 N N . SER A 1 335 ? -5.857 10.848 -12.465 1.00 26.27 351 SER A N 1
ATOM 2502 C CA . SER A 1 335 ? -6.719 10.578 -13.616 1.00 26.66 351 SER A CA 1
ATOM 2503 C C . SER A 1 335 ? -6.271 9.311 -14.382 1.00 26.42 351 SER A C 1
ATOM 2504 O O . SER A 1 335 ? -5.984 8.278 -13.764 1.00 27.25 351 SER A O 1
ATOM 2507 N N . GLY A 1 336 ? -6.192 9.404 -15.711 1.00 26.18 352 GLY A N 1
ATOM 2508 C CA . GLY A 1 336 ? -5.896 8.266 -16.581 1.00 26.05 352 GLY A CA 1
ATOM 2509 C C . GLY A 1 336 ? -4.622 7.483 -16.295 1.00 26.43 352 GLY A C 1
ATOM 2510 O O . GLY A 1 336 ? -4.593 6.258 -16.490 1.00 26.49 352 GLY A O 1
ATOM 2511 N N . ALA A 1 337 ? -3.577 8.175 -15.827 1.00 26.00 353 ALA A N 1
ATOM 2512 C CA . ALA A 1 337 ? -2.291 7.528 -15.503 1.00 26.31 353 ALA A CA 1
ATOM 2513 C C . ALA A 1 337 ? -2.311 6.621 -14.269 1.00 26.62 353 ALA A C 1
ATOM 2514 O O . ALA A 1 337 ? -1.480 5.712 -14.150 1.00 26.96 353 ALA A O 1
ATOM 2516 N N . THR A 1 338 ? -3.230 6.885 -13.344 1.00 26.51 354 THR A N 1
ATOM 2517 C CA . THR A 1 338 ? -3.252 6.207 -12.033 1.00 27.39 354 THR A CA 1
ATOM 2518 C C . THR A 1 338 ? -3.250 4.685 -12.120 1.00 27.67 354 THR A C 1
ATOM 2519 O O . THR A 1 338 ? -2.500 4.036 -11.411 1.00 28.61 35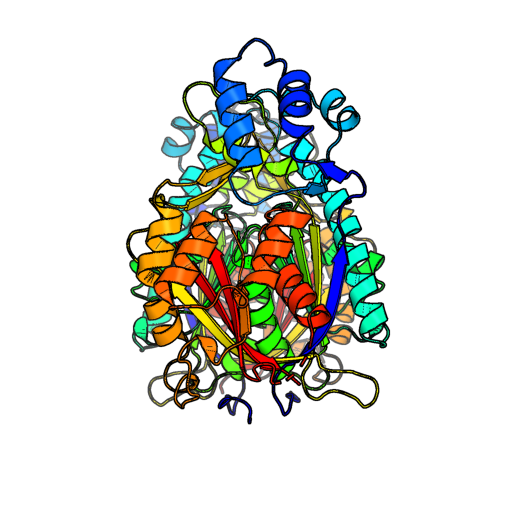4 THR A O 1
ATOM 2523 N N . VAL A 1 339 ? -4.074 4.138 -13.005 1.00 28.06 355 VAL A N 1
ATOM 2524 C CA . VAL A 1 339 ? -4.220 2.689 -13.160 1.00 28.70 355 VAL A CA 1
ATOM 2525 C C . VAL A 1 339 ? -2.945 2.021 -13.694 1.00 28.72 355 VAL A C 1
ATOM 2526 O O . VAL A 1 339 ? -2.689 0.839 -13.417 1.00 29.51 355 VAL A O 1
ATOM 2530 N N . ILE A 1 340 ? -2.157 2.777 -14.454 1.00 28.01 356 ILE A N 1
ATOM 2531 C CA . ILE A 1 340 ? -0.868 2.280 -14.939 1.00 27.98 356 ILE A CA 1
ATOM 2532 C C . ILE A 1 340 ? 0.213 2.291 -13.835 1.00 28.64 356 ILE A C 1
ATOM 2533 O O . ILE A 1 340 ? 1.022 1.354 -13.752 1.00 29.15 356 ILE A O 1
ATOM 2538 N N . PHE A 1 341 ? 0.237 3.347 -13.014 1.00 28.12 357 PHE A N 1
ATOM 2539 C CA . PHE A 1 341 ? 1.017 3.349 -11.768 1.00 28.40 357 PHE A CA 1
ATOM 2540 C C . PHE A 1 341 ? 0.654 2.107 -10.948 1.00 28.98 357 PHE A C 1
ATOM 2541 O O . PHE A 1 341 ? 1.525 1.449 -10.383 1.00 29.18 357 PHE A O 1
ATOM 2549 N N . ALA A 1 342 ? -0.643 1.791 -10.872 1.00 28.80 358 ALA A N 1
ATOM 2550 C CA . ALA A 1 342 ? -1.076 0.626 -10.109 1.00 29.93 358 ALA A CA 1
ATOM 2551 C C . ALA A 1 342 ? -0.513 -0.674 -10.699 1.00 30.55 358 ALA A C 1
ATOM 2552 O O . ALA A 1 342 ? -0.106 -1.570 -9.955 1.00 31.57 358 ALA A O 1
ATOM 2554 N N . LEU A 1 343 ? -0.472 -0.761 -12.030 1.00 30.26 359 LEU A N 1
ATOM 2555 C CA . LEU A 1 343 ? 0.058 -1.948 -12.698 1.00 31.29 359 LEU A CA 1
ATOM 2556 C C . LEU A 1 343 ? 1.557 -2.084 -12.435 1.00 31.67 359 LEU A C 1
ATOM 2557 O O . LEU A 1 343 ? 2.077 -3.190 -12.187 1.00 31.13 359 LEU A O 1
ATOM 2562 N N . ASP A 1 344 ? 2.230 -0.942 -12.456 1.00 31.12 360 ASP A N 1
ATOM 2563 C CA . ASP A 1 344 ? 3.660 -0.868 -12.192 1.00 33.24 360 ASP A CA 1
ATOM 2564 C C . ASP A 1 344 ? 3.987 -1.293 -10.758 1.00 34.60 360 ASP A C 1
ATOM 2565 O O . ASP A 1 344 ? 4.936 -2.053 -10.535 1.00 35.42 360 ASP A O 1
ATOM 2570 N N . GLU A 1 345 ? 3.189 -0.814 -9.800 1.00 35.34 361 GLU A N 1
ATOM 2571 C CA . GLU A 1 345 ? 3.302 -1.213 -8.395 1.00 37.31 361 GLU A CA 1
ATOM 2572 C C . GLU A 1 345 ? 3.041 -2.720 -8.206 1.00 38.82 361 GLU A C 1
ATOM 2573 O O . GLU A 1 345 ? 3.726 -3.385 -7.429 1.00 39.76 361 GLU A O 1
ATOM 2579 N N . LEU A 1 346 ? 2.047 -3.243 -8.919 1.00 39.21 362 LEU A N 1
ATOM 2580 C CA . LEU A 1 346 ? 1.703 -4.656 -8.851 1.00 40.92 362 LEU A CA 1
ATOM 2581 C C . LEU A 1 346 ? 2.867 -5.531 -9.299 1.00 42.31 362 LEU A C 1
ATOM 2582 O O . LEU A 1 346 ? 3.169 -6.550 -8.683 1.00 43.37 362 LEU A O 1
ATOM 2587 N N . ARG A 1 347 ? 3.533 -5.106 -10.360 1.00 42.85 363 ARG A N 1
ATOM 2588 C CA . ARG A 1 347 ? 4.655 -5.834 -10.919 1.00 45.09 363 ARG A CA 1
ATOM 2589 C C . ARG A 1 347 ? 5.905 -5.772 -10.017 1.00 46.69 363 ARG A C 1
ATOM 2590 O O . ARG A 1 347 ? 6.744 -6.675 -10.043 1.00 47.18 363 ARG A O 1
ATOM 2598 N N . ARG A 1 348 ? 6.013 -4.722 -9.207 1.00 47.46 364 ARG A N 1
ATOM 2599 C CA . ARG A 1 348 ? 7.096 -4.632 -8.230 1.00 49.91 364 ARG A CA 1
ATOM 2600 C C . ARG A 1 348 ? 6.851 -5.513 -7.010 1.00 51.46 364 ARG A C 1
ATOM 2601 O O . ARG A 1 348 ? 7.796 -6.065 -6.451 1.00 52.76 364 ARG A O 1
ATOM 2609 N N . GLN A 1 349 ? 5.588 -5.657 -6.612 1.00 51.78 365 GLN A N 1
ATOM 2610 C CA . GLN A 1 349 ? 5.220 -6.484 -5.452 1.00 53.76 365 GLN A CA 1
ATOM 2611 C C . GLN A 1 349 ? 5.439 -7.988 -5.665 1.00 54.97 365 GLN A C 1
ATOM 2612 O O . GLN A 1 349 ? 5.387 -8.483 -6.795 1.00 55.34 365 GLN A O 1
ATOM 2618 N N . PRO A 1 360 ? -1.378 -15.638 -8.803 1.00 53.17 376 PRO A N 1
ATOM 2619 C CA . PRO A 1 360 ? -2.435 -15.662 -9.822 1.00 52.34 376 PRO A CA 1
ATOM 2620 C C . PRO A 1 360 ? -1.905 -15.364 -11.223 1.00 51.20 376 PRO A C 1
ATOM 2621 O O . PRO A 1 360 ? -1.042 -14.493 -11.400 1.00 50.57 376 PRO A O 1
ATOM 2625 N N . GLU A 1 361 ? -2.427 -16.090 -12.204 1.00 50.91 377 GLU A N 1
ATOM 2626 C CA . GLU A 1 361 ? -1.991 -15.955 -13.589 1.00 50.20 377 GLU A CA 1
ATOM 2627 C C . GLU A 1 361 ? -2.862 -14.981 -14.383 1.00 47.95 377 GLU A C 1
ATOM 2628 O O . GLU A 1 361 ? -2.386 -14.347 -15.327 1.00 46.80 377 GLU A O 1
ATOM 2634 N N . LEU A 1 362 ? -4.133 -14.887 -13.998 1.00 46.58 378 LEU A N 1
ATOM 2635 C CA . LEU A 1 362 ? -5.103 -14.023 -14.664 1.00 44.67 378 LEU A CA 1
ATOM 2636 C C . LEU A 1 362 ? -5.447 -12.858 -13.738 1.00 42.89 378 LEU A C 1
ATOM 2637 O O . LEU A 1 362 ? -5.401 -12.998 -12.511 1.00 42.96 378 LEU A O 1
ATOM 2642 N N . GLY A 1 363 ? -5.778 -11.709 -14.318 1.00 40.89 379 GLY A N 1
ATOM 2643 C CA . GLY A 1 363 ? -6.059 -10.513 -13.530 1.00 39.02 379 GLY A CA 1
ATOM 2644 C C . GLY A 1 363 ? -6.849 -9.449 -14.268 1.00 37.72 379 GLY A C 1
ATOM 2645 O O . GLY A 1 363 ? -7.029 -9.521 -15.488 1.00 37.05 379 GLY A O 1
ATOM 2646 N N . VAL A 1 364 ? -7.315 -8.454 -13.517 1.00 36.50 380 VAL A N 1
ATOM 2647 C CA . VAL A 1 364 ? -8.163 -7.412 -14.062 1.00 35.11 380 VAL A CA 1
ATOM 2648 C C . VAL A 1 364 ? -7.534 -6.050 -13.808 1.00 33.98 380 VAL A C 1
ATOM 2649 O O . VAL A 1 364 ? -7.125 -5.732 -12.685 1.00 33.67 380 VAL A O 1
ATOM 2653 N N . MET A 1 365 ? -7.433 -5.275 -14.880 1.00 32.75 381 MET A N 1
ATOM 2654 C CA . MET A 1 365 ? -6.996 -3.891 -14.810 1.00 32.12 381 MET A CA 1
ATOM 2655 C C . MET A 1 365 ? -8.194 -3.061 -15.235 1.00 30.92 381 MET A C 1
ATOM 2656 O O . MET A 1 365 ? -8.646 -3.187 -16.369 1.00 30.65 381 MET A O 1
ATOM 2661 N N . MET A 1 366 ? -8.715 -2.235 -14.332 1.00 30.67 382 MET A N 1
ATOM 2662 C CA . MET A 1 366 ? -9.933 -1.456 -14.620 1.00 30.25 382 MET A CA 1
ATOM 2663 C C . MET A 1 366 ? -9.980 -0.062 -14.004 1.00 29.24 382 MET A C 1
ATOM 2664 O O . MET A 1 366 ? -9.333 0.207 -12.994 1.00 28.25 382 MET A O 1
ATOM 2669 N N . ALA A 1 367 ? -10.794 0.798 -14.620 1.00 28.87 383 ALA A N 1
ATOM 2670 C CA . ALA A 1 367 ? -10.989 2.179 -14.190 1.00 28.68 383 ALA A CA 1
ATOM 2671 C C . ALA A 1 367 ? -12.425 2.598 -14.459 1.00 29.41 383 ALA A C 1
ATOM 2672 O O . ALA A 1 367 ? -12.965 2.291 -15.528 1.00 29.49 383 ALA A O 1
ATOM 2674 N N . PHE A 1 368 ? -13.039 3.271 -13.484 1.00 29.37 384 PHE A N 1
ATOM 2675 C CA . PHE A 1 368 ? -14.359 3.883 -13.649 1.00 30.57 384 PHE A CA 1
ATOM 2676 C C . PHE A 1 368 ? -14.184 5.374 -13.930 1.00 30.19 384 PHE A C 1
ATOM 2677 O O . PHE A 1 368 ? -13.260 6.004 -13.416 1.00 31.40 384 PHE A O 1
ATOM 2685 N N . GLY A 1 369 ? -15.058 5.935 -14.757 1.00 30.14 385 GLY A N 1
ATOM 2686 C CA . GLY A 1 369 ? -15.056 7.372 -15.035 1.00 28.85 385 GLY A CA 1
ATOM 2687 C C . GLY A 1 369 ? -16.455 7.821 -15.422 1.00 29.05 385 GLY A C 1
ATOM 2688 O O . GLY A 1 369 ? -17.397 7.056 -15.294 1.00 29.17 385 GLY A O 1
ATOM 2689 N N . PRO A 1 370 ? -16.595 9.080 -15.883 1.00 28.65 386 PRO A N 1
ATOM 2690 C CA . PRO A 1 370 ? -17.883 9.666 -16.230 1.00 28.78 386 PRO A CA 1
ATOM 2691 C C . PRO A 1 370 ? -18.639 8.856 -17.284 1.00 29.25 386 PRO A C 1
ATOM 2692 O O . PRO A 1 370 ? -18.031 8.298 -18.205 1.00 28.03 386 PRO A O 1
ATOM 2696 N N . GLY A 1 371 ? -19.962 8.800 -17.128 1.00 29.55 387 GLY A N 1
ATOM 2697 C CA . GLY A 1 371 ? -20.807 7.932 -17.929 1.00 30.38 387 GLY A CA 1
ATOM 2698 C C . GLY A 1 371 ? -22.033 7.498 -17.133 1.00 32.18 387 GLY A C 1
ATOM 2699 O O . GLY A 1 371 ? -23.152 7.825 -17.506 1.00 32.20 387 GLY A O 1
ATOM 2700 N N . MET A 1 372 ? -21.841 6.750 -16.048 1.00 32.62 388 MET A N 1
ATOM 2701 C CA . MET A 1 372 ? -20.544 6.216 -15.636 1.00 32.66 388 MET A CA 1
ATOM 2702 C C . MET A 1 372 ? -20.046 5.099 -16.543 1.00 32.72 388 MET A C 1
ATOM 2703 O O . MET A 1 372 ? -20.820 4.257 -16.978 1.00 32.08 388 MET A O 1
ATOM 2708 N N . THR A 1 373 ? -18.745 5.103 -16.833 1.00 32.71 389 THR A N 1
ATOM 2709 C CA . THR A 1 373 ? -18.196 4.049 -17.668 1.00 34.04 389 THR A CA 1
ATOM 2710 C C . THR A 1 373 ? -17.113 3.266 -16.946 1.00 33.67 389 THR A C 1
ATOM 2711 O O . THR A 1 373 ? -16.376 3.814 -16.126 1.00 33.20 389 THR A O 1
ATOM 2715 N N . VAL A 1 374 ? -17.060 1.975 -17.243 1.00 34.14 390 VAL A N 1
ATOM 2716 C CA . VAL A 1 374 ? -15.967 1.113 -16.808 1.00 34.09 390 VAL A CA 1
ATOM 2717 C C . VAL A 1 374 ? -15.195 0.670 -18.042 1.00 33.55 390 VAL A C 1
ATOM 2718 O O . VAL A 1 374 ? -15.786 0.154 -18.994 1.00 32.49 390 VAL A O 1
ATOM 2722 N N . ASP A 1 375 ? -13.882 0.870 -18.015 1.00 33.37 391 ASP A N 1
ATOM 2723 C CA . ASP A 1 375 ? -12.979 0.311 -19.007 1.00 34.02 391 ASP A CA 1
ATOM 2724 C C . ASP A 1 375 ? -12.143 -0.726 -18.288 1.00 33.89 391 ASP A C 1
ATOM 2725 O O . ASP A 1 375 ? -11.553 -0.431 -17.245 1.00 34.37 391 ASP A O 1
ATOM 2730 N N . ALA A 1 376 ? -12.070 -1.934 -18.835 1.00 33.30 392 ALA A N 1
ATOM 2731 C CA . ALA A 1 376 ? -11.312 -3.004 -18.182 1.00 33.05 392 ALA A CA 1
ATOM 2732 C C . ALA A 1 376 ? -10.570 -3.887 -19.182 1.00 33.05 392 ALA A C 1
ATOM 2733 O O . ALA A 1 376 ? -11.010 -4.052 -20.327 1.00 32.20 392 ALA A O 1
ATOM 2735 N N . MET A 1 377 ? -9.448 -4.442 -18.728 1.00 32.74 393 MET A N 1
ATOM 2736 C CA . MET A 1 377 ? -8.699 -5.449 -19.482 1.00 33.00 393 MET A CA 1
ATOM 2737 C C . MET A 1 377 ? -8.495 -6.718 -18.670 1.00 33.38 393 MET A C 1
ATOM 2738 O O . MET A 1 377 ? -8.280 -6.667 -17.458 1.00 32.61 393 MET A O 1
ATOM 2743 N N . LEU A 1 378 ? -8.566 -7.863 -19.342 1.00 33.76 394 LEU A N 1
ATOM 2744 C CA . LEU A 1 378 ? -8.176 -9.106 -18.707 1.00 34.62 394 LEU A CA 1
ATOM 2745 C C . LEU A 1 378 ? -6.710 -9.335 -19.040 1.00 34.74 394 LEU A C 1
ATOM 2746 O O . LEU A 1 378 ? -6.329 -9.371 -20.210 1.00 34.10 394 LEU A O 1
ATOM 2751 N N . LEU A 1 379 ? -5.894 -9.458 -18.001 1.00 35.07 395 LEU A N 1
ATOM 2752 C CA . LEU A 1 379 ? -4.454 -9.570 -18.159 1.00 36.11 395 LEU A CA 1
ATOM 2753 C C . LEU A 1 379 ? -3.958 -10.954 -17.784 1.00 38.28 395 LEU A C 1
ATOM 2754 O O . LEU A 1 379 ? -4.502 -11.589 -16.893 1.00 39.44 395 LEU A O 1
ATOM 2759 N N . HIS A 1 380 ? -2.907 -11.399 -18.454 1.00 40.16 396 HIS A N 1
ATOM 2760 C CA . HIS A 1 380 ? -2.284 -12.677 -18.158 1.00 43.33 396 HIS A CA 1
ATOM 2761 C C . HIS A 1 380 ? -0.819 -12.414 -17.811 1.00 44.62 396 HIS A C 1
ATOM 2762 O O . HIS A 1 380 ? -0.105 -11.776 -18.579 1.00 43.80 396 HIS A O 1
ATOM 2769 N N . ALA A 1 381 ? -0.375 -12.885 -16.648 1.00 47.09 397 ALA A N 1
ATOM 2770 C CA . ALA A 1 381 ? 0.947 -12.508 -16.150 1.00 49.21 397 ALA A CA 1
ATOM 2771 C C . ALA A 1 381 ? 2.026 -13.524 -16.498 1.00 51.98 397 ALA A C 1
ATOM 2772 O O . ALA A 1 381 ? 1.853 -14.726 -16.280 1.00 53.17 397 ALA A O 1
ATOM 2774 N N . THR A 1 382 ? 3.134 -13.016 -17.045 1.00 53.69 398 THR A N 1
ATOM 2775 C CA . THR A 1 382 ? 4.320 -13.814 -17.365 1.00 56.71 398 THR A CA 1
ATOM 2776 C C . THR A 1 382 ? 4.808 -14.585 -16.128 1.00 58.75 398 THR A C 1
ATOM 2777 O O . THR A 1 382 ? 5.070 -13.996 -15.075 1.00 59.21 398 THR A O 1
ATOM 2781 N N . SER A 1 383 ? 4.919 -15.902 -16.268 1.00 61.00 399 SER A N 1
ATOM 2782 C CA . SER A 1 383 ? 5.249 -16.788 -15.151 1.00 63.11 399 SER A CA 1
ATOM 2783 C C . SER A 1 383 ? 6.756 -17.029 -14.975 1.00 64.55 399 SER A C 1
ATOM 2784 O O . SER A 1 383 ? 7.577 -16.597 -15.792 1.00 64.66 399 SER A O 1
ATOM 2787 N N . SER B 1 4 ? -10.698 -13.391 -28.417 1.00 56.40 20 SER B N 1
ATOM 2788 C CA . SER B 1 4 ? -9.453 -13.867 -29.102 1.00 56.41 20 SER B CA 1
ATOM 2789 C C . SER B 1 4 ? -9.739 -14.552 -30.451 1.00 56.31 20 SER B C 1
ATOM 2790 O O . SER B 1 4 ? -9.064 -15.516 -30.835 1.00 57.36 20 SER B O 1
ATOM 2793 N N . GLN B 1 5 ? -10.753 -14.059 -31.154 1.00 55.01 21 GLN B N 1
ATOM 2794 C CA . GLN B 1 5 ? -10.994 -14.452 -32.533 1.00 53.97 21 GLN B CA 1
ATOM 2795 C C . GLN B 1 5 ? -10.845 -13.195 -33.389 1.00 51.79 21 GLN B C 1
ATOM 2796 O O . GLN B 1 5 ? -11.566 -12.218 -33.194 1.00 51.04 21 GLN B O 1
ATOM 2802 N N . ARG B 1 6 ? -9.886 -13.214 -34.310 1.00 50.07 22 ARG B N 1
ATOM 2803 C CA . ARG B 1 6 ? -9.595 -12.058 -35.164 1.00 48.14 22 ARG B CA 1
ATOM 2804 C C . ARG B 1 6 ? -10.348 -12.139 -36.491 1.00 47.54 22 ARG B C 1
ATOM 2805 O O . ARG B 1 6 ? -10.835 -13.200 -36.861 1.00 48.21 22 ARG B O 1
ATOM 2813 N N . ALA B 1 7 ? -10.431 -11.020 -37.212 1.00 45.93 23 ALA B N 1
ATOM 2814 C CA . ALA B 1 7 ? -10.999 -11.028 -38.566 1.00 45.12 23 ALA B CA 1
ATOM 2815 C C . ALA B 1 7 ? -9.991 -11.611 -39.562 1.00 44.94 23 ALA B C 1
ATOM 2816 O O . ALA B 1 7 ? -8.796 -11.664 -39.278 1.00 44.16 23 ALA B O 1
ATOM 2818 N N . ASP B 1 8 ? -10.476 -12.054 -40.720 1.00 45.03 24 ASP B N 1
ATOM 2819 C CA . ASP B 1 8 ? -9.617 -12.682 -41.728 1.00 45.26 24 ASP B CA 1
ATOM 2820 C C . ASP B 1 8 ? -9.002 -11.697 -42.726 1.00 43.80 24 ASP B C 1
ATOM 2821 O O . ASP B 1 8 ? -7.792 -11.741 -42.983 1.00 43.72 24 ASP B O 1
ATOM 2826 N N . GLY B 1 9 ? -9.841 -10.839 -43.304 1.00 42.15 25 GLY B N 1
ATOM 2827 C CA . GLY B 1 9 ? -9.432 -9.994 -44.428 1.00 40.59 25 GLY B CA 1
ATOM 2828 C C . GLY B 1 9 ? -9.331 -8.517 -44.088 1.00 38.32 25 GLY B C 1
ATOM 2829 O O . GLY B 1 9 ? -9.379 -8.144 -42.917 1.00 37.67 25 GLY B O 1
ATOM 2830 N N . LEU B 1 10 ? -9.199 -7.689 -45.124 1.00 37.27 26 LEU B N 1
ATOM 2831 C CA . LEU B 1 10 ? -9.083 -6.226 -44.983 1.00 35.79 26 LEU B CA 1
ATOM 2832 C C . LEU B 1 10 ? -10.357 -5.573 -44.447 1.00 34.78 26 LEU B C 1
ATOM 2833 O O . LEU B 1 10 ? -11.467 -6.001 -44.779 1.00 35.23 26 LEU B O 1
ATOM 2838 N N . ALA B 1 11 ? -10.193 -4.536 -43.627 1.00 33.23 27 ALA B N 1
ATOM 2839 C CA . ALA B 1 11 ? -11.322 -3.690 -43.233 1.00 32.59 27 ALA B CA 1
ATOM 2840 C C . ALA B 1 11 ? -11.865 -2.998 -44.478 1.00 32.33 27 ALA B C 1
ATOM 2841 O O . ALA B 1 11 ? -11.099 -2.621 -45.362 1.00 32.08 27 ALA B O 1
ATOM 2843 N N . ALA B 1 12 ? -13.181 -2.843 -44.541 1.00 32.04 28 ALA B N 1
ATOM 2844 C CA . ALA B 1 12 ? -13.830 -2.205 -45.680 1.00 32.70 28 ALA B CA 1
ATOM 2845 C C . ALA B 1 12 ? -14.796 -1.138 -45.198 1.00 32.04 28 ALA B C 1
ATOM 2846 O O . ALA B 1 12 ? -15.406 -1.298 -44.144 1.00 32.00 28 ALA B O 1
ATOM 2848 N N . VAL B 1 13 ? -14.913 -0.047 -45.955 1.00 31.88 29 VAL B N 1
ATOM 2849 C CA . VAL B 1 13 ? -15.996 0.917 -45.760 1.00 30.87 29 VAL B CA 1
ATOM 2850 C C . VAL B 1 13 ? -17.280 0.287 -46.286 1.00 31.69 29 VAL B C 1
ATOM 2851 O O . VAL B 1 13 ? -17.380 -0.045 -47.477 1.00 32.41 29 VAL B O 1
ATOM 2855 N N . LEU B 1 14 ? -18.261 0.124 -45.403 1.00 31.59 30 LEU B N 1
ATOM 2856 C CA . LEU B 1 14 ? -19.509 -0.590 -45.729 1.00 32.43 30 LEU B CA 1
ATOM 2857 C C . LEU B 1 14 ? -20.721 0.326 -45.914 1.00 32.60 30 LEU B C 1
ATOM 2858 O O . LEU B 1 14 ? -21.771 -0.107 -46.408 1.00 34.02 30 LEU B O 1
ATOM 2863 N N . ALA B 1 15 ? -20.588 1.572 -45.476 1.00 31.73 31 ALA B N 1
ATOM 2864 C CA . ALA B 1 15 ? -21.624 2.589 -45.645 1.00 31.88 31 ALA B CA 1
ATOM 2865 C C . ALA B 1 15 ? -21.053 3.944 -45.286 1.00 30.88 31 ALA B C 1
ATOM 2866 O O . ALA B 1 15 ? -20.123 4.036 -44.483 1.00 29.94 31 ALA B O 1
ATOM 2868 N N . ILE B 1 16 ? -21.599 4.984 -45.909 1.00 31.04 32 ILE B N 1
ATOM 2869 C CA . ILE B 1 16 ? -21.290 6.375 -45.585 1.00 30.42 32 ILE B CA 1
ATOM 2870 C C . ILE B 1 16 ? -22.627 7.096 -45.459 1.00 31.65 32 ILE B C 1
ATOM 2871 O O . ILE B 1 16 ? -23.513 6.899 -46.294 1.00 32.89 32 ILE B O 1
ATOM 2876 N N . GLY B 1 17 ? -22.768 7.911 -44.413 1.00 31.23 33 GLY B N 1
ATOM 2877 C CA . GLY B 1 17 ? -23.948 8.750 -44.200 1.00 31.86 33 GLY B CA 1
ATOM 2878 C C . GLY B 1 17 ? -23.472 10.131 -43.780 1.00 31.31 33 GLY B C 1
ATOM 2879 O O . GLY B 1 17 ? -22.484 10.258 -43.071 1.00 30.79 33 GLY B O 1
ATOM 2880 N N . THR B 1 18 ? -24.136 11.172 -44.256 1.00 31.58 34 THR B N 1
ATOM 2881 C CA . THR B 1 18 ? -23.729 12.534 -43.926 1.00 30.56 34 THR B CA 1
ATOM 2882 C C . THR B 1 18 ? -24.949 13.343 -43.500 1.00 31.01 34 THR B C 1
ATOM 2883 O O . THR B 1 18 ? -26.084 12.947 -43.770 1.00 32.09 34 THR B O 1
ATOM 2887 N N . ALA B 1 19 ? -24.711 14.464 -42.825 1.00 30.30 35 ALA B N 1
ATOM 2888 C CA . ALA B 1 19 ? -25.784 15.379 -42.432 1.00 30.67 35 ALA B CA 1
ATOM 2889 C C . ALA B 1 19 ? -25.211 16.782 -42.282 1.00 30.46 35 ALA B C 1
ATOM 2890 O O . ALA B 1 19 ? -24.017 16.949 -42.038 1.00 29.28 35 ALA B O 1
ATOM 2892 N N . ASN B 1 20 ? -26.061 17.782 -42.454 1.00 31.18 36 ASN B N 1
ATOM 2893 C CA . ASN B 1 20 ? -25.697 19.174 -42.224 1.00 32.19 36 ASN B CA 1
ATOM 2894 C C . ASN B 1 20 ? -26.862 19.865 -41.515 1.00 32.91 36 ASN B C 1
ATOM 2895 O O . ASN B 1 20 ? -28.001 19.421 -41.645 1.00 33.74 36 ASN B O 1
ATOM 2900 N N . PRO B 1 21 ? -26.586 20.947 -40.755 1.00 33.50 37 PRO B N 1
ATOM 2901 C CA . PRO B 1 21 ? -27.661 21.769 -40.188 1.00 34.47 37 PRO B CA 1
ATOM 2902 C C . PRO B 1 21 ? -28.598 22.274 -41.304 1.00 36.22 37 PRO B C 1
ATOM 2903 O O . PRO B 1 21 ? -28.148 22.398 -42.442 1.00 35.66 37 PRO B O 1
ATOM 2907 N N . PRO B 1 22 ? -29.885 22.565 -40.984 1.00 37.90 38 PRO B N 1
ATOM 2908 C CA . PRO B 1 22 ? -30.845 22.931 -42.054 1.00 40.30 38 PRO B CA 1
ATOM 2909 C C . PRO B 1 22 ? -30.607 24.308 -42.682 1.00 41.53 38 PRO B C 1
ATOM 2910 O O . PRO B 1 22 ? -30.892 24.503 -43.861 1.00 42.41 38 PRO B O 1
ATOM 2914 N N . ASN B 1 23 ? -30.082 25.245 -41.901 1.00 42.34 39 ASN B N 1
ATOM 2915 C CA . ASN B 1 23 ? -29.834 26.606 -42.369 1.00 43.38 39 ASN B CA 1
ATOM 2916 C C . ASN B 1 23 ? -28.743 26.676 -43.457 1.00 43.08 39 ASN B C 1
ATOM 2917 O O . ASN B 1 23 ? -27.548 26.645 -43.162 1.00 42.35 39 ASN B O 1
ATOM 2922 N N . CYS B 1 24 ? -29.164 26.759 -44.717 1.00 43.74 40 CYS B N 1
ATOM 2923 C CA . CYS B 1 24 ? -28.226 26.892 -45.829 1.00 43.95 40 CYS B CA 1
ATOM 2924 C C . CYS B 1 24 ? -27.938 28.366 -46.097 1.00 44.06 40 CYS B C 1
ATOM 2925 O O . CYS B 1 24 ? -28.856 29.171 -46.133 1.00 44.48 40 CYS B O 1
ATOM 2928 N N . VAL B 1 25 ? -26.667 28.721 -46.284 1.00 43.06 41 VAL B N 1
ATOM 2929 C CA . VAL B 1 25 ? -26.304 30.106 -46.593 1.00 43.36 41 VAL B CA 1
ATOM 2930 C C . VAL B 1 25 ? -25.350 30.163 -47.786 1.00 42.96 41 VAL B C 1
ATOM 2931 O O . VAL B 1 25 ? -24.270 29.577 -47.745 1.00 41.67 41 VAL B O 1
ATOM 2935 N N . THR B 1 26 ? -25.752 30.883 -48.836 1.00 43.53 42 THR B N 1
ATOM 2936 C CA . THR B 1 26 ? -24.933 31.040 -50.047 1.00 43.29 42 THR B CA 1
ATOM 2937 C C . THR B 1 26 ? -23.808 32.068 -49.837 1.00 43.39 42 THR B C 1
ATOM 2938 O O . THR B 1 26 ? -23.951 33.000 -49.034 1.00 43.11 42 THR B O 1
ATOM 2942 N N . GLN B 1 27 ? -22.700 31.904 -50.563 1.00 43.43 43 GLN B N 1
ATOM 2943 C CA . GLN B 1 27 ? -21.564 32.835 -50.462 1.00 43.84 43 GLN B CA 1
ATOM 2944 C C . GLN B 1 27 ? -21.920 34.270 -50.854 1.00 45.45 43 GLN B C 1
ATOM 2945 O O . GLN B 1 27 ? -21.267 35.209 -50.399 1.00 45.51 43 GLN B O 1
ATOM 2951 N N . GLU B 1 28 ? -22.943 34.430 -51.697 1.00 47.06 44 GLU B N 1
ATOM 2952 C CA . GLU B 1 28 ? -23.384 35.749 -52.154 1.00 49.02 44 GLU B CA 1
ATOM 2953 C C . GLU B 1 28 ? -24.025 36.577 -51.037 1.00 48.98 44 GLU B C 1
ATOM 2954 O O . GLU B 1 28 ? -23.890 37.801 -51.016 1.00 49.44 44 GLU B O 1
ATOM 2960 N N . GLU B 1 29 ? -24.720 35.917 -50.113 1.00 48.41 45 GLU B N 1
ATOM 2961 C CA . GLU B 1 29 ? -25.405 36.625 -49.024 1.00 48.86 45 GLU B CA 1
ATOM 2962 C C . GLU B 1 29 ? -24.586 36.709 -47.729 1.00 47.33 45 GLU B C 1
ATOM 2963 O O . GLU B 1 29 ? -24.954 37.434 -46.801 1.00 47.50 45 GLU B O 1
ATOM 2969 N N . ILE B 1 30 ? -23.480 35.970 -47.676 1.00 45.89 46 ILE B N 1
ATOM 2970 C CA . ILE B 1 30 ? -22.621 35.919 -46.483 1.00 44.71 46 ILE B CA 1
ATOM 2971 C C . ILE B 1 30 ? -21.979 37.272 -46.088 1.00 44.58 46 ILE B C 1
ATOM 2972 O O . ILE B 1 30 ? -22.036 37.642 -44.912 1.00 43.89 46 ILE B O 1
ATOM 2977 N N . PRO B 1 31 ? -21.373 38.009 -47.053 1.00 44.81 47 PRO B N 1
ATOM 2978 C CA . PRO B 1 31 ? -20.792 39.312 -46.700 1.00 45.25 47 PRO B CA 1
ATOM 2979 C C . PRO B 1 31 ? -21.774 40.262 -46.015 1.00 46.09 47 PRO B C 1
ATOM 2980 O O . PRO B 1 31 ? -21.458 40.798 -44.953 1.00 45.40 47 PRO B O 1
ATOM 2984 N N . ASP B 1 32 ? -22.954 40.445 -46.605 1.00 47.44 48 ASP B N 1
ATOM 2985 C CA . ASP B 1 32 ? -23.987 41.299 -46.012 1.00 48.97 48 ASP B CA 1
ATOM 2986 C C . ASP B 1 32 ? -24.419 40.796 -44.642 1.00 48.43 48 ASP B C 1
ATOM 2987 O O . ASP B 1 32 ? -24.433 41.562 -43.686 1.00 48.82 48 ASP B O 1
ATOM 2992 N N . PHE B 1 33 ? -24.758 39.509 -44.554 1.00 47.99 49 PHE B N 1
ATOM 2993 C CA . PHE B 1 33 ? -25.218 38.905 -43.308 1.00 47.79 49 PHE B CA 1
ATOM 2994 C C . PHE B 1 33 ? -24.196 39.046 -42.164 1.00 46.44 49 PHE B C 1
ATOM 2995 O O . PHE B 1 33 ? -24.544 39.468 -41.052 1.00 46.57 49 PHE B O 1
ATOM 3003 N N . TYR B 1 34 ? -22.942 38.706 -42.448 1.00 44.71 50 TYR B N 1
ATOM 3004 C CA . TYR B 1 34 ? -21.884 38.735 -41.444 1.00 43.40 50 TYR B CA 1
ATOM 3005 C C . TYR B 1 34 ? -21.572 40.148 -40.948 1.00 44.06 50 TYR B C 1
ATOM 3006 O O . TYR B 1 34 ? -21.393 40.354 -39.750 1.00 43.54 50 TYR B O 1
ATOM 3015 N N . PHE B 1 35 ? -21.517 41.114 -41.863 1.00 45.31 51 PHE B N 1
ATOM 3016 C CA . PHE B 1 35 ? -21.159 42.491 -41.488 1.00 46.74 51 PHE B CA 1
ATOM 3017 C C . PHE B 1 35 ? -22.291 43.254 -40.809 1.00 48.30 51 PHE B C 1
ATOM 3018 O O . PHE B 1 35 ? -22.047 44.182 -40.032 1.00 49.12 51 PHE B O 1
ATOM 3026 N N . ARG B 1 36 ? -23.527 42.848 -41.077 1.00 49.68 52 ARG B N 1
ATOM 3027 C CA . ARG B 1 36 ? -24.669 43.421 -40.369 1.00 51.25 52 ARG B CA 1
ATOM 3028 C C . ARG B 1 36 ? -24.695 42.904 -38.931 1.00 50.93 52 ARG B C 1
ATOM 3029 O O . ARG B 1 36 ? -24.619 43.692 -37.994 1.00 51.69 52 ARG B O 1
ATOM 3037 N N . VAL B 1 37 ? -24.754 41.582 -38.777 1.00 50.58 53 VAL B N 1
ATOM 3038 C CA . VAL B 1 37 ? -24.848 40.916 -37.472 1.00 50.51 53 VAL B CA 1
ATOM 3039 C C . VAL B 1 37 ? -23.668 41.185 -36.513 1.00 50.08 53 VAL B C 1
ATOM 3040 O O . VAL B 1 37 ? -23.824 41.091 -35.295 1.00 50.12 53 VAL B O 1
ATOM 3044 N N . THR B 1 38 ? -22.500 41.526 -37.051 1.00 49.96 54 THR B N 1
ATOM 3045 C CA . THR B 1 38 ? -21.373 41.918 -36.197 1.00 49.76 54 THR B CA 1
ATOM 3046 C C . THR B 1 38 ? -21.230 43.437 -36.048 1.00 51.11 54 THR B C 1
ATOM 3047 O O . THR B 1 38 ? -20.186 43.920 -35.607 1.00 50.43 54 THR B O 1
ATOM 3051 N N . ASN B 1 39 ? -22.282 44.179 -36.410 1.00 52.78 55 ASN B N 1
ATOM 3052 C CA . ASN B 1 39 ? -22.279 45.650 -36.350 1.00 54.76 55 ASN B CA 1
ATOM 3053 C C . ASN B 1 39 ? -21.023 46.239 -36.997 1.00 55.13 55 ASN B C 1
ATOM 3054 O O . ASN B 1 39 ? -20.310 47.031 -36.382 1.00 55.62 55 ASN B O 1
ATOM 3059 N N . SER B 1 40 ? -20.746 45.836 -38.232 1.00 55.54 56 SER B N 1
ATOM 3060 C CA . SER B 1 40 ? -19.474 46.162 -38.878 1.00 56.06 56 SER B CA 1
ATOM 3061 C C . SER B 1 40 ? -19.654 46.791 -40.261 1.00 57.37 56 SER B C 1
ATOM 3062 O O . SER B 1 40 ? -18.704 46.848 -41.051 1.00 57.33 56 SER B O 1
ATOM 3065 N N . ASP B 1 41 ? -20.866 47.265 -40.545 1.00 58.96 57 ASP B N 1
ATOM 3066 C CA . ASP B 1 41 ? -21.208 47.824 -41.857 1.00 60.62 57 ASP B CA 1
ATOM 3067 C C . ASP B 1 41 ? -20.392 49.060 -42.243 1.00 61.80 57 ASP B C 1
ATOM 3068 O O . ASP B 1 41 ? -20.311 49.404 -43.427 1.00 62.37 57 ASP B O 1
ATOM 3073 N N . HIS B 1 42 ? -19.789 49.720 -41.254 1.00 62.12 58 HIS B N 1
ATOM 3074 C CA . HIS B 1 42 ? -18.956 50.904 -41.507 1.00 63.18 58 HIS B CA 1
ATOM 3075 C C . HIS B 1 42 ? -17.569 50.536 -42.063 1.00 62.45 58 HIS B C 1
ATOM 3076 O O . HIS B 1 42 ? -16.841 51.401 -42.560 1.00 63.05 58 HIS B O 1
ATOM 3083 N N . LEU B 1 43 ? -17.218 49.251 -41.994 1.00 60.69 59 LEU B N 1
ATOM 3084 C CA . LEU B 1 43 ? -15.916 48.778 -42.453 1.00 59.80 59 LEU B CA 1
ATOM 3085 C C . LEU B 1 43 ? -15.964 48.362 -43.926 1.00 59.49 59 LEU B C 1
ATOM 3086 O O . LEU B 1 43 ? -15.909 47.172 -44.256 1.00 58.42 59 LEU B O 1
ATOM 3091 N N . THR B 1 44 ? -16.065 49.368 -44.799 1.00 60.16 60 THR B N 1
ATOM 3092 C CA . THR B 1 44 ? -16.262 49.185 -46.245 1.00 60.04 60 THR B CA 1
ATOM 3093 C C . THR B 1 44 ? -15.148 48.383 -46.931 1.00 58.85 60 THR B C 1
ATOM 3094 O O . THR B 1 44 ? -15.429 47.505 -47.754 1.00 58.70 60 THR B O 1
ATOM 3098 N N . ALA B 1 45 ? -13.897 48.682 -46.579 1.00 58.08 61 ALA B N 1
ATOM 3099 C CA . ALA B 1 45 ? -12.725 48.035 -47.178 1.00 56.74 61 ALA B CA 1
ATOM 3100 C C . ALA B 1 45 ? -12.526 46.617 -46.662 1.00 54.87 61 ALA B C 1
ATOM 3101 O O . ALA B 1 45 ? -12.099 45.719 -47.406 1.00 54.05 61 ALA B O 1
ATOM 3103 N N . LEU B 1 46 ? -12.818 46.426 -45.378 1.00 53.41 62 LEU B N 1
ATOM 3104 C CA . LEU B 1 46 ? -12.711 45.116 -44.760 1.00 51.54 62 LEU B CA 1
ATOM 3105 C C . LEU B 1 46 ? -13.713 44.151 -45.396 1.00 50.38 62 LEU B C 1
ATOM 3106 O O . LEU B 1 46 ? -13.370 43.013 -45.730 1.00 49.80 62 LEU B O 1
ATOM 3111 N N . LYS B 1 47 ? -14.941 44.627 -45.568 1.00 50.48 63 LYS B N 1
ATOM 3112 C CA . LYS B 1 47 ? -15.995 43.882 -46.243 1.00 49.87 63 LYS B CA 1
ATOM 3113 C C . LYS B 1 47 ? -15.628 43.520 -47.689 1.00 49.83 63 LYS B C 1
ATOM 3114 O O . LYS B 1 47 ? -16.013 42.450 -48.172 1.00 48.57 63 LYS B O 1
ATOM 3120 N N . ASP B 1 48 ? -14.899 44.414 -48.367 1.00 50.46 64 ASP B N 1
ATOM 3121 C CA . ASP B 1 48 ? -14.355 44.126 -49.700 1.00 50.56 64 ASP B CA 1
ATOM 3122 C C . ASP B 1 48 ? -13.408 42.924 -49.664 1.00 49.28 64 ASP B C 1
ATOM 3123 O O . ASP B 1 48 ? -13.551 41.998 -50.480 1.00 49.11 64 ASP B O 1
ATOM 3128 N N . LYS B 1 49 ? -12.451 42.925 -48.729 1.00 47.97 65 LYS B N 1
ATOM 3129 C CA . LYS B 1 49 ? -11.586 41.757 -48.550 1.00 46.76 65 LYS B CA 1
ATOM 3130 C C . LYS B 1 49 ? -12.423 40.498 -48.351 1.00 44.92 65 LYS B C 1
ATOM 3131 O O . LYS B 1 49 ? -12.122 39.452 -48.933 1.00 44.32 65 LYS B O 1
ATOM 3137 N N . PHE B 1 50 ? -13.474 40.616 -47.537 1.00 43.90 66 PHE B N 1
ATOM 3138 C CA . PHE B 1 50 ? -14.317 39.474 -47.206 1.00 42.57 66 PHE B CA 1
ATOM 3139 C C . PHE B 1 50 ? -15.079 38.941 -48.425 1.00 42.51 66 PHE B C 1
ATOM 3140 O O . PHE B 1 50 ? -15.086 37.733 -48.666 1.00 41.22 66 PHE B O 1
ATOM 3148 N N . LYS B 1 51 ? -15.695 39.846 -49.191 1.00 43.46 67 LYS B N 1
ATOM 3149 C CA . LYS B 1 51 ? -16.305 39.504 -50.488 1.00 44.21 67 LYS B CA 1
ATOM 3150 C C . LYS B 1 51 ? -15.343 38.712 -51.376 1.00 43.65 67 LYS B C 1
ATOM 3151 O O . LYS B 1 51 ? -15.686 37.629 -51.854 1.00 43.20 67 LYS B O 1
ATOM 3157 N N . ARG B 1 52 ? -14.132 39.239 -51.556 1.00 43.63 68 ARG B N 1
ATOM 3158 C CA . ARG B 1 52 ? -13.086 38.568 -52.341 1.00 43.49 68 ARG B CA 1
ATOM 3159 C C . ARG B 1 52 ? -12.769 37.174 -51.836 1.00 42.53 68 ARG B C 1
ATOM 3160 O O . ARG B 1 52 ? -12.652 36.237 -52.621 1.00 42.46 68 ARG B O 1
ATOM 3168 N N . ILE B 1 53 ? -12.630 37.031 -50.522 1.00 42.36 69 ILE B N 1
ATOM 3169 C CA . ILE B 1 53 ? -12.381 35.712 -49.935 1.00 41.58 69 ILE B CA 1
ATOM 3170 C C . ILE B 1 53 ? -13.539 34.761 -50.238 1.00 41.33 69 ILE B C 1
ATOM 3171 O O . ILE B 1 53 ? -13.319 33.598 -50.594 1.00 41.06 69 ILE B O 1
ATOM 3176 N N . CYS B 1 54 ? -14.764 35.273 -50.123 1.00 41.95 70 CYS B N 1
ATOM 3177 C CA . CYS B 1 54 ? -15.968 34.475 -50.342 1.00 42.30 70 CYS B CA 1
ATOM 3178 C C . CYS B 1 54 ? -16.174 34.077 -51.803 1.00 43.64 70 CYS B C 1
ATOM 3179 O O . CYS B 1 54 ? -16.704 33.000 -52.090 1.00 43.76 70 CYS B O 1
ATOM 3182 N N . GLN B 1 55 ? -15.750 34.938 -52.724 1.00 44.87 71 GLN B N 1
ATOM 3183 C CA . GLN B 1 55 ? -15.980 34.698 -54.143 1.00 46.55 71 GLN B CA 1
ATOM 3184 C C . GLN B 1 55 ? -14.887 33.874 -54.824 1.00 46.42 71 GLN B C 1
ATOM 3185 O O . GLN B 1 55 ? -15.148 33.209 -55.826 1.00 46.70 71 GLN B O 1
ATOM 3191 N N . GLU B 1 56 ? -13.670 33.910 -54.290 1.00 46.08 72 GLU B N 1
ATOM 3192 C CA . GLU B 1 56 ? -12.521 33.475 -55.086 1.00 46.59 72 GLU B CA 1
ATOM 3193 C C . GLU B 1 56 ? -11.812 32.226 -54.587 1.00 45.45 72 GLU B C 1
ATOM 3194 O O . GLU B 1 56 ? -10.896 31.738 -55.249 1.00 45.52 72 GLU B O 1
ATOM 3200 N N . MET B 1 57 ? -12.236 31.698 -53.445 1.00 44.63 73 MET B N 1
ATOM 3201 C CA . MET B 1 57 ? -11.495 30.601 -52.822 1.00 43.96 73 MET B CA 1
ATOM 3202 C C . MET B 1 57 ? -12.138 29.196 -52.930 1.00 43.09 73 MET B C 1
ATOM 3203 O O . MET B 1 57 ? -11.659 28.240 -52.308 1.00 42.30 73 MET B O 1
ATOM 3208 N N . GLY B 1 58 ? -13.207 29.082 -53.722 1.00 43.08 74 GLY B N 1
ATOM 3209 C CA . GLY B 1 58 ? -13.773 27.778 -54.095 1.00 42.48 74 GLY B CA 1
ATOM 3210 C C . GLY B 1 58 ? -15.027 27.275 -53.389 1.00 41.54 74 GLY B C 1
ATOM 3211 O O . GLY B 1 58 ? -15.466 26.150 -53.648 1.00 41.27 74 GLY B O 1
ATOM 3212 N N . VAL B 1 59 ? -15.604 28.091 -52.508 1.00 40.86 75 VAL B N 1
ATOM 3213 C CA . VAL B 1 59 ? -16.820 27.724 -51.766 1.00 40.66 75 VAL B CA 1
ATOM 3214 C C . VAL B 1 59 ? -18.035 28.451 -52.353 1.00 42.12 75 VAL B C 1
ATOM 3215 O O . VAL B 1 59 ? -17.942 29.642 -52.644 1.00 43.19 75 VAL B O 1
ATOM 3219 N N . GLN B 1 60 ? -19.165 27.760 -52.515 1.00 42.31 76 GLN B N 1
ATOM 3220 C CA . GLN B 1 60 ? -20.384 28.400 -53.045 1.00 43.90 76 GLN B CA 1
ATOM 3221 C C . GLN B 1 60 ? -21.517 28.442 -52.030 1.00 43.46 76 GLN B C 1
ATOM 3222 O O . GLN B 1 60 ? -22.278 29.403 -51.997 1.00 43.91 76 GLN B O 1
ATOM 3228 N N . ARG B 1 61 ? -21.633 27.399 -51.207 1.00 42.43 77 ARG B N 1
ATOM 3229 C CA . ARG B 1 61 ? -22.593 27.419 -50.102 1.00 42.32 77 ARG B CA 1
ATOM 3230 C C . ARG B 1 61 ? -22.123 26.625 -48.894 1.00 40.57 77 ARG B C 1
ATOM 3231 O O . ARG B 1 61 ? -21.190 25.804 -48.987 1.00 40.61 77 ARG B O 1
ATOM 3239 N N . ARG B 1 62 ? -22.781 26.880 -47.767 1.00 39.15 78 ARG B N 1
ATOM 3240 C CA . ARG B 1 62 ? -22.488 26.226 -46.496 1.00 37.59 78 ARG B CA 1
ATOM 3241 C C . ARG B 1 62 ? -23.748 26.116 -45.647 1.00 37.36 78 ARG B C 1
ATOM 3242 O O . ARG B 1 62 ? -24.714 26.868 -45.830 1.00 37.66 78 ARG B O 1
ATOM 3250 N N . TYR B 1 63 ? -23.708 25.170 -44.721 1.00 35.84 79 TYR B N 1
ATOM 3251 C CA . TYR B 1 63 ? -24.772 24.923 -43.770 1.00 35.87 79 TYR B CA 1
ATOM 3252 C C . TYR B 1 63 ? -24.269 25.276 -42.367 1.00 35.09 79 TYR B C 1
ATOM 3253 O O . TYR B 1 63 ? -23.208 24.823 -41.948 1.00 34.56 79 TYR B O 1
ATOM 3262 N N . LEU B 1 64 ? -25.013 26.119 -41.660 1.00 35.62 80 LEU B N 1
ATOM 3263 C CA . LEU B 1 64 ? -24.551 26.608 -40.360 1.00 35.16 80 LEU B CA 1
ATOM 3264 C C . LEU B 1 64 ? -25.595 26.338 -39.283 1.00 35.33 80 LEU B C 1
ATOM 3265 O O . LEU B 1 64 ? -26.778 26.584 -39.504 1.00 34.84 80 LEU B O 1
ATOM 3270 N N . HIS B 1 65 ? -25.160 25.816 -38.134 1.00 34.55 81 HIS B N 1
ATOM 3271 C CA . HIS B 1 65 ? -26.088 25.581 -37.018 1.00 35.07 81 HIS B CA 1
ATOM 3272 C C . HIS B 1 65 ? -26.536 26.907 -36.386 1.00 35.40 81 HIS B C 1
ATOM 3273 O O . HIS B 1 65 ? -27.701 27.056 -36.007 1.00 36.45 81 HIS B O 1
ATOM 3280 N N . HIS B 1 66 ? -25.610 27.862 -36.279 1.00 34.81 82 HIS B N 1
ATOM 3281 C CA . HIS B 1 66 ? -25.934 29.168 -35.718 1.00 35.70 82 HIS B CA 1
ATOM 3282 C C . HIS B 1 66 ? -26.748 29.985 -36.709 1.00 36.74 82 HIS B C 1
ATOM 3283 O O . HIS B 1 66 ? -26.606 29.843 -37.928 1.00 35.89 82 HIS B O 1
ATOM 3290 N N . THR B 1 67 ? -27.616 30.813 -36.147 1.00 37.89 83 THR B N 1
ATOM 3291 C CA . THR B 1 67 ? -28.531 31.651 -36.895 1.00 39.98 83 THR B CA 1
ATOM 3292 C C . THR B 1 67 ? -28.496 33.063 -36.319 1.00 40.78 83 THR B C 1
ATOM 3293 O O . THR B 1 67 ? -27.887 33.308 -35.276 1.00 39.89 83 THR B O 1
ATOM 3297 N N . GLU B 1 68 ? -29.182 33.985 -36.985 1.00 42.71 84 GLU B N 1
ATOM 3298 C CA . GLU B 1 68 ? -29.361 35.332 -36.447 1.00 43.97 84 GLU B CA 1
ATOM 3299 C C . GLU B 1 68 ? -29.996 35.287 -35.054 1.00 44.33 84 GLU B C 1
ATOM 3300 O O . GLU B 1 68 ? -29.569 36.010 -34.153 1.00 44.09 84 GLU B O 1
ATOM 3306 N N . GLU B 1 69 ? -30.997 34.422 -34.883 1.00 44.90 85 GLU B N 1
ATOM 3307 C CA . GLU B 1 69 ? -31.696 34.250 -33.601 1.00 45.94 85 GLU B CA 1
ATOM 3308 C C . GLU B 1 69 ? -30.719 33.824 -32.488 1.00 44.92 85 GLU B C 1
ATOM 3309 O O . GLU B 1 69 ? -30.667 34.431 -31.411 1.00 44.83 85 GLU B O 1
ATOM 3315 N N . MET B 1 70 ? -29.935 32.789 -32.771 1.00 43.53 86 MET B N 1
ATOM 3316 C CA . MET B 1 70 ? -28.950 32.303 -31.825 1.00 42.57 86 MET B CA 1
ATOM 3317 C C . MET B 1 70 ? -27.924 33.390 -31.511 1.00 42.29 86 MET B C 1
ATOM 3318 O O . MET B 1 70 ? -27.562 33.577 -30.351 1.00 42.32 86 MET B O 1
ATOM 3323 N N . LEU B 1 71 ? -27.482 34.123 -32.535 1.00 42.08 87 LEU B N 1
ATOM 3324 C CA . LEU B 1 71 ? -26.528 35.210 -32.325 1.00 42.19 87 LEU B CA 1
ATOM 3325 C C . LEU B 1 71 ? -27.074 36.368 -31.485 1.00 43.16 87 LEU B C 1
ATOM 3326 O O . LEU B 1 71 ? -26.333 36.943 -30.687 1.00 43.21 87 LEU B O 1
ATOM 3331 N N . SER B 1 72 ? -28.358 36.696 -31.659 1.00 43.92 88 SER B N 1
ATOM 3332 C CA . SER B 1 72 ? -29.047 37.693 -30.819 1.00 44.79 88 SER B CA 1
ATOM 3333 C C . SER B 1 72 ? -29.079 37.280 -29.357 1.00 44.39 88 SER B C 1
ATOM 3334 O O . SER B 1 72 ? -28.893 38.113 -28.469 1.00 44.83 88 SER B O 1
ATOM 3337 N N . ALA B 1 73 ? -29.335 35.994 -29.118 1.00 43.78 89 ALA B N 1
ATOM 3338 C CA . ALA B 1 73 ? -29.399 35.452 -27.767 1.00 43.68 89 ALA B CA 1
ATOM 3339 C C . ALA B 1 73 ? -28.012 35.382 -27.106 1.00 42.98 89 ALA B C 1
ATOM 3340 O O . ALA B 1 73 ? -27.918 35.311 -25.883 1.00 43.52 89 ALA B O 1
ATOM 3342 N N . HIS B 1 74 ? -26.952 35.423 -27.919 1.00 42.37 90 HIS B N 1
ATOM 3343 C CA . HIS B 1 74 ? -25.564 35.367 -27.431 1.00 41.21 90 HIS B CA 1
ATOM 3344 C C . HIS B 1 74 ? -24.677 36.497 -27.988 1.00 41.25 90 HIS B C 1
ATOM 3345 O O . HIS B 1 74 ? -23.764 36.234 -28.786 1.00 40.18 90 HIS B O 1
ATOM 3352 N N . PRO B 1 75 ? -24.923 37.753 -27.555 1.00 41.68 91 PRO B N 1
ATOM 3353 C CA . PRO B 1 75 ? -24.130 38.868 -28.092 1.00 42.08 91 PRO B CA 1
ATOM 3354 C C . PRO B 1 75 ? -22.631 38.775 -27.791 1.00 41.05 91 PRO B C 1
ATOM 3355 O O . PRO B 1 75 ? -21.836 39.329 -28.550 1.00 41.06 91 PRO B O 1
ATOM 3359 N N . GLU B 1 76 ? -22.252 38.101 -26.705 1.00 40.44 92 GLU B N 1
ATOM 3360 C CA . GLU B 1 76 ? -20.825 37.952 -26.355 1.00 40.67 92 GLU B CA 1
ATOM 3361 C C . GLU B 1 76 ? -20.026 37.214 -27.438 1.00 39.27 92 GLU B C 1
ATOM 3362 O O . GLU B 1 76 ? -18.815 37.402 -27.533 1.00 38.59 92 GLU B O 1
ATOM 3368 N N . PHE B 1 77 ? -20.702 36.382 -28.237 1.00 38.62 93 PHE B N 1
ATOM 3369 C CA . PHE B 1 77 ? -20.063 35.668 -29.356 1.00 38.52 93 PHE B CA 1
ATOM 3370 C C . PHE B 1 77 ? -19.380 36.645 -30.306 1.00 39.58 93 PHE B C 1
ATOM 3371 O O . PHE B 1 77 ? -18.283 36.385 -30.808 1.00 38.85 93 PHE B O 1
ATOM 3379 N N . VAL B 1 78 ? -20.056 37.774 -30.526 1.00 41.43 94 VAL B N 1
ATOM 3380 C CA . VAL B 1 78 ? -19.670 38.796 -31.488 1.00 42.75 94 VAL B CA 1
ATOM 3381 C C . VAL B 1 78 ? -18.509 39.635 -30.969 1.00 43.37 94 VAL B C 1
ATOM 3382 O O . VAL B 1 78 ? -17.680 40.096 -31.747 1.00 43.72 94 VAL B O 1
ATOM 3386 N N . ASP B 1 79 ? -18.441 39.804 -29.652 1.00 44.03 95 ASP B N 1
ATOM 3387 C CA . ASP B 1 79 ? -17.345 40.522 -29.014 1.00 44.77 95 ASP B CA 1
ATOM 3388 C C . ASP B 1 79 ? -16.058 39.682 -29.013 1.00 44.32 95 ASP B C 1
ATOM 3389 O O . ASP B 1 79 ? -16.005 38.613 -28.401 1.00 44.13 95 ASP B O 1
ATOM 3394 N N . ARG B 1 80 ? -15.023 40.175 -29.694 1.00 44.96 96 ARG B N 1
ATOM 3395 C CA . ARG B 1 80 ? -13.747 39.442 -29.832 1.00 44.57 96 ARG B CA 1
ATOM 3396 C C . ARG B 1 80 ? -13.000 39.255 -28.510 1.00 44.22 96 ARG B C 1
ATOM 3397 O O . ARG B 1 80 ? -12.129 38.388 -28.404 1.00 43.81 96 ARG B O 1
ATOM 3405 N N . ASP B 1 81 ? -13.348 40.070 -27.515 1.00 44.58 97 ASP B N 1
ATOM 3406 C CA . ASP B 1 81 ? -12.664 40.083 -26.227 1.00 44.29 97 ASP B CA 1
ATOM 3407 C C . ASP B 1 81 ? -13.459 39.419 -25.096 1.00 43.27 97 ASP B C 1
ATOM 3408 O O . ASP B 1 81 ? -12.953 39.273 -23.981 1.00 43.52 97 ASP B O 1
ATOM 3413 N N . ALA B 1 82 ? -14.705 39.036 -25.358 1.00 41.80 98 ALA B N 1
ATOM 3414 C CA . ALA B 1 82 ? -15.562 38.534 -24.281 1.00 40.22 98 ALA B CA 1
ATOM 3415 C C . ALA B 1 82 ? -15.374 37.035 -24.083 1.00 38.26 98 ALA B C 1
ATOM 3416 O O . ALA B 1 82 ? -15.336 36.289 -25.066 1.00 37.56 98 ALA B O 1
ATOM 3418 N N . PRO B 1 83 ? -15.246 36.587 -22.817 1.00 37.38 99 PRO B N 1
ATOM 3419 C CA . PRO B 1 83 ? -15.212 35.134 -22.586 1.00 35.96 99 PRO B CA 1
ATOM 3420 C C . PRO B 1 83 ? -16.563 34.519 -22.960 1.00 34.90 99 PRO B C 1
ATOM 3421 O O . PRO B 1 83 ? -17.597 35.011 -22.522 1.00 35.57 99 PRO B O 1
ATOM 3425 N N . SER B 1 84 ? -16.561 33.480 -23.794 1.00 33.52 100 SER B N 1
ATOM 3426 C CA . SER B 1 84 ? -17.819 32.878 -24.240 1.00 33.40 100 SER B CA 1
ATOM 3427 C C . SER B 1 84 ? -17.707 31.395 -24.552 1.00 32.33 100 SER B C 1
ATOM 3428 O O . SER B 1 84 ? -18.615 30.835 -25.157 1.00 31.91 100 SER B O 1
ATOM 3431 N N . LEU B 1 85 ? -16.607 30.765 -24.134 1.00 31.50 101 LEU B N 1
ATOM 3432 C CA . LEU B 1 85 ? -16.422 29.338 -24.370 1.00 30.67 101 LEU B CA 1
ATOM 3433 C C . LEU B 1 85 ? -17.517 28.465 -23.749 1.00 30.63 101 LEU B C 1
ATOM 3434 O O . LEU B 1 85 ? -17.915 27.480 -24.365 1.00 30.62 101 LEU B O 1
ATOM 3439 N N . ASP B 1 86 ? -17.971 28.804 -22.534 1.00 31.31 102 ASP B N 1
ATOM 3440 C CA . ASP B 1 86 ? -19.025 28.030 -21.854 1.00 31.71 102 ASP B CA 1
ATOM 3441 C C . ASP B 1 86 ? -20.316 27.982 -22.682 1.00 31.93 102 ASP B C 1
ATOM 3442 O O . ASP B 1 86 ? -20.890 26.905 -22.877 1.00 31.36 102 ASP B O 1
ATOM 3447 N N . ALA B 1 87 ? -20.765 29.145 -23.157 1.00 31.74 103 ALA B N 1
ATOM 3448 C CA . ALA B 1 87 ? -21.997 29.234 -23.951 1.00 32.21 103 ALA B CA 1
ATOM 3449 C C . ALA B 1 87 ? -21.913 28.461 -25.272 1.00 31.59 103 ALA B C 1
ATOM 3450 O O . ALA B 1 87 ? -22.898 27.841 -25.688 1.00 32.20 103 ALA B O 1
ATOM 3452 N N . ARG B 1 88 ? -20.746 28.501 -25.923 1.00 29.87 104 ARG B N 1
ATOM 3453 C CA . ARG B 1 88 ? -20.524 27.781 -27.168 1.00 29.32 104 ARG B CA 1
ATOM 3454 C C . ARG B 1 88 ? -20.514 26.276 -26.897 1.00 29.01 104 ARG B C 1
ATOM 3455 O O . ARG B 1 88 ? -21.169 25.504 -27.607 1.00 29.01 104 ARG B O 1
ATOM 3463 N N . LEU B 1 89 ? -19.798 25.871 -25.847 1.00 28.21 105 LEU B N 1
ATOM 3464 C CA . LEU B 1 89 ? -19.741 24.463 -25.47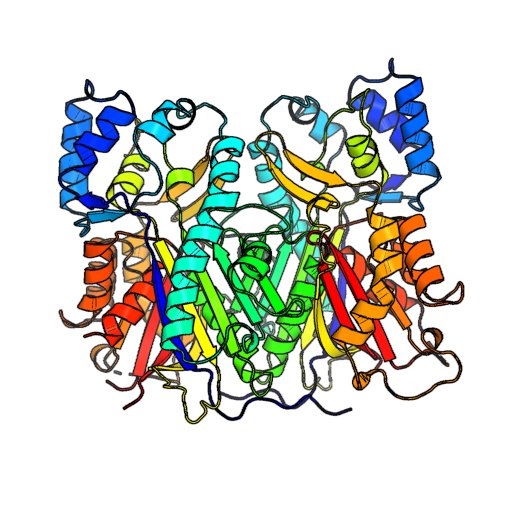0 1.00 27.51 105 LEU B CA 1
ATOM 3465 C C . LEU B 1 89 ? -21.081 23.895 -25.028 1.00 27.56 105 LEU B C 1
ATOM 3466 O O . LEU B 1 89 ? -21.362 22.731 -25.315 1.00 26.58 105 LEU B O 1
ATOM 3471 N N . ASP B 1 90 ? -21.887 24.711 -24.341 1.00 27.95 106 ASP B N 1
ATOM 3472 C CA . ASP B 1 90 ? -23.253 24.318 -23.951 1.00 30.26 106 ASP B CA 1
ATOM 3473 C C . ASP B 1 90 ? -24.162 24.001 -25.150 1.00 30.40 106 ASP B C 1
ATOM 3474 O O . ASP B 1 90 ? -24.916 23.027 -25.124 1.00 31.06 106 ASP B O 1
ATOM 3479 N N . ILE B 1 91 ? -24.088 24.832 -26.185 1.00 30.29 107 ILE B N 1
ATOM 3480 C CA . ILE B 1 91 ? -24.828 24.607 -27.422 1.00 30.46 107 ILE B CA 1
ATOM 3481 C C . ILE B 1 91 ? -24.326 23.320 -28.087 1.00 29.49 107 ILE B C 1
ATOM 3482 O O . ILE B 1 91 ? -25.116 22.451 -28.449 1.00 29.25 107 ILE B O 1
ATOM 3487 N N . ALA B 1 92 ? -23.004 23.188 -28.192 1.00 28.17 108 ALA B N 1
ATOM 3488 C CA . ALA B 1 92 ? -22.383 22.058 -28.871 1.00 27.89 108 ALA B CA 1
ATOM 3489 C C . ALA B 1 92 ? -22.616 20.723 -28.170 1.00 28.10 108 ALA B C 1
ATOM 3490 O O . ALA B 1 92 ? -22.686 19.676 -28.830 1.00 28.39 108 ALA B O 1
ATOM 3492 N N . ALA B 1 93 ? -22.735 20.754 -26.842 1.00 28.34 109 ALA B N 1
ATOM 3493 C CA . ALA B 1 93 ? -22.995 19.553 -26.056 1.00 28.73 109 ALA B CA 1
ATOM 3494 C C . ALA B 1 93 ? -24.265 18.836 -26.545 1.00 29.92 109 ALA B C 1
ATOM 3495 O O . ALA B 1 93 ? -24.349 17.602 -26.505 1.00 29.48 109 ALA B O 1
ATOM 3497 N N . ASP B 1 94 ? -25.232 19.636 -26.986 1.00 30.94 110 ASP B N 1
ATOM 3498 C CA . ASP B 1 94 ? -26.538 19.155 -27.446 1.00 32.28 110 ASP B CA 1
ATOM 3499 C C . ASP B 1 94 ? -26.599 19.004 -28.958 1.00 31.12 110 ASP B C 1
ATOM 3500 O O . ASP B 1 94 ? -27.037 17.963 -29.457 1.00 31.38 110 ASP B O 1
ATOM 3505 N N . ALA B 1 95 ? -26.131 20.025 -29.678 1.00 29.78 111 ALA B N 1
ATOM 3506 C CA . ALA B 1 95 ? -26.224 20.030 -31.136 1.00 29.05 111 ALA B CA 1
ATOM 3507 C C . ALA B 1 95 ? -25.350 18.994 -31.840 1.00 27.99 111 ALA B C 1
ATOM 3508 O O . ALA B 1 95 ? -25.782 18.409 -32.835 1.00 28.15 111 ALA B O 1
ATOM 3510 N N . VAL B 1 96 ? -24.119 18.785 -31.370 1.00 26.56 112 VAL B N 1
ATOM 3511 C CA . VAL B 1 96 ? -23.243 17.849 -32.062 1.00 25.83 112 VAL B CA 1
ATOM 3512 C C . VAL B 1 96 ? -23.800 16.417 -32.013 1.00 26.52 112 VAL B C 1
ATOM 3513 O O . VAL B 1 96 ? -23.882 15.766 -33.048 1.00 27.20 112 VAL B O 1
ATOM 3517 N N . PRO B 1 97 ? -24.196 15.924 -30.822 1.00 26.76 113 PRO B N 1
ATOM 3518 C CA . PRO B 1 97 ? -24.697 14.555 -30.864 1.00 28.15 113 PRO B CA 1
ATOM 3519 C C . PRO B 1 97 ? -25.942 14.405 -31.742 1.00 30.15 113 PRO B C 1
ATOM 3520 O O . PRO B 1 97 ? -26.114 13.354 -32.352 1.00 30.36 113 PRO B O 1
ATOM 3524 N N . GLU B 1 98 ? -26.785 15.435 -31.817 1.00 31.48 114 GLU B N 1
ATOM 3525 C CA . GLU B 1 98 ? -27.975 15.363 -32.687 1.00 33.95 114 GLU B CA 1
ATOM 3526 C C . GLU B 1 98 ? -27.617 15.291 -34.176 1.00 33.37 114 GLU B C 1
ATOM 3527 O O . GLU B 1 98 ? -28.172 14.471 -34.909 1.00 34.38 114 GLU B O 1
ATOM 3533 N N . LEU B 1 99 ? -26.689 16.140 -34.615 1.00 33.08 115 LEU B N 1
ATOM 3534 C CA . LEU B 1 99 ? -26.229 16.140 -36.012 1.00 32.75 115 LEU B CA 1
ATOM 3535 C C . LEU B 1 99 ? -25.516 14.826 -36.356 1.00 32.63 115 LEU B C 1
ATOM 3536 O O . LEU B 1 99 ? -25.797 14.212 -37.394 1.00 32.75 115 LEU B O 1
ATOM 3541 N N . ALA B 1 100 ? -24.607 14.403 -35.470 1.00 31.62 116 ALA B N 1
ATOM 3542 C CA . ALA B 1 100 ? -23.913 13.118 -35.585 1.00 31.18 116 ALA B CA 1
ATOM 3543 C C . ALA B 1 100 ? -24.871 11.939 -35.704 1.00 31.72 116 ALA B C 1
ATOM 3544 O O . ALA B 1 100 ? -24.635 11.028 -36.511 1.00 31.58 116 ALA B O 1
ATOM 3546 N N . ALA B 1 101 ? -25.944 11.971 -34.904 1.00 31.67 117 ALA B N 1
ATOM 3547 C CA . ALA B 1 101 ? -26.982 10.932 -34.892 1.00 32.11 117 ALA B CA 1
ATOM 3548 C C . ALA B 1 101 ? -27.689 10.825 -36.243 1.00 32.67 117 ALA B C 1
ATOM 3549 O O . ALA B 1 101 ? -27.919 9.723 -36.743 1.00 32.14 117 ALA B O 1
ATOM 3551 N N . GLU B 1 102 ? -28.026 11.976 -36.825 1.00 32.90 118 GLU B N 1
ATOM 3552 C CA . GLU B 1 102 ? -28.588 12.023 -38.177 1.00 34.04 118 GLU B CA 1
ATOM 3553 C C . GLU B 1 102 ? -27.644 11.361 -39.202 1.00 33.02 118 GLU B C 1
ATOM 3554 O O . GLU B 1 102 ? -28.075 10.509 -39.977 1.00 33.30 118 GLU B O 1
ATOM 3560 N N . ALA B 1 103 ? -26.360 11.720 -39.186 1.00 31.38 119 ALA B N 1
ATOM 3561 C CA . ALA B 1 103 ? -25.420 11.121 -40.149 1.00 30.72 119 ALA B CA 1
ATOM 3562 C C . ALA B 1 103 ? -25.332 9.619 -39.915 1.00 30.63 119 ALA B C 1
ATOM 3563 O O . ALA B 1 103 ? -25.395 8.839 -40.857 1.00 30.40 119 ALA B O 1
ATOM 3565 N N . ALA B 1 104 ? -25.210 9.237 -38.643 1.00 30.43 120 ALA B N 1
ATOM 3566 C CA . ALA B 1 104 ? -25.055 7.842 -38.238 1.00 30.58 120 ALA B CA 1
ATOM 3567 C C . ALA B 1 104 ? -26.219 6.969 -38.646 1.00 31.61 120 ALA B C 1
ATOM 3568 O O . ALA B 1 104 ? -26.017 5.849 -39.110 1.00 32.16 120 ALA B O 1
ATOM 3570 N N . LYS B 1 105 ? -27.439 7.479 -38.460 1.00 32.06 121 LYS B N 1
ATOM 3571 C CA . LYS B 1 105 ? -28.648 6.770 -38.870 1.00 33.67 121 LYS B CA 1
ATOM 3572 C C . LYS B 1 105 ? -28.715 6.535 -40.382 1.00 33.91 121 LYS B C 1
ATOM 3573 O O . LYS B 1 105 ? -29.144 5.469 -40.816 1.00 34.39 121 LYS B O 1
ATOM 3579 N N . LYS B 1 106 ? -28.297 7.520 -41.178 1.00 33.40 122 LYS B N 1
ATOM 3580 C CA . LYS B 1 106 ? -28.239 7.323 -42.634 1.00 34.60 122 LYS B CA 1
ATOM 3581 C C . LYS B 1 106 ? -27.227 6.241 -43.006 1.00 33.66 122 LYS B C 1
ATOM 3582 O O . LYS B 1 106 ? -27.483 5.436 -43.903 1.00 33.59 122 LYS B O 1
ATOM 3588 N N . ALA B 1 107 ? -26.078 6.235 -42.318 1.00 31.89 123 ALA B N 1
ATOM 3589 C CA . ALA B 1 107 ? -25.045 5.225 -42.556 1.00 31.34 123 ALA B CA 1
ATOM 3590 C C . ALA B 1 107 ? -25.570 3.839 -42.203 1.00 31.60 123 ALA B C 1
ATOM 3591 O O . ALA B 1 107 ? -25.393 2.884 -42.966 1.00 32.07 123 ALA B O 1
ATOM 3593 N N . ILE B 1 108 ? -26.229 3.740 -41.048 1.00 31.97 124 ILE B N 1
ATOM 3594 C CA . ILE B 1 108 ? -26.813 2.479 -40.584 1.00 32.76 124 ILE B CA 1
ATOM 3595 C C . ILE B 1 108 ? -27.890 1.969 -41.548 1.00 34.35 124 ILE B C 1
ATOM 3596 O O . ILE B 1 108 ? -27.925 0.775 -41.872 1.00 35.22 124 ILE B O 1
ATOM 3601 N N . ALA B 1 109 ? -28.749 2.866 -42.025 1.00 35.30 125 ALA B N 1
ATOM 3602 C CA . ALA B 1 109 ? -29.797 2.471 -42.984 1.00 37.04 125 ALA B CA 1
ATOM 3603 C C . ALA B 1 109 ? -29.184 1.937 -44.280 1.00 37.45 125 ALA B C 1
ATOM 3604 O O . ALA B 1 109 ? -29.626 0.919 -44.790 1.00 38.11 125 ALA B O 1
ATOM 3606 N N . GLU B 1 110 ? -28.142 2.602 -44.784 1.00 37.45 126 GLU B N 1
ATOM 3607 C CA . GLU B 1 110 ? -27.423 2.112 -45.963 1.00 38.43 126 GLU B CA 1
ATOM 3608 C C . GLU B 1 110 ? -26.795 0.744 -45.694 1.00 38.33 126 GLU B C 1
ATOM 3609 O O . GLU B 1 110 ? -26.855 -0.143 -46.532 1.00 39.13 126 GLU B O 1
ATOM 3615 N N . TRP B 1 111 ? -26.187 0.603 -44.517 1.00 37.94 127 TRP B N 1
ATOM 3616 C CA . TRP B 1 111 ? -25.477 -0.605 -44.091 1.00 37.69 127 TRP B CA 1
ATOM 3617 C C . TRP B 1 111 ? -26.400 -1.814 -44.097 1.00 38.93 127 TRP B C 1
ATOM 3618 O O . TRP B 1 111 ? -26.041 -2.879 -44.595 1.00 39.28 127 TRP B O 1
ATOM 3629 N N . GLY B 1 112 ? -27.589 -1.649 -43.531 1.00 39.81 128 GLY B N 1
ATOM 3630 C CA . GLY B 1 112 ? -28.630 -2.669 -43.647 1.00 40.56 128 GLY B CA 1
ATOM 3631 C C . GLY B 1 112 ? -28.731 -3.611 -42.466 1.00 40.73 128 GLY B C 1
ATOM 3632 O O . GLY B 1 112 ? -29.595 -4.492 -42.448 1.00 41.64 128 GLY B O 1
ATOM 3633 N N . ARG B 1 113 ? -27.845 -3.449 -41.486 1.00 39.06 129 ARG B N 1
ATOM 3634 C CA . ARG B 1 113 ? -27.957 -4.206 -40.248 1.00 39.13 129 ARG B CA 1
ATOM 3635 C C . ARG B 1 113 ? -28.395 -3.285 -39.099 1.00 38.64 129 ARG B C 1
ATOM 3636 O O . ARG B 1 113 ? -28.237 -2.064 -39.202 1.00 37.98 129 ARG B O 1
ATOM 3644 N N . PRO B 1 114 ? -28.961 -3.861 -38.013 1.00 39.18 130 PRO B N 1
ATOM 3645 C CA . PRO B 1 114 ? -29.407 -3.068 -36.859 1.00 39.08 130 PRO B CA 1
ATOM 3646 C C . PRO B 1 114 ? -28.247 -2.386 -36.123 1.00 38.03 130 PRO B C 1
ATOM 3647 O O . PRO B 1 114 ? -27.107 -2.875 -36.172 1.00 37.78 130 PRO B O 1
ATOM 3651 N N . ALA B 1 115 ? -28.538 -1.267 -35.457 1.00 36.80 131 ALA B N 1
ATOM 3652 C CA . ALA B 1 115 ? -27.541 -0.548 -34.668 1.00 35.23 131 ALA B CA 1
ATOM 3653 C C . ALA B 1 115 ? -26.942 -1.415 -33.564 1.00 34.65 131 ALA B C 1
ATOM 3654 O O . ALA B 1 115 ? -25.780 -1.245 -33.205 1.00 32.94 131 ALA B O 1
ATOM 3656 N N . ALA B 1 116 ? -27.744 -2.347 -33.047 1.00 35.12 132 ALA B N 1
ATOM 3657 C CA . ALA B 1 116 ? -27.300 -3.333 -32.050 1.00 34.83 132 ALA B CA 1
ATOM 3658 C C . ALA B 1 116 ? -26.097 -4.173 -32.489 1.00 34.04 132 ALA B C 1
ATOM 3659 O O . ALA B 1 116 ? -25.427 -4.769 -31.652 1.00 33.19 132 ALA B O 1
ATOM 3661 N N . ASP B 1 117 ? -25.856 -4.250 -33.800 1.00 34.03 133 ASP B N 1
ATOM 3662 C CA . ASP B 1 117 ? -24.718 -5.004 -34.344 1.00 33.74 133 ASP B CA 1
ATOM 3663 C C . ASP B 1 117 ? -23.388 -4.228 -34.337 1.00 32.28 133 ASP B C 1
ATOM 3664 O O . ASP B 1 117 ? -22.325 -4.800 -34.614 1.00 31.77 133 ASP B O 1
ATOM 3669 N N . ILE B 1 118 ? -23.441 -2.930 -34.060 1.00 31.21 134 ILE B N 1
ATOM 3670 C CA . ILE B 1 118 ? -22.205 -2.141 -33.938 1.00 30.04 134 ILE B CA 1
ATOM 3671 C C . ILE B 1 118 ? -21.458 -2.535 -32.657 1.00 29.71 134 ILE B C 1
ATOM 3672 O O . ILE B 1 118 ? -22.051 -2.568 -31.572 1.00 29.25 134 ILE B O 1
ATOM 3677 N N . THR B 1 119 ? -20.162 -2.837 -32.800 1.00 29.18 135 THR B N 1
ATOM 3678 C CA . THR B 1 119 ? -19.314 -3.290 -31.694 1.00 29.53 135 THR B CA 1
ATOM 3679 C C . THR B 1 119 ? -18.345 -2.219 -31.164 1.00 28.90 135 THR B C 1
ATOM 3680 O O . THR B 1 119 ? -17.911 -2.297 -30.021 1.00 29.00 135 THR B O 1
ATOM 3684 N N . HIS B 1 120 ? -17.987 -1.252 -32.007 1.00 28.81 136 HIS B N 1
ATOM 3685 C CA . HIS B 1 120 ? -17.053 -0.194 -31.650 1.00 28.24 136 HIS B CA 1
ATOM 3686 C C . HIS B 1 120 ? -17.603 1.117 -32.167 1.00 28.17 136 HIS B C 1
ATOM 3687 O O . HIS B 1 120 ? -18.275 1.139 -33.190 1.00 28.73 136 HIS B O 1
ATOM 3694 N N . LEU B 1 121 ? -17.288 2.204 -31.471 1.00 27.67 137 LEU B N 1
ATOM 3695 C CA . LEU B 1 121 ? -17.691 3.537 -31.883 1.00 27.34 137 LEU B CA 1
ATOM 3696 C C . LEU B 1 121 ? -16.495 4.462 -31.740 1.00 26.78 137 LEU B C 1
ATOM 3697 O O . LEU B 1 121 ? -15.896 4.554 -30.662 1.00 27.30 137 LEU B O 1
ATOM 3702 N N . VAL B 1 122 ? -16.150 5.148 -32.819 1.00 25.96 138 VAL B N 1
ATOM 3703 C CA . VAL B 1 122 ? -15.069 6.100 -32.799 1.00 25.78 138 VAL B CA 1
ATOM 3704 C C . VAL B 1 122 ? -15.599 7.451 -33.234 1.00 26.04 138 VAL B C 1
ATOM 3705 O O . VAL B 1 122 ? -16.039 7.603 -34.367 1.00 26.93 138 VAL B O 1
ATOM 3709 N N . VAL B 1 123 ? -15.525 8.438 -32.343 1.00 26.17 139 VAL B N 1
ATOM 3710 C CA . VAL B 1 123 ? -16.086 9.763 -32.605 1.00 26.05 139 VAL B CA 1
ATOM 3711 C C . VAL B 1 123 ? -15.001 10.818 -32.515 1.00 25.96 139 VAL B C 1
ATOM 3712 O O . VAL B 1 123 ? -14.192 10.798 -31.585 1.00 24.97 139 VAL B O 1
ATOM 3716 N N . THR B 1 124 ? -15.005 11.753 -33.461 1.00 26.00 140 THR B N 1
ATOM 3717 C CA . THR B 1 124 ? -14.063 12.857 -33.413 1.00 26.36 140 THR B CA 1
ATOM 3718 C C . THR B 1 124 ? -14.721 14.208 -33.713 1.00 26.11 140 THR B C 1
ATOM 3719 O O . THR B 1 124 ? -15.524 14.321 -34.630 1.00 27.57 140 THR B O 1
ATOM 3723 N N . THR B 1 125 ? -14.410 15.222 -32.910 1.00 26.21 141 THR B N 1
ATOM 3724 C CA . THR B 1 125 ? -14.925 16.579 -33.115 1.00 25.98 141 THR B CA 1
ATOM 3725 C C . THR B 1 125 ? -14.044 17.614 -32.410 1.00 26.23 141 THR B C 1
ATOM 3726 O O . THR B 1 125 ? -13.490 17.347 -31.329 1.00 25.57 141 THR B O 1
ATOM 3730 N N . ASN B 1 126 ? -13.897 18.783 -33.038 1.00 26.34 142 ASN B N 1
ATOM 3731 C CA . ASN B 1 126 ? -13.323 19.950 -32.366 1.00 26.49 142 ASN B CA 1
ATOM 3732 C C . ASN B 1 126 ? -14.383 20.601 -31.475 1.00 26.79 142 ASN B C 1
ATOM 3733 O O . ASN B 1 126 ? -14.078 21.411 -30.604 1.00 26.94 142 ASN B O 1
ATOM 3738 N N . SER B 1 127 ? -15.636 20.256 -31.742 1.00 27.00 143 SER B N 1
ATOM 3739 C CA . SER B 1 127 ? -16.789 20.968 -31.218 1.00 26.90 143 SER B CA 1
ATOM 3740 C C . SER B 1 127 ? -17.366 20.304 -29.957 1.00 27.47 143 SER B C 1
ATOM 3741 O O . SER B 1 127 ? -18.560 20.021 -29.881 1.00 27.89 143 SER B O 1
ATOM 3744 N N . GLY B 1 128 ? -16.510 20.090 -28.957 1.00 27.22 144 GLY B N 1
ATOM 3745 C CA . GLY B 1 128 ? -16.920 19.482 -27.702 1.00 26.88 144 GLY B CA 1
ATOM 3746 C C . GLY B 1 128 ? -15.727 19.382 -26.780 1.00 26.51 144 GLY B C 1
ATOM 3747 O O . GLY B 1 128 ? -14.585 19.386 -27.234 1.00 27.26 144 GLY B O 1
ATOM 3748 N N . ALA B 1 129 ? -15.995 19.296 -25.483 1.00 26.26 145 ALA B N 1
ATOM 3749 C CA . ALA B 1 129 ? -14.966 19.189 -24.449 1.00 25.58 145 ALA B CA 1
ATOM 3750 C C . ALA B 1 129 ? -15.645 18.689 -23.180 1.00 25.56 145 ALA B C 1
ATOM 3751 O O . ALA B 1 129 ? -15.648 19.372 -22.150 1.00 25.11 145 ALA B O 1
ATOM 3753 N N . HIS B 1 130 ? -16.221 17.486 -23.273 1.00 25.43 146 HIS B N 1
ATOM 3754 C CA . HIS B 1 130 ? -17.104 16.941 -22.248 1.00 25.74 146 HIS B CA 1
ATOM 3755 C C . HIS B 1 130 ? -16.807 15.472 -21.979 1.00 25.66 146 HIS B C 1
ATOM 3756 O O . HIS B 1 130 ? -16.477 14.731 -22.906 1.00 25.23 146 HIS B O 1
ATOM 3763 N N . VAL B 1 131 ? -16.907 15.065 -20.715 1.00 25.60 147 VAL B N 1
ATOM 3764 C CA . VAL B 1 131 ? -16.895 13.646 -20.337 1.00 26.52 147 VAL B CA 1
ATOM 3765 C C . VAL B 1 131 ? -18.058 13.426 -19.360 1.00 27.18 147 VAL B C 1
ATOM 3766 O O . VAL B 1 131 ? -18.111 14.079 -18.331 1.00 27.39 147 VAL B O 1
ATOM 3770 N N . PRO B 1 132 ? -19.022 12.551 -19.698 1.00 27.95 148 PRO B N 1
ATOM 3771 C CA . PRO B 1 132 ? -19.150 11.774 -20.927 1.00 28.04 148 PRO B CA 1
ATOM 3772 C C . PRO B 1 132 ? -19.317 12.693 -22.138 1.00 28.13 148 PRO B C 1
ATOM 3773 O O . PRO B 1 132 ? -19.855 13.797 -22.006 1.00 28.15 148 PRO B O 1
ATOM 3777 N N . GLY B 1 133 ? -18.808 12.250 -23.284 1.00 27.47 149 GLY B N 1
ATOM 3778 C CA . GLY B 1 133 ? -18.735 13.082 -24.485 1.00 27.00 149 GLY B CA 1
ATOM 3779 C C . GLY B 1 133 ? -19.762 12.675 -25.524 1.00 26.82 149 GLY B C 1
ATOM 3780 O O . GLY B 1 133 ? -20.713 11.965 -25.198 1.00 27.84 149 GLY B O 1
ATOM 3781 N N . VAL B 1 134 ? -19.557 13.102 -26.772 1.00 26.00 150 VAL B N 1
ATOM 3782 C CA . VAL B 1 134 ? -20.498 12.822 -27.872 1.00 25.95 150 VAL B CA 1
ATOM 3783 C C . VAL B 1 134 ? -20.708 11.319 -28.051 1.00 26.39 150 VAL B C 1
ATOM 3784 O O . VAL B 1 134 ? -21.824 10.872 -28.325 1.00 26.34 150 VAL B O 1
ATOM 3788 N N . ASP B 1 135 ? -19.632 10.551 -27.891 1.00 25.59 151 ASP B N 1
ATOM 3789 C CA . ASP B 1 135 ? -19.677 9.102 -28.069 1.00 26.25 151 ASP B CA 1
ATOM 3790 C C . ASP B 1 135 ? -20.689 8.473 -27.113 1.00 27.37 151 ASP B C 1
ATOM 3791 O O . ASP B 1 135 ? -21.515 7.646 -27.518 1.00 28.26 151 ASP B O 1
ATOM 3796 N N . PHE B 1 136 ? -20.644 8.891 -25.845 1.00 27.66 152 PHE B N 1
ATOM 3797 C CA . PHE B 1 136 ? -21.578 8.380 -24.853 1.00 28.47 152 PHE B CA 1
ATOM 3798 C C . PHE B 1 136 ? -23.000 8.832 -25.192 1.00 28.91 152 PHE B C 1
ATOM 3799 O O . PHE B 1 136 ? -23.931 8.047 -25.101 1.00 29.90 152 PHE B O 1
ATOM 3807 N N . ARG B 1 137 ? -23.152 10.091 -25.593 1.00 28.88 153 ARG B N 1
ATOM 3808 C CA . ARG B 1 137 ? -24.462 10.634 -25.970 1.00 29.58 153 ARG B CA 1
ATOM 3809 C C . ARG B 1 137 ? -25.130 9.903 -27.140 1.00 30.22 153 ARG B C 1
ATOM 3810 O O . ARG B 1 137 ? -26.362 9.796 -27.191 1.00 30.36 153 ARG B O 1
ATOM 3818 N N . LEU B 1 138 ? -24.328 9.413 -28.084 1.00 29.11 154 LEU B N 1
ATOM 3819 C CA . LEU B 1 138 ? -24.852 8.635 -29.220 1.00 29.71 154 LEU B CA 1
ATOM 3820 C C . LEU B 1 138 ? -25.428 7.274 -28.848 1.00 30.19 154 LEU B C 1
ATOM 3821 O O . LEU B 1 138 ? -26.232 6.716 -29.604 1.00 30.41 154 LEU B O 1
ATOM 3826 N N . VAL B 1 139 ? -25.012 6.721 -27.708 1.00 30.02 155 VAL B N 1
ATOM 3827 C CA . VAL B 1 139 ? -25.531 5.412 -27.278 1.00 30.36 155 VAL B CA 1
ATOM 3828 C C . VAL B 1 139 ? -27.074 5.387 -27.194 1.00 32.22 155 VAL B C 1
ATOM 3829 O O . VAL B 1 139 ? -27.710 4.549 -27.860 1.00 32.40 155 VAL B O 1
ATOM 3833 N N . PRO B 1 140 ? -27.682 6.283 -26.382 1.00 32.52 156 PRO B N 1
ATOM 3834 C CA . PRO B 1 140 ? -29.154 6.226 -26.380 1.00 33.92 156 PRO B CA 1
ATOM 3835 C C . PRO B 1 140 ? -29.767 6.743 -27.676 1.00 34.35 156 PRO B C 1
ATOM 3836 O O . PRO B 1 140 ? -30.818 6.254 -28.100 1.00 35.59 156 PRO B O 1
ATOM 3840 N N . LEU B 1 141 ? -29.115 7.716 -28.306 1.00 33.85 157 LEU B N 1
ATOM 3841 C CA . LEU B 1 141 ? -29.611 8.261 -29.567 1.00 33.90 157 LEU B CA 1
ATOM 3842 C C . LEU B 1 141 ? -29.693 7.220 -30.693 1.00 33.82 157 LEU B C 1
ATOM 3843 O O . LEU B 1 141 ? -30.598 7.263 -31.517 1.00 33.77 157 LEU B O 1
ATOM 3848 N N . LEU B 1 142 ? -28.751 6.282 -30.727 1.00 32.76 158 LEU B N 1
ATOM 3849 C CA . LEU B 1 142 ? -28.719 5.285 -31.817 1.00 32.85 158 LEU B CA 1
ATOM 3850 C C . LEU B 1 142 ? -29.237 3.919 -31.399 1.00 33.39 158 LEU B C 1
ATOM 3851 O O . LEU B 1 142 ? -29.543 3.078 -32.239 1.00 33.83 158 LEU B O 1
ATOM 3856 N N . GLY B 1 143 ? -29.322 3.702 -30.092 1.00 33.34 159 GLY B N 1
ATOM 3857 C CA . GLY B 1 143 ? -29.700 2.408 -29.555 1.00 33.56 159 GLY B CA 1
ATOM 3858 C C . GLY B 1 143 ? -28.531 1.442 -29.581 1.00 33.07 159 GLY B C 1
ATOM 3859 O O . GLY B 1 143 ? -28.718 0.247 -29.756 1.00 32.85 159 GLY B O 1
ATOM 3860 N N . LEU B 1 144 ? -27.311 1.959 -29.409 1.00 31.95 160 LEU B N 1
ATOM 3861 C CA . LEU B 1 144 ? -26.143 1.097 -29.297 1.00 31.51 160 LEU B CA 1
ATOM 3862 C C . LEU B 1 144 ? -26.204 0.285 -28.009 1.00 32.38 160 LEU B C 1
ATOM 3863 O O . LEU B 1 144 ? -26.803 0.726 -27.027 1.00 31.64 160 LEU B O 1
ATOM 3868 N N . ARG B 1 145 ? -25.591 -0.903 -28.032 1.00 33.21 161 ARG B N 1
ATOM 3869 C CA . ARG B 1 145 ? -25.440 -1.728 -26.832 1.00 34.59 161 ARG B CA 1
ATOM 3870 C C . ARG B 1 145 ? -24.551 -0.983 -25.817 1.00 33.92 161 ARG B C 1
ATOM 3871 O O . ARG B 1 145 ? -23.600 -0.315 -26.216 1.00 33.51 161 ARG B O 1
ATOM 3879 N N . PRO B 1 146 ? -24.862 -1.082 -24.508 1.00 34.13 162 PRO B N 1
ATOM 3880 C CA . PRO B 1 146 ? -24.058 -0.346 -23.517 1.00 33.54 162 PRO B CA 1
ATOM 3881 C C . PRO B 1 146 ? -22.580 -0.725 -23.527 1.00 32.74 162 PRO B C 1
ATOM 3882 O O . PRO B 1 146 ? -21.739 0.091 -23.144 1.00 31.42 162 PRO B O 1
ATOM 3886 N N . SER B 1 147 ? -22.286 -1.946 -23.970 1.00 33.07 163 SER B N 1
ATOM 3887 C CA . SER B 1 147 ? -20.928 -2.464 -24.017 1.00 33.08 163 SER B CA 1
ATOM 3888 C C . SER B 1 147 ? -20.181 -2.149 -25.323 1.00 32.28 163 SER B C 1
ATOM 3889 O O . SER B 1 147 ? -19.131 -2.724 -25.570 1.00 31.95 163 SER B O 1
ATOM 3892 N N . VAL B 1 148 ? -20.713 -1.239 -26.145 1.00 31.81 164 VAL B N 1
ATOM 3893 C CA . VAL B 1 148 ? -19.991 -0.755 -27.329 1.00 31.19 164 VAL B CA 1
ATOM 3894 C C . VAL B 1 148 ? -18.634 -0.189 -26.877 1.00 30.00 164 VAL B C 1
ATOM 3895 O O . VAL B 1 148 ? -18.551 0.491 -25.862 1.00 28.86 164 VAL B O 1
ATOM 3899 N N . ARG B 1 149 ? -17.572 -0.516 -27.601 1.00 29.62 165 ARG B N 1
ATOM 3900 C CA . ARG B 1 149 ? -16.246 -0.054 -27.204 1.00 29.65 165 ARG B CA 1
ATOM 3901 C C . ARG B 1 149 ? -16.023 1.322 -27.820 1.00 28.35 165 ARG B C 1
ATOM 3902 O O . ARG B 1 149 ? -15.905 1.461 -29.026 1.00 28.56 165 ARG B O 1
ATOM 3910 N N . ARG B 1 150 ? -15.998 2.343 -26.979 1.00 28.18 166 ARG B N 1
ATOM 3911 C CA . ARG B 1 150 ? -16.026 3.729 -27.457 1.00 27.86 166 ARG B CA 1
ATOM 3912 C C . ARG B 1 150 ? -14.662 4.395 -27.404 1.00 27.79 166 ARG B C 1
ATOM 3913 O O . ARG B 1 150 ? -13.888 4.154 -26.482 1.00 28.40 166 ARG B O 1
ATOM 3921 N N . THR B 1 151 ? -14.390 5.249 -28.385 1.00 27.84 167 THR B N 1
ATOM 3922 C CA . THR B 1 151 ? -13.194 6.080 -28.409 1.00 27.85 167 THR B CA 1
ATOM 3923 C C . THR B 1 151 ? -13.641 7.481 -28.772 1.00 28.13 167 THR B C 1
ATOM 3924 O O . THR B 1 151 ? -14.253 7.689 -29.840 1.00 28.87 167 THR B O 1
ATOM 3928 N N . MET B 1 152 ? -13.345 8.439 -27.900 1.00 27.44 168 MET B N 1
ATOM 3929 C CA . MET B 1 152 ? -13.774 9.813 -28.102 1.00 27.26 168 MET B CA 1
ATOM 3930 C C . MET B 1 152 ? -12.515 10.631 -28.345 1.00 27.44 168 MET B C 1
ATOM 3931 O O . MET B 1 152 ? -11.687 10.729 -27.456 1.00 26.71 168 MET B O 1
ATOM 3936 N N . LEU B 1 153 ? -12.388 11.193 -29.544 1.00 27.25 169 LEU B N 1
ATOM 3937 C CA . LEU B 1 153 ? -11.215 11.966 -29.948 1.00 27.67 169 LEU B CA 1
ATOM 3938 C C . LEU B 1 153 ? -11.574 13.448 -30.052 1.00 27.53 169 LEU B C 1
ATOM 3939 O O . LEU B 1 153 ? -12.000 13.908 -31.132 1.00 28.38 169 LEU B O 1
ATOM 3944 N N . HIS B 1 154 ? -11.460 14.186 -28.944 1.00 26.61 170 HIS B N 1
ATOM 3945 C CA . HIS B 1 154 ? -11.656 15.640 -28.985 1.00 26.88 170 HIS B CA 1
ATOM 3946 C C . HIS B 1 154 ? -10.513 16.365 -29.692 1.00 27.26 170 HIS B C 1
ATOM 3947 O O . HIS B 1 154 ? -9.340 16.103 -29.421 1.00 26.89 170 HIS B O 1
ATOM 3954 N N . LEU B 1 155 ? -10.871 17.314 -30.554 1.00 27.86 171 LEU B N 1
ATOM 3955 C CA . LEU B 1 155 ? -9.927 18.304 -31.101 1.00 28.59 171 LEU B CA 1
ATOM 3956 C C . LEU B 1 155 ? -8.698 17.674 -31.765 1.00 29.22 171 LEU B C 1
ATOM 3957 O O . LEU B 1 155 ? -7.564 17.777 -31.254 1.00 29.00 171 LEU B O 1
ATOM 3962 N N . ASN B 1 156 ? -8.940 17.016 -32.898 1.00 29.66 172 ASN B N 1
ATOM 3963 C CA . ASN B 1 156 ? -7.857 16.515 -33.744 1.00 30.60 172 ASN B CA 1
ATOM 3964 C C . ASN B 1 156 ? -7.722 17.255 -35.091 1.00 30.67 172 ASN B C 1
ATOM 3965 O O . ASN B 1 156 ? -6.988 16.804 -35.947 1.00 31.67 172 ASN B O 1
ATOM 3970 N N . GLY B 1 157 ? -8.417 18.377 -35.288 1.00 31.25 173 GLY B N 1
ATOM 3971 C CA . GLY B 1 157 ? -8.221 19.203 -36.491 1.00 30.77 173 GLY B CA 1
ATOM 3972 C C . GLY B 1 157 ? -8.663 18.573 -37.809 1.00 31.02 173 GLY B C 1
ATOM 3973 O O . GLY B 1 157 ? -9.500 17.660 -37.822 1.00 30.88 173 GLY B O 1
ATOM 3974 N N . CYS B 1 158 ? -8.088 19.035 -38.918 1.00 30.25 174 CYS B N 1
ATOM 3975 C CA . CYS B 1 158 ? -8.547 18.604 -40.249 1.00 31.62 174 CYS B CA 1
ATOM 3976 C C . CYS B 1 158 ? -8.285 17.133 -40.610 1.00 31.05 174 CYS B C 1
ATOM 3977 O O . CYS B 1 158 ? -9.049 16.549 -41.386 1.00 31.81 174 CYS B O 1
ATOM 3980 N N . PHE B 1 159 ? -7.242 16.536 -40.031 1.00 30.10 175 PHE B N 1
ATOM 3981 C CA . PHE B 1 159 ? -6.896 15.124 -40.302 1.00 30.12 175 PHE B CA 1
ATOM 3982 C C . PHE B 1 159 ? -7.693 14.125 -39.454 1.00 29.43 175 PHE B C 1
ATOM 3983 O O . PHE B 1 159 ? -7.490 12.901 -39.559 1.00 30.00 175 PHE B O 1
ATOM 3991 N N . ALA B 1 160 ? -8.613 14.642 -38.641 1.00 28.63 176 ALA B N 1
ATOM 3992 C CA . ALA B 1 160 ? -9.325 13.847 -37.642 1.00 28.57 176 ALA B CA 1
ATOM 3993 C C . ALA B 1 160 ? -10.145 12.699 -38.217 1.00 28.97 176 ALA B C 1
ATOM 3994 O O . ALA B 1 160 ? -10.229 11.628 -37.603 1.00 28.83 176 ALA B O 1
ATOM 3996 N N . GLY B 1 161 ? -10.764 12.921 -39.377 1.00 29.23 177 GLY B N 1
ATOM 3997 C CA . GLY B 1 161 ? -11.598 11.880 -39.996 1.00 29.54 177 GLY B CA 1
ATOM 3998 C C . GLY B 1 161 ? -10.748 10.712 -40.468 1.00 29.69 177 GLY B C 1
ATOM 3999 O O . GLY B 1 161 ? -11.070 9.555 -40.210 1.00 29.34 177 GLY B O 1
ATOM 4000 N N . CYS B 1 162 ? -9.664 11.029 -41.170 1.00 29.54 178 CYS B N 1
ATOM 4001 C CA . CYS B 1 162 ? -8.682 10.023 -41.577 1.00 30.34 178 CYS B CA 1
ATOM 4002 C C . CYS B 1 162 ? -8.032 9.299 -40.394 1.00 29.54 178 CYS B C 1
ATOM 4003 O O . CYS B 1 162 ? -7.845 8.073 -40.439 1.00 29.50 178 CYS B O 1
ATOM 4006 N N . ALA B 1 163 ? -7.692 10.050 -39.342 1.00 28.79 179 ALA B N 1
ATOM 4007 C CA . ALA B 1 163 ? -7.126 9.450 -38.134 1.00 27.81 179 ALA B CA 1
ATOM 4008 C C . ALA B 1 163 ? -8.086 8.485 -37.457 1.00 27.67 179 ALA B C 1
ATOM 4009 O O . ALA B 1 163 ? -7.661 7.427 -37.007 1.00 28.01 179 ALA B O 1
ATOM 4011 N N . ALA B 1 164 ? -9.372 8.841 -37.398 1.00 26.71 180 ALA B N 1
ATOM 4012 C CA . ALA B 1 164 ? -10.396 7.970 -36.848 1.00 26.99 180 ALA B CA 1
ATOM 4013 C C . ALA B 1 164 ? -10.602 6.697 -37.670 1.00 27.28 180 ALA B C 1
ATOM 4014 O O . ALA B 1 164 ? -10.869 5.631 -37.114 1.00 27.41 180 ALA B O 1
ATOM 4016 N N . LEU B 1 165 ? -10.524 6.817 -38.992 1.00 27.36 181 LEU B N 1
ATOM 4017 C CA . LEU B 1 165 ? -10.620 5.649 -39.858 1.00 27.78 181 LEU B CA 1
ATOM 4018 C C . LEU B 1 165 ? -9.389 4.741 -39.761 1.00 27.73 181 LEU B C 1
ATOM 4019 O O . LEU B 1 165 ? -9.501 3.528 -39.901 1.00 27.64 181 LEU B O 1
ATOM 4024 N N . ARG B 1 166 ? -8.214 5.326 -39.528 1.00 27.42 182 ARG B N 1
ATOM 4025 C CA . ARG B 1 166 ? -7.017 4.524 -39.302 1.00 27.57 182 ARG B CA 1
ATOM 4026 C C . ARG B 1 166 ? -7.218 3.589 -38.104 1.00 27.64 182 ARG B C 1
ATOM 4027 O O . ARG B 1 166 ? -6.928 2.385 -38.181 1.00 27.42 182 ARG B O 1
ATOM 4035 N N . LEU B 1 167 ? -7.748 4.148 -37.010 1.00 27.33 183 LEU B N 1
ATOM 4036 C CA . LEU B 1 167 ? -8.140 3.371 -35.836 1.00 27.49 183 LEU B CA 1
ATOM 4037 C C . LEU B 1 167 ? -9.161 2.304 -36.199 1.00 27.42 183 LEU B C 1
ATOM 4038 O O . LEU B 1 167 ? -9.005 1.141 -35.816 1.00 28.08 183 LEU B O 1
ATOM 4043 N N . ALA B 1 168 ? -10.195 2.700 -36.943 1.00 27.21 184 ALA B N 1
ATOM 4044 C CA . ALA B 1 168 ? -11.259 1.779 -37.355 1.00 28.11 184 ALA B CA 1
ATOM 4045 C C . ALA B 1 168 ? -10.750 0.533 -38.086 1.00 28.53 184 ALA B C 1
ATOM 4046 O O . ALA B 1 168 ? -11.238 -0.577 -37.837 1.00 28.50 184 ALA B O 1
ATOM 4048 N N . LYS B 1 169 ? -9.772 0.720 -38.975 1.00 28.98 185 LYS B N 1
ATOM 4049 C CA . LYS B 1 169 ? -9.170 -0.410 -39.694 1.00 29.97 185 LYS B CA 1
ATOM 4050 C C . LYS B 1 169 ? -8.642 -1.459 -38.719 1.00 30.30 185 LYS B C 1
ATOM 4051 O O . LYS B 1 169 ? -8.977 -2.640 -38.829 1.00 31.01 185 LYS B O 1
ATOM 4057 N N . ASP B 1 170 ? -7.830 -1.029 -37.756 1.00 30.38 186 ASP B N 1
ATOM 4058 C CA . ASP B 1 170 ? -7.230 -1.967 -36.806 1.00 30.75 186 ASP B CA 1
ATOM 4059 C C . ASP B 1 170 ? -8.282 -2.601 -35.892 1.00 30.87 186 ASP B C 1
ATOM 4060 O O . ASP B 1 170 ? -8.235 -3.816 -35.642 1.00 32.17 186 ASP B O 1
ATOM 4065 N N . LEU B 1 171 ? -9.247 -1.798 -35.433 1.00 29.84 187 LEU B N 1
ATOM 4066 C CA . LEU B 1 171 ? -10.335 -2.309 -34.598 1.00 30.14 187 LEU B CA 1
ATOM 4067 C C . LEU B 1 171 ? -11.116 -3.381 -35.342 1.00 30.04 187 LEU B C 1
ATOM 4068 O O . LEU B 1 171 ? -11.370 -4.447 -34.791 1.00 30.45 187 LEU B O 1
ATOM 4073 N N . ALA B 1 172 ? -11.472 -3.091 -36.595 1.00 29.38 188 ALA B N 1
ATOM 4074 C CA . ALA B 1 172 ? -12.267 -4.012 -37.419 1.00 29.53 188 ALA B CA 1
ATOM 4075 C C . ALA B 1 172 ? -11.492 -5.291 -37.766 1.00 29.82 188 ALA B C 1
ATOM 4076 O O . ALA B 1 172 ? -12.050 -6.386 -37.773 1.00 30.73 188 ALA B O 1
ATOM 4078 N N . GLU B 1 173 ? -10.204 -5.148 -38.054 1.00 29.64 189 GLU B N 1
ATOM 4079 C CA . GLU B 1 173 ? -9.399 -6.292 -38.491 1.00 30.31 189 GLU B CA 1
ATOM 4080 C C . GLU B 1 173 ? -8.977 -7.241 -37.357 1.00 30.59 189 GLU B C 1
ATOM 4081 O O . GLU B 1 173 ? -8.759 -8.421 -37.603 1.00 30.73 189 GLU B O 1
ATOM 4087 N N . ASN B 1 174 ? -8.882 -6.736 -36.126 1.00 30.33 190 ASN B N 1
ATOM 4088 C CA . ASN B 1 174 ? -8.364 -7.539 -35.008 1.00 31.12 190 ASN B CA 1
ATOM 4089 C C . ASN B 1 174 ? -9.421 -8.313 -34.213 1.00 31.86 190 ASN B C 1
ATOM 4090 O O . ASN B 1 174 ? -9.078 -9.045 -33.292 1.00 32.30 190 ASN B O 1
ATOM 4095 N N . SER B 1 175 ? -10.700 -8.148 -34.560 1.00 32.45 191 SER B N 1
ATOM 4096 C CA . SER B 1 175 ? -11.780 -8.892 -33.898 1.00 33.32 191 SER B CA 1
ATOM 4097 C C . SER B 1 175 ? -12.789 -9.400 -34.910 1.00 33.83 191 SER B C 1
ATOM 4098 O O . SER B 1 175 ? -13.335 -8.608 -35.667 1.00 33.62 191 SER B O 1
ATOM 4101 N N . ARG B 1 176 ? -13.066 -10.706 -34.901 1.00 34.49 192 ARG B N 1
ATOM 4102 C CA . ARG B 1 176 ? -14.055 -11.291 -35.819 1.00 35.16 192 ARG B CA 1
ATOM 4103 C C . ARG B 1 176 ? -15.456 -10.747 -35.544 1.00 34.46 192 ARG B C 1
ATOM 4104 O O . ARG B 1 176 ? -15.913 -10.736 -34.401 1.00 34.23 192 ARG B O 1
ATOM 4112 N N . GLY B 1 177 ? -16.130 -10.308 -36.601 1.00 34.04 193 GLY B N 1
ATOM 4113 C CA . GLY B 1 177 ? -17.481 -9.768 -36.495 1.00 33.02 193 GLY B CA 1
ATOM 4114 C C . GLY B 1 177 ? -17.553 -8.294 -36.122 1.00 31.86 193 GLY B C 1
ATOM 4115 O O . GLY B 1 177 ? -18.642 -7.726 -36.059 1.00 31.09 193 GLY B O 1
ATOM 4116 N N . ALA B 1 178 ? -16.404 -7.668 -35.867 1.00 30.58 194 ALA B N 1
ATOM 4117 C CA . ALA B 1 178 ? -16.409 -6.289 -35.376 1.00 30.07 194 ALA B CA 1
ATOM 4118 C C . ALA B 1 178 ? -16.960 -5.348 -36.419 1.00 29.71 194 ALA B C 1
ATOM 4119 O O . ALA B 1 178 ? -16.630 -5.450 -37.604 1.00 29.38 194 ALA B O 1
ATOM 4121 N N . ARG B 1 179 ? -17.800 -4.424 -35.966 1.00 29.80 195 ARG B N 1
ATOM 4122 C CA . ARG B 1 179 ? -18.379 -3.440 -36.855 1.00 29.83 195 ARG B CA 1
ATOM 4123 C C . ARG B 1 179 ? -18.279 -2.085 -36.188 1.00 29.45 195 ARG B C 1
ATOM 4124 O O . ARG B 1 179 ? -18.852 -1.848 -35.115 1.00 29.72 195 ARG B O 1
ATOM 4132 N N . VAL B 1 180 ? -17.528 -1.209 -36.835 1.00 29.09 196 VAL B N 1
ATOM 4133 C CA . VAL B 1 180 ? -17.093 0.032 -36.226 1.00 28.83 196 VAL B CA 1
ATOM 4134 C C . VAL B 1 180 ? -17.853 1.168 -36.861 1.00 29.42 196 VAL B C 1
ATOM 4135 O O . VAL B 1 180 ? -17.845 1.317 -38.090 1.00 30.47 196 VAL B O 1
ATOM 4139 N N . LEU B 1 181 ? -18.534 1.949 -36.028 1.00 29.64 197 LEU B N 1
ATOM 4140 C CA . LEU B 1 181 ? -19.139 3.192 -36.472 1.00 28.98 197 LEU B CA 1
ATOM 4141 C C . LEU B 1 181 ? -18.200 4.350 -36.175 1.00 28.80 197 LEU B C 1
ATOM 4142 O O . LEU B 1 181 ? -17.789 4.576 -35.021 1.00 27.96 197 LEU B O 1
ATOM 4147 N N . VAL B 1 182 ? -17.841 5.069 -37.232 1.00 28.50 198 VAL B N 1
ATOM 4148 C CA . VAL B 1 182 ? -16.931 6.189 -37.123 1.00 28.00 198 VAL B CA 1
ATOM 4149 C C . VAL B 1 182 ? -17.722 7.441 -37.437 1.00 28.24 198 VAL B C 1
ATOM 4150 O O . VAL B 1 182 ? -18.391 7.506 -38.456 1.00 29.03 198 VAL B O 1
ATOM 4154 N N . VAL B 1 183 ? -17.652 8.448 -36.573 1.00 28.35 199 VAL B N 1
ATOM 4155 C CA . VAL B 1 183 ? -18.304 9.715 -36.892 1.00 28.64 199 VAL B CA 1
ATOM 4156 C C . VAL B 1 183 ? -17.449 10.930 -36.578 1.00 28.27 199 VAL B C 1
ATOM 4157 O O . VAL B 1 183 ? -16.774 10.990 -35.552 1.00 28.59 199 VAL B O 1
ATOM 4161 N N . ALA B 1 184 ? -17.451 11.861 -37.522 1.00 27.82 200 ALA B N 1
ATOM 4162 C CA . ALA B 1 184 ? -16.730 13.107 -37.425 1.00 27.27 200 ALA B CA 1
ATOM 4163 C C . ALA B 1 184 ? -17.767 14.182 -37.577 1.00 27.50 200 ALA B C 1
ATOM 4164 O O . ALA B 1 184 ? -18.590 14.104 -38.470 1.00 28.60 200 ALA B O 1
ATOM 4166 N N . ALA B 1 185 ? -17.711 15.197 -36.727 1.00 27.31 201 ALA B N 1
ATOM 4167 C CA . ALA B 1 185 ? -18.667 16.284 -36.795 1.00 27.86 201 ALA B CA 1
ATOM 4168 C C . ALA B 1 185 ? -17.978 17.594 -36.481 1.00 27.74 201 ALA B C 1
ATOM 4169 O O . ALA B 1 185 ? -16.947 17.634 -35.794 1.00 27.01 201 ALA B O 1
ATOM 4171 N N . GLU B 1 186 ? -18.552 18.672 -36.991 1.00 28.46 202 GLU B N 1
ATOM 4172 C CA . GLU B 1 186 ? -17.942 19.980 -36.857 1.00 29.19 202 GLU B CA 1
ATOM 4173 C C . GLU B 1 186 ? -19.017 21.062 -36.807 1.00 29.71 202 GLU B C 1
ATOM 4174 O O . GLU B 1 186 ? -19.900 21.093 -37.674 1.00 30.30 202 GLU B O 1
ATOM 4180 N N . LEU B 1 187 ? -18.932 21.944 -35.804 1.00 29.43 203 LEU B N 1
ATOM 4181 C CA . LEU B 1 187 ? -19.801 23.130 -35.718 1.00 29.72 203 LEU B CA 1
ATOM 4182 C C . LEU B 1 187 ? -18.966 24.397 -35.584 1.00 29.19 203 LEU B C 1
ATOM 4183 O O . LEU B 1 187 ? -18.241 24.568 -34.602 1.00 28.47 203 LEU B O 1
ATOM 4188 N N . THR B 1 188 ? -19.114 25.290 -36.557 1.00 29.17 204 THR B N 1
ATOM 4189 C CA . THR B 1 188 ? -18.310 26.511 -36.657 1.00 28.73 204 THR B CA 1
ATOM 4190 C C . THR B 1 188 ? -18.684 27.626 -35.664 1.00 29.21 204 THR B C 1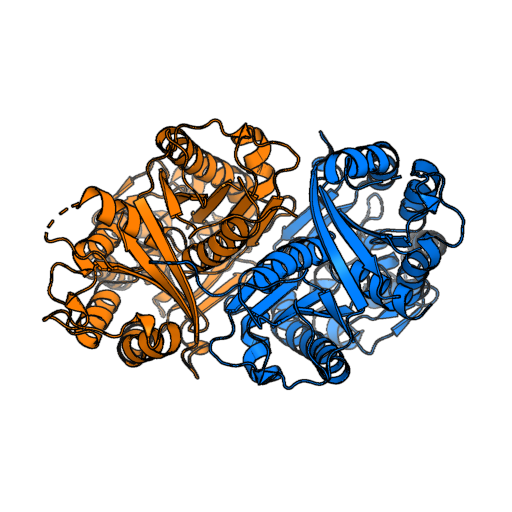
ATOM 4191 O O . THR B 1 188 ? -17.969 28.634 -35.574 1.00 28.73 204 THR B O 1
ATOM 4195 N N . LEU B 1 189 ? -19.780 27.466 -34.921 1.00 29.48 205 LEU B N 1
ATOM 4196 C CA . LEU B 1 189 ? -20.097 28.432 -33.847 1.00 30.52 205 LEU B CA 1
ATOM 4197 C C . LEU B 1 189 ? -18.970 28.452 -32.793 1.00 30.26 205 LEU B C 1
ATOM 4198 O O . LEU B 1 189 ? -18.836 29.408 -32.023 1.00 30.36 205 LEU B O 1
ATOM 4203 N N . MET B 1 190 ? -18.156 27.399 -32.781 1.00 29.51 206 MET B N 1
ATOM 4204 C CA . MET B 1 190 ? -16.985 27.344 -31.911 1.00 30.23 206 MET B CA 1
ATOM 4205 C C . MET B 1 190 ? -15.995 28.474 -32.187 1.00 30.65 206 MET B C 1
ATOM 4206 O O . MET B 1 190 ? -15.295 28.901 -31.265 1.00 31.27 206 MET B O 1
ATOM 4211 N N . TYR B 1 191 ? -15.936 28.943 -33.440 1.00 31.31 207 TYR B N 1
ATOM 4212 C CA . TYR B 1 191 ? -14.978 29.982 -33.861 1.00 32.09 207 TYR B CA 1
ATOM 4213 C C . TYR B 1 191 ? -15.620 31.348 -34.058 1.00 33.13 207 TYR B C 1
ATOM 4214 O O . TYR B 1 191 ? -14.905 32.360 -34.166 1.00 32.86 207 TYR B O 1
ATOM 4223 N N . PHE B 1 192 ? -16.950 31.380 -34.144 1.00 33.03 208 PHE B N 1
ATOM 4224 C CA . PHE B 1 192 ? -17.642 32.586 -34.604 1.00 34.46 208 PHE B CA 1
ATOM 4225 C C . PHE B 1 192 ? -17.299 33.828 -33.789 1.00 34.91 208 PHE B C 1
ATOM 4226 O O . PHE B 1 192 ? -17.393 33.825 -32.556 1.00 34.80 208 PHE B O 1
ATOM 4234 N N . THR B 1 193 ? -16.904 34.887 -34.487 1.00 35.70 209 THR B N 1
ATOM 4235 C CA . THR B 1 193 ? -16.680 36.176 -33.847 1.00 37.14 209 THR B CA 1
ATOM 4236 C C . THR B 1 193 ? -16.632 37.327 -34.864 1.00 38.29 209 THR B C 1
ATOM 4237 O O . THR B 1 193 ? -16.611 37.090 -36.074 1.00 37.70 209 THR B O 1
ATOM 4241 N N . GLY B 1 194 ? -16.648 38.564 -34.364 1.00 40.33 210 GLY B N 1
ATOM 4242 C CA . GLY B 1 194 ? -16.571 39.765 -35.201 1.00 43.04 210 GLY B CA 1
ATOM 4243 C C . GLY B 1 194 ? -15.208 39.936 -35.867 1.00 44.72 210 GLY B C 1
ATOM 4244 O O . GLY B 1 194 ? -14.220 39.338 -35.429 1.00 43.70 210 GLY B O 1
ATOM 4245 N N . PRO B 1 195 ? -15.141 40.760 -36.931 1.00 46.91 211 PRO B N 1
ATOM 4246 C CA . PRO B 1 195 ? -13.900 40.909 -37.700 1.00 48.28 211 PRO B CA 1
ATOM 4247 C C . PRO B 1 195 ? -12.856 41.840 -37.068 1.00 50.23 211 PRO B C 1
ATOM 4248 O O . PRO B 1 195 ? -13.182 42.651 -36.205 1.00 50.79 211 PRO B O 1
ATOM 4252 N N . ASP B 1 196 ? -11.611 41.689 -37.512 1.00 52.24 212 ASP B N 1
ATOM 4253 C CA . ASP B 1 196 ? -10.474 42.499 -37.078 1.00 54.69 212 ASP B CA 1
ATOM 4254 C C . ASP B 1 196 ? -9.947 43.227 -38.311 1.00 56.15 212 ASP B C 1
ATOM 4255 O O . ASP B 1 196 ? -9.728 42.600 -39.359 1.00 55.97 212 ASP B O 1
ATOM 4260 N N . GLU B 1 197 ? -9.736 44.535 -38.191 1.00 57.99 213 GLU B N 1
ATOM 4261 C CA . GLU B 1 197 ? -9.401 45.368 -39.348 1.00 60.08 213 GLU B CA 1
ATOM 4262 C C . GLU B 1 197 ? -7.961 45.189 -39.830 1.00 60.57 213 GLU B C 1
ATOM 4263 O O . GLU B 1 197 ? -7.662 45.403 -41.010 1.00 61.16 213 GLU B O 1
ATOM 4269 N N . GLY B 1 198 ? -7.075 44.801 -38.917 1.00 60.83 214 GLY B N 1
ATOM 4270 C CA . GLY B 1 198 ? -5.658 44.656 -39.237 1.00 61.78 214 GLY B CA 1
ATOM 4271 C C . GLY B 1 198 ? -5.313 43.300 -39.822 1.00 61.40 214 GLY B C 1
ATOM 4272 O O . GLY B 1 198 ? -4.393 43.179 -40.643 1.00 61.79 214 GLY B O 1
ATOM 4273 N N . CYS B 1 199 ? -6.051 42.276 -39.401 1.00 60.74 215 CYS B N 1
ATOM 4274 C CA . CYS B 1 199 ? -5.744 40.904 -39.792 1.00 60.42 215 CYS B CA 1
ATOM 4275 C C . CYS B 1 199 ? -6.976 40.079 -40.132 1.00 58.71 215 CYS B C 1
ATOM 4276 O O . CYS B 1 199 ? -8.042 40.273 -39.559 1.00 58.80 215 CYS B O 1
ATOM 4279 N N . PHE B 1 200 ? -6.801 39.140 -41.056 1.00 57.14 216 PHE B N 1
ATOM 4280 C CA . PHE B 1 200 ? -7.924 38.610 -41.818 1.00 55.74 216 PHE B CA 1
ATOM 4281 C C . PHE B 1 200 ? -8.174 37.119 -41.613 1.00 53.57 216 PHE B C 1
ATOM 4282 O O . PHE B 1 200 ? -8.996 36.520 -42.306 1.00 52.98 216 PHE B O 1
ATOM 4290 N N . ARG B 1 201 ? -7.488 36.541 -40.629 1.00 51.47 217 ARG B N 1
ATOM 4291 C CA . ARG B 1 201 ? -7.674 35.138 -40.259 1.00 49.00 217 ARG B CA 1
ATOM 4292 C C . ARG B 1 201 ? -9.143 34.803 -39.959 1.00 47.41 217 ARG B C 1
ATOM 4293 O O . ARG B 1 201 ? -9.653 33.773 -40.394 1.00 46.58 217 ARG B O 1
ATOM 4301 N N . THR B 1 202 ? -9.816 35.688 -39.228 1.00 45.96 218 THR B N 1
ATOM 4302 C CA . THR B 1 202 ? -11.255 35.572 -38.984 1.00 44.19 218 THR B CA 1
ATOM 4303 C C . THR B 1 202 ? -12.074 35.593 -40.284 1.00 43.16 218 THR B C 1
ATOM 4304 O O . THR B 1 202 ? -13.031 34.830 -40.431 1.00 42.54 218 THR B O 1
ATOM 4308 N N . LEU B 1 203 ? -11.699 36.459 -41.223 1.00 42.16 219 LEU B N 1
ATOM 4309 C CA . LEU B 1 203 ? -12.407 36.505 -42.504 1.00 41.49 219 LEU B CA 1
ATOM 4310 C C . LEU B 1 203 ? -12.295 35.171 -43.253 1.00 40.19 219 LEU B C 1
ATOM 4311 O O . LEU B 1 203 ? -13.262 34.743 -43.885 1.00 39.94 219 LEU B O 1
ATOM 4316 N N . LEU B 1 204 ? -11.130 34.521 -43.165 1.00 38.25 220 LEU B N 1
ATOM 4317 C CA . LEU B 1 204 ? -10.936 33.208 -43.787 1.00 37.66 220 LEU B CA 1
ATOM 4318 C C . LEU B 1 204 ? -11.900 32.184 -43.189 1.00 36.22 220 LEU B C 1
ATOM 4319 O O . LEU B 1 204 ? -12.628 31.524 -43.917 1.00 35.86 220 LEU B O 1
ATOM 4324 N N . VAL B 1 205 ? -11.914 32.088 -41.859 1.00 35.13 221 VAL B N 1
ATOM 4325 C CA . VAL B 1 205 ? -12.781 31.145 -41.152 1.00 34.31 221 VAL B CA 1
ATOM 4326 C C . VAL B 1 205 ? -14.243 31.376 -41.533 1.00 34.15 221 VAL B C 1
ATOM 4327 O O . VAL B 1 205 ? -14.960 30.436 -41.874 1.00 34.01 221 VAL B O 1
ATOM 4331 N N . GLN B 1 206 ? -14.663 32.639 -41.503 1.00 34.41 222 GLN B N 1
ATOM 4332 C CA . GLN B 1 206 ? -16.042 33.007 -41.829 1.00 35.16 222 GLN B CA 1
ATOM 4333 C C . GLN B 1 206 ? -16.419 32.768 -43.286 1.00 35.23 222 GLN B C 1
ATOM 4334 O O . GLN B 1 206 ? -17.608 32.652 -43.619 1.00 35.61 222 GLN B O 1
ATOM 4340 N N . GLY B 1 207 ? -15.412 32.717 -44.154 1.00 34.70 223 GLY B N 1
ATOM 4341 C CA . GLY B 1 207 ? -15.644 32.532 -45.567 1.00 35.70 223 GLY B CA 1
ATOM 4342 C C . GLY B 1 207 ? -15.600 31.089 -46.021 1.00 35.53 223 GLY B C 1
ATOM 4343 O O . GLY B 1 207 ? -16.260 30.722 -46.998 1.00 36.47 223 GLY B O 1
ATOM 4344 N N . LEU B 1 208 ? -14.835 30.266 -45.310 1.00 35.03 224 LEU B N 1
ATOM 4345 C CA . LEU B 1 208 ? -14.457 28.941 -45.820 1.00 34.79 224 LEU B CA 1
ATOM 4346 C C . LEU B 1 208 ? -15.009 27.741 -45.028 1.00 34.12 224 LEU B C 1
ATOM 4347 O O . LEU B 1 208 ? -15.120 26.627 -45.576 1.00 34.49 224 LEU B O 1
ATOM 4352 N N . PHE B 1 209 ? -15.341 27.948 -43.752 1.00 32.86 225 PHE B N 1
ATOM 4353 C CA . PHE B 1 209 ? -15.694 26.837 -42.868 1.00 31.86 225 PHE B CA 1
ATOM 4354 C C . PHE B 1 209 ? -17.211 26.703 -42.725 1.00 31.41 225 PHE B C 1
ATOM 4355 O O . PHE B 1 209 ? -17.917 27.693 -42.531 1.00 30.99 225 PHE B O 1
ATOM 4363 N N . GLY B 1 210 ? -17.695 25.471 -42.806 1.00 30.60 226 GLY B N 1
ATOM 4364 C CA . GLY B 1 210 ? -19.118 25.176 -42.622 1.00 30.86 226 GLY B CA 1
ATOM 4365 C C . GLY B 1 210 ? -19.308 23.991 -41.682 1.00 30.36 226 GLY B C 1
ATOM 4366 O O . GLY B 1 210 ? -18.334 23.400 -41.195 1.00 29.32 226 GLY B O 1
ATOM 4367 N N . ASP B 1 211 ? -20.563 23.653 -41.414 1.00 30.04 227 ASP B N 1
ATOM 4368 C CA . ASP B 1 211 ? -20.890 22.599 -40.452 1.00 29.32 227 ASP B CA 1
ATOM 4369 C C . ASP B 1 211 ? -21.307 21.321 -41.161 1.00 29.27 227 ASP B C 1
ATOM 4370 O O . ASP B 1 211 ? -21.838 21.365 -42.278 1.00 30.03 227 ASP B O 1
ATOM 4375 N N . GLY B 1 212 ? -21.080 20.185 -40.510 1.00 28.34 228 GLY B N 1
ATOM 4376 C CA . GLY B 1 212 ? -21.485 18.907 -41.071 1.00 28.30 228 GLY B CA 1
ATOM 4377 C C . GLY B 1 212 ? -21.113 17.745 -40.182 1.00 28.38 228 GLY B C 1
ATOM 4378 O O . GLY B 1 212 ? -20.287 17.884 -39.271 1.00 28.01 228 GLY B O 1
ATOM 4379 N N . ALA B 1 213 ? -21.710 16.593 -40.465 1.00 28.35 229 ALA B N 1
ATOM 4380 C CA . ALA B 1 213 ? -21.310 15.339 -39.827 1.00 28.40 229 ALA B CA 1
ATOM 4381 C C . ALA B 1 213 ? -21.276 14.246 -40.868 1.00 28.44 229 ALA B C 1
ATOM 4382 O O . ALA B 1 213 ? -22.115 14.209 -41.764 1.00 29.70 229 ALA B O 1
ATOM 4384 N N . ALA B 1 214 ? -20.301 13.351 -40.747 1.00 28.12 230 ALA B N 1
ATOM 4385 C CA . ALA B 1 214 ? -20.202 12.216 -41.650 1.00 27.80 230 ALA B CA 1
ATOM 4386 C C . ALA B 1 214 ? -20.021 10.962 -40.808 1.00 28.03 230 ALA B C 1
ATOM 4387 O O . ALA B 1 214 ? -19.285 10.978 -39.804 1.00 27.81 230 ALA B O 1
ATOM 4389 N N . ALA B 1 215 ? -20.686 9.886 -41.210 1.00 28.06 231 ALA B N 1
ATOM 4390 C CA . ALA B 1 215 ? -20.595 8.603 -40.511 1.00 28.36 231 ALA B CA 1
ATOM 4391 C C . ALA B 1 215 ? -20.225 7.476 -41.453 1.00 28.71 231 ALA B C 1
ATOM 4392 O O . ALA B 1 215 ? -20.703 7.421 -42.601 1.00 29.35 231 ALA B O 1
ATOM 4394 N N . VAL B 1 216 ? -19.396 6.561 -40.958 1.00 27.91 232 VAL B N 1
ATOM 4395 C CA . VAL B 1 216 ? -18.922 5.443 -41.763 1.00 28.61 232 VAL B CA 1
ATOM 4396 C C . VAL B 1 216 ? -19.015 4.147 -40.957 1.00 28.92 232 VAL B C 1
ATOM 4397 O O . VAL B 1 216 ? -18.687 4.130 -39.767 1.00 28.91 232 VAL B O 1
ATOM 4401 N N . ILE B 1 217 ? -19.464 3.076 -41.607 1.00 29.52 233 ILE B N 1
ATOM 4402 C CA . ILE B 1 217 ? -19.442 1.742 -41.010 1.00 29.56 233 ILE B CA 1
ATOM 4403 C C . ILE B 1 217 ? -18.230 1.025 -41.605 1.00 29.70 233 ILE B C 1
ATOM 4404 O O . ILE B 1 217 ? -18.111 0.901 -42.834 1.0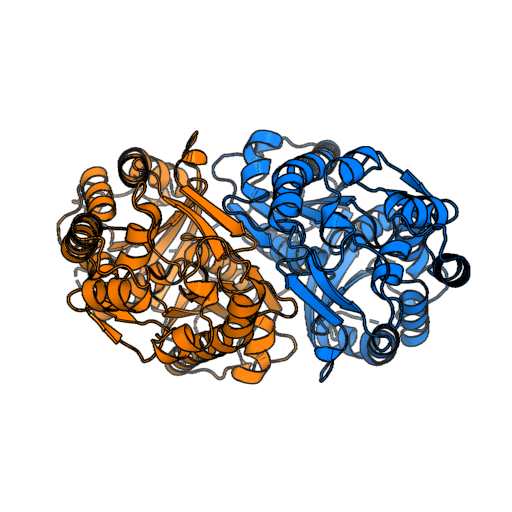0 29.03 233 ILE B O 1
ATOM 4409 N N . VAL B 1 218 ? -17.310 0.619 -40.727 1.00 29.13 234 VAL B N 1
ATOM 4410 C CA . VAL B 1 218 ? -16.119 -0.110 -41.132 1.00 28.86 234 VAL B CA 1
ATOM 4411 C C . VAL B 1 218 ? -16.187 -1.550 -40.587 1.00 29.71 234 VAL B C 1
ATOM 4412 O O . VAL B 1 218 ? -16.497 -1.774 -39.409 1.00 29.40 234 VAL B O 1
ATOM 4416 N N . GLY B 1 219 ? -15.887 -2.518 -41.449 1.00 30.26 235 GLY B N 1
ATOM 4417 C CA . GLY B 1 219 ? -15.907 -3.929 -41.061 1.00 31.32 235 GLY B CA 1
ATOM 4418 C C . GLY B 1 219 ? -15.085 -4.781 -42.009 1.00 32.84 235 GLY B C 1
ATOM 4419 O O . GLY B 1 219 ? -14.967 -4.455 -43.192 1.00 32.72 235 GLY B O 1
ATOM 4420 N N . ALA B 1 220 ? -14.508 -5.867 -41.487 1.00 33.31 236 ALA B N 1
ATOM 4421 C CA . ALA B 1 220 ? -13.837 -6.846 -42.333 1.00 34.74 236 ALA B CA 1
ATOM 4422 C C . ALA B 1 220 ? -14.750 -8.053 -42.530 1.00 36.40 236 ALA B C 1
ATOM 4423 O O . ALA B 1 220 ? -15.686 -8.265 -41.743 1.00 36.06 236 ALA B O 1
ATOM 4425 N N . ASP B 1 221 ? -14.488 -8.818 -43.596 1.00 37.98 237 ASP B N 1
ATOM 4426 C CA . ASP B 1 221 ? -15.205 -10.064 -43.882 1.00 40.16 237 ASP B CA 1
ATOM 4427 C C . ASP B 1 221 ? -16.709 -9.802 -44.039 1.00 40.88 237 ASP B C 1
ATOM 4428 O O . ASP B 1 221 ? -17.517 -10.245 -43.233 1.00 40.71 237 ASP B O 1
ATOM 4433 N N . ALA B 1 222 ? -17.063 -9.057 -45.080 1.00 41.99 238 ALA B N 1
ATOM 4434 C CA . ALA B 1 222 ? -18.458 -8.693 -45.362 1.00 43.76 238 ALA B CA 1
ATOM 4435 C C . ALA B 1 222 ? -19.438 -9.882 -45.430 1.00 45.62 238 ALA B C 1
ATOM 4436 O O . ALA B 1 222 ? -19.112 -10.932 -45.985 1.00 45.78 238 ALA B O 1
ATOM 4438 N N . ASP B 1 223 ? -20.625 -9.684 -44.845 1.00 47.27 239 ASP B N 1
ATOM 4439 C CA . ASP B 1 223 ? -21.770 -10.605 -44.925 1.00 49.84 239 ASP B CA 1
ATOM 4440 C C . ASP B 1 223 ? -22.308 -10.700 -46.341 1.00 50.79 239 ASP B C 1
ATOM 4441 O O . ASP B 1 223 ? -21.848 -10.004 -47.247 1.00 50.88 239 ASP B O 1
ATOM 4446 N N . ASP B 1 224 ? -23.325 -11.541 -46.506 1.00 52.12 240 ASP B N 1
ATOM 4447 C CA . ASP B 1 224 ? -24.134 -11.556 -47.719 1.00 53.03 240 ASP B CA 1
ATOM 4448 C C . ASP B 1 224 ? -24.977 -10.286 -47.865 1.00 51.93 240 ASP B C 1
ATOM 4449 O O . ASP B 1 224 ? -25.226 -9.839 -48.978 1.00 52.48 240 ASP B O 1
ATOM 4454 N N . VAL B 1 225 ? -25.401 -9.706 -46.741 1.00 50.56 241 VAL B N 1
ATOM 4455 C CA . VAL B 1 225 ? -26.252 -8.505 -46.746 1.00 49.35 241 VAL B CA 1
ATOM 4456 C C . VAL B 1 225 ? -25.468 -7.175 -46.892 1.00 47.43 241 VAL B C 1
ATOM 4457 O O . VAL B 1 225 ? -26.022 -6.157 -47.319 1.00 46.96 241 VAL B O 1
ATOM 4461 N N . GLU B 1 226 ? -24.183 -7.185 -46.549 1.00 45.18 242 GLU B N 1
ATOM 4462 C CA . GLU B 1 226 ? -23.379 -5.965 -46.629 1.00 43.22 242 GLU B CA 1
ATOM 4463 C C . GLU B 1 226 ? -22.862 -5.738 -48.047 1.00 42.94 242 GLU B C 1
ATOM 4464 O O . GLU B 1 226 ? -22.681 -6.691 -48.799 1.00 43.45 242 GLU B O 1
ATOM 4470 N N . ARG B 1 227 ? -22.645 -4.473 -48.404 1.00 41.88 243 ARG B N 1
ATOM 4471 C CA . ARG B 1 227 ? -22.153 -4.110 -49.734 1.00 41.99 243 ARG B CA 1
ATOM 4472 C C . ARG B 1 227 ? -20.916 -3.226 -49.611 1.00 40.34 243 ARG B C 1
ATOM 4473 O O . ARG B 1 227 ? -21.023 -1.990 -49.595 1.00 39.67 243 ARG B O 1
ATOM 4481 N N . PRO B 1 228 ? -19.734 -3.858 -49.500 1.00 39.44 244 PRO B N 1
ATOM 4482 C CA . PRO B 1 228 ? -18.521 -3.059 -49.304 1.00 38.01 244 PRO B CA 1
ATOM 4483 C C . PRO B 1 228 ? -18.277 -2.086 -50.454 1.00 37.76 244 PRO B C 1
ATOM 4484 O O . PRO B 1 228 ? -18.482 -2.429 -51.615 1.00 38.54 244 PRO B O 1
ATOM 4488 N N . LEU B 1 229 ? -17.851 -0.878 -50.113 1.00 36.82 245 LEU B N 1
ATOM 4489 C CA . LEU B 1 229 ? -17.619 0.177 -51.083 1.00 36.84 245 LEU B CA 1
ATOM 4490 C C . LEU B 1 229 ? -16.127 0.358 -51.364 1.00 37.04 245 LEU B C 1
ATOM 4491 O O . LEU B 1 229 ? -15.728 0.540 -52.522 1.00 37.11 245 LEU B O 1
ATOM 4496 N N . PHE B 1 230 ? -15.313 0.319 -50.303 1.00 36.20 246 PHE B N 1
ATOM 4497 C CA . PHE B 1 230 ? -13.863 0.454 -50.417 1.00 36.34 246 PHE B CA 1
ATOM 4498 C C . PHE B 1 230 ? -13.179 -0.417 -49.378 1.00 36.56 246 PHE B C 1
ATOM 4499 O O . PHE B 1 230 ? -13.587 -0.429 -48.209 1.00 37.13 246 PHE B O 1
ATOM 4507 N N . GLU B 1 231 ? -12.110 -1.100 -49.774 1.00 36.13 247 GLU B N 1
ATOM 4508 C CA . GLU B 1 231 ? -11.244 -1.755 -48.801 1.00 35.32 247 GLU B CA 1
ATOM 4509 C C . GLU B 1 231 ? -10.100 -0.824 -48.422 1.00 33.86 247 GLU B C 1
ATOM 4510 O O . GLU B 1 231 ? -9.574 -0.104 -49.275 1.00 33.55 247 GLU B O 1
ATOM 4516 N N . ILE B 1 232 ? -9.746 -0.819 -47.137 1.00 32.30 248 ILE B N 1
ATOM 4517 C CA . ILE B 1 232 ? -8.706 0.060 -46.618 1.00 31.38 248 ILE B CA 1
ATOM 4518 C C . ILE B 1 232 ? -7.411 -0.730 -46.579 1.00 31.75 248 ILE B C 1
ATOM 4519 O O . ILE B 1 232 ? -7.116 -1.430 -45.612 1.00 31.83 248 ILE B O 1
ATOM 4524 N N . VAL B 1 233 ? -6.646 -0.619 -47.654 1.00 32.40 249 VAL B N 1
ATOM 4525 C CA . VAL B 1 233 ? -5.397 -1.370 -47.801 1.00 32.80 249 VAL B CA 1
ATOM 4526 C C . VAL B 1 233 ? -4.405 -1.015 -46.715 1.00 31.90 249 VAL B C 1
ATOM 4527 O O . VAL B 1 233 ? -3.811 -1.894 -46.088 1.00 32.01 249 VAL B O 1
ATOM 4531 N N . SER B 1 234 ? -4.221 0.287 -46.512 1.00 31.49 250 SER B N 1
ATOM 4532 C CA . SER B 1 234 ? -3.211 0.797 -45.599 1.00 31.41 250 SER B CA 1
ATOM 4533 C C . SER B 1 234 ? -3.584 2.200 -45.126 1.00 31.02 250 SER B C 1
ATOM 4534 O O . SER B 1 234 ? -4.122 2.982 -45.901 1.00 30.35 250 SER B O 1
ATOM 4537 N N . ALA B 1 235 ? -3.291 2.487 -43.857 1.00 30.53 251 ALA B N 1
ATOM 4538 C CA . ALA B 1 235 ? -3.522 3.786 -43.239 1.00 30.57 251 ALA B CA 1
ATOM 4539 C C . ALA B 1 235 ? -2.226 4.247 -42.602 1.00 30.14 251 ALA B C 1
ATOM 4540 O O . ALA B 1 235 ? -1.603 3.511 -41.831 1.00 30.69 251 ALA B O 1
ATOM 4542 N N . ALA B 1 236 ? -1.803 5.454 -42.943 1.00 29.32 252 ALA B N 1
ATOM 4543 C CA . ALA B 1 236 ? -0.496 5.924 -42.523 1.00 29.16 252 ALA B CA 1
ATOM 4544 C C . ALA B 1 236 ? -0.562 7.392 -42.160 1.00 28.37 252 ALA B C 1
ATOM 4545 O O . ALA B 1 236 ? -1.570 8.046 -42.394 1.00 27.38 252 ALA B O 1
ATOM 4547 N N . GLN B 1 237 ? 0.525 7.904 -41.588 1.00 28.46 253 GLN B N 1
ATOM 4548 C CA . GLN B 1 237 ? 0.556 9.285 -41.139 1.00 28.67 253 GLN B CA 1
ATOM 4549 C C . GLN B 1 237 ? 1.994 9.748 -41.161 1.00 29.11 253 GLN B C 1
ATOM 4550 O O . GLN B 1 237 ? 2.910 8.951 -40.931 1.00 29.61 253 GLN B O 1
ATOM 4556 N N . THR B 1 238 ? 2.203 11.024 -41.467 1.00 28.90 254 THR B N 1
ATOM 4557 C CA . THR B 1 238 ? 3.541 11.586 -41.397 1.00 28.95 254 THR B CA 1
ATOM 4558 C C . THR B 1 238 ? 3.495 13.089 -41.206 1.00 29.56 254 THR B C 1
ATOM 4559 O O . THR B 1 238 ? 2.421 13.681 -41.236 1.00 28.55 254 THR B O 1
ATOM 4563 N N . ILE B 1 239 ? 4.670 13.683 -41.017 1.00 30.40 255 ILE B N 1
ATOM 4564 C CA . ILE B 1 239 ? 4.826 15.079 -40.617 1.00 31.34 255 ILE B CA 1
ATOM 4565 C C . ILE B 1 239 ? 5.674 15.846 -41.637 1.00 32.37 255 ILE B C 1
ATOM 4566 O O . ILE B 1 239 ? 6.680 15.330 -42.142 1.00 32.94 255 ILE B O 1
ATOM 4571 N N . ILE B 1 240 ? 5.272 17.079 -41.932 1.00 32.37 256 ILE B N 1
ATOM 4572 C CA . ILE B 1 240 ? 6.127 18.005 -42.656 1.00 32.89 256 ILE B CA 1
ATOM 4573 C C . ILE B 1 240 ? 6.995 18.747 -41.626 1.00 33.23 256 ILE B C 1
ATOM 4574 O O . ILE B 1 240 ? 6.468 19.455 -40.760 1.00 32.68 256 ILE B O 1
ATOM 4579 N N . PRO B 1 241 ? 8.332 18.594 -41.716 1.00 34.10 257 PRO B N 1
ATOM 4580 C CA . PRO B 1 241 ? 9.215 19.202 -40.707 1.00 34.33 257 PRO B CA 1
ATOM 4581 C C . PRO B 1 241 ? 9.115 20.737 -40.707 1.00 34.42 257 PRO B C 1
ATOM 4582 O O . PRO B 1 241 ? 8.773 21.330 -41.738 1.00 34.35 257 PRO B O 1
ATOM 4586 N N . GLU B 1 242 ? 9.378 21.346 -39.548 1.00 34.24 258 GLU B N 1
ATOM 4587 C CA . GLU B 1 242 ? 9.436 22.809 -39.379 1.00 34.85 258 GLU B CA 1
ATOM 4588 C C . GLU B 1 242 ? 8.198 23.559 -39.888 1.00 34.12 258 GLU B C 1
ATOM 4589 O O . GLU B 1 242 ? 8.315 24.566 -40.593 1.00 34.11 258 GLU B O 1
ATOM 4595 N N . SER B 1 243 ? 7.007 23.070 -39.541 1.00 33.27 259 SER B N 1
ATOM 4596 C CA . SER B 1 243 ? 5.790 23.703 -40.037 1.00 32.63 259 SER B CA 1
ATOM 4597 C C . SER B 1 243 ? 4.682 23.851 -38.996 1.00 32.79 259 SER B C 1
ATOM 4598 O O . SER B 1 243 ? 3.539 24.177 -39.341 1.00 32.19 259 SER B O 1
ATOM 4601 N N . ASP B 1 244 ? 5.011 23.642 -37.723 1.00 33.06 260 ASP B N 1
ATOM 4602 C CA . ASP B 1 244 ? 4.005 23.774 -36.663 1.00 33.06 260 ASP B CA 1
ATOM 4603 C C . ASP B 1 244 ? 3.472 25.214 -36.499 1.00 33.06 260 ASP B C 1
ATOM 4604 O O . ASP B 1 244 ? 2.336 25.413 -36.060 1.00 32.58 260 ASP B O 1
ATOM 4609 N N . HIS B 1 245 ? 4.270 26.202 -36.891 1.00 33.60 261 HIS B N 1
ATOM 4610 C CA . HIS B 1 245 ? 3.849 27.609 -36.835 1.00 34.26 261 HIS B CA 1
ATOM 4611 C C . HIS B 1 245 ? 2.814 27.962 -37.915 1.00 33.47 261 HIS B C 1
ATOM 4612 O O . HIS B 1 245 ? 2.096 28.945 -37.784 1.00 33.68 261 HIS B O 1
ATOM 4619 N N . ALA B 1 246 ? 2.753 27.176 -38.989 1.00 32.72 262 ALA B N 1
ATOM 4620 C CA . ALA B 1 246 ? 1.946 27.549 -40.157 1.00 32.22 262 ALA B CA 1
ATOM 4621 C C . ALA B 1 246 ? 0.451 27.339 -39.945 1.00 31.63 262 ALA B C 1
ATOM 4622 O O . ALA B 1 246 ? -0.369 27.919 -40.637 1.00 31.37 262 ALA B O 1
ATOM 4624 N N . LEU B 1 247 ? 0.111 26.488 -38.994 1.00 30.87 263 LEU B N 1
ATOM 4625 C CA . LEU B 1 247 ? -1.242 25.985 -38.890 1.00 30.54 263 LEU B CA 1
ATOM 4626 C C . LEU B 1 247 ? -1.401 25.343 -37.537 1.00 29.81 263 LEU B C 1
ATOM 4627 O O . LEU B 1 247 ? -0.730 24.364 -37.227 1.00 30.12 263 LEU B O 1
ATOM 4632 N N . ASN B 1 248 ? -2.287 25.900 -36.725 1.00 29.69 264 ASN B N 1
ATOM 4633 C CA . ASN B 1 248 ? -2.581 25.313 -35.425 1.00 29.28 264 ASN B CA 1
ATOM 4634 C C . ASN B 1 248 ? -3.913 25.812 -34.904 1.00 29.63 264 ASN B C 1
ATOM 4635 O O . ASN B 1 248 ? -4.478 26.768 -35.450 1.00 29.95 264 ASN B O 1
ATOM 4640 N N . MET B 1 249 ? -4.403 25.157 -33.854 1.00 29.09 265 MET B N 1
ATOM 4641 C CA . MET B 1 249 ? -5.636 25.563 -33.197 1.00 29.78 265 MET B CA 1
ATOM 4642 C C . MET B 1 249 ? -5.639 25.140 -31.730 1.00 29.42 265 MET B C 1
ATOM 4643 O O . MET B 1 249 ? -4.935 24.194 -31.334 1.00 28.91 265 MET B O 1
ATOM 4648 N N . ARG B 1 250 ? -6.408 25.874 -30.927 1.00 28.88 266 ARG B N 1
ATOM 4649 C CA . ARG B 1 250 ? -6.508 25.624 -29.500 1.00 28.29 266 ARG B CA 1
ATOM 4650 C C . ARG B 1 250 ? -7.832 26.173 -28.970 1.00 28.76 266 ARG B C 1
ATOM 4651 O O . ARG B 1 250 ? -8.379 27.115 -29.546 1.00 28.40 266 ARG B O 1
ATOM 4659 N N . PHE B 1 251 ? -8.326 25.589 -27.875 1.00 28.59 267 PHE B N 1
ATOM 4660 C CA . PHE B 1 251 ? -9.377 26.214 -27.072 1.00 29.60 267 PHE B CA 1
ATOM 4661 C C . PHE B 1 251 ? -8.821 27.473 -26.411 1.00 29.12 267 PHE B C 1
ATOM 4662 O O . PHE B 1 251 ? -7.688 27.474 -25.940 1.00 28.68 267 PHE B O 1
ATOM 4670 N N . THR B 1 252 ? -9.607 28.546 -26.427 1.00 29.10 268 THR B N 1
ATOM 4671 C CA . THR B 1 252 ? -9.346 29.737 -25.619 1.00 29.44 268 THR B CA 1
ATOM 4672 C C . THR B 1 252 ? -10.621 30.070 -24.844 1.00 30.08 268 THR B C 1
ATOM 4673 O O . THR B 1 252 ? -11.681 29.488 -25.108 1.00 29.28 268 THR B O 1
ATOM 4677 N N . GLU B 1 253 ? -10.517 31.021 -23.912 1.00 30.97 269 GLU B N 1
ATOM 4678 C CA . GLU B 1 253 ? -11.660 31.523 -23.138 1.00 31.89 269 GLU B CA 1
ATOM 4679 C C . GLU B 1 253 ? -12.753 32.124 -24.023 1.00 32.23 269 GLU B C 1
ATOM 4680 O O . GLU B 1 253 ? -13.942 32.100 -23.669 1.00 31.57 269 GLU B O 1
ATOM 4686 N N . ARG B 1 254 ? -12.333 32.683 -25.158 1.00 32.54 270 ARG B N 1
ATOM 4687 C CA . ARG B 1 254 ? -13.221 33.454 -26.033 1.00 33.90 270 ARG B CA 1
ATOM 4688 C C . ARG B 1 254 ? -13.888 32.598 -27.117 1.00 33.55 270 ARG B C 1
ATOM 4689 O O . ARG B 1 254 ? -15.026 32.864 -27.519 1.00 34.48 270 ARG B O 1
ATOM 4697 N N . ARG B 1 255 ? -13.173 31.569 -27.571 1.00 32.54 271 ARG B N 1
ATOM 4698 C CA . ARG B 1 255 ? -13.568 30.742 -28.712 1.00 31.81 271 ARG B CA 1
ATOM 4699 C C . ARG B 1 255 ? -12.452 29.742 -29.009 1.00 31.09 271 ARG B C 1
ATOM 4700 O O . ARG B 1 255 ? -11.356 29.822 -28.444 1.00 30.59 271 ARG B O 1
ATOM 4708 N N . LEU B 1 256 ? -12.737 28.813 -29.909 1.00 30.57 272 LEU B N 1
ATOM 4709 C CA . LEU B 1 256 ? -11.703 28.034 -30.556 1.00 30.20 272 LEU B CA 1
ATOM 4710 C C . LEU B 1 256 ? -10.967 28.976 -31.520 1.00 30.32 272 LEU B C 1
ATOM 4711 O O . LEU B 1 256 ? -11.580 29.685 -32.311 1.00 29.65 272 LEU B O 1
ATOM 4716 N N . ASP B 1 257 ? -9.645 29.011 -31.412 1.00 29.82 273 ASP B N 1
ATOM 4717 C CA . ASP B 1 257 ? -8.848 29.961 -32.170 1.00 30.83 273 ASP B CA 1
ATOM 4718 C C . ASP B 1 257 ? -7.630 29.216 -32.698 1.00 30.42 273 ASP B C 1
ATOM 4719 O O . ASP B 1 257 ? -7.435 28.045 -32.387 1.00 29.82 273 ASP B O 1
ATOM 4724 N N . GLY B 1 258 ? -6.821 29.886 -33.508 1.00 30.89 274 GLY B N 1
ATOM 4725 C CA . GLY B 1 258 ? -5.622 29.271 -34.059 1.00 30.23 274 GLY B CA 1
ATOM 4726 C C . GLY B 1 258 ? -4.950 30.147 -35.098 1.00 31.22 274 GLY B C 1
ATOM 4727 O O . GLY B 1 258 ? -5.092 31.366 -35.092 1.00 31.09 274 GLY B O 1
ATOM 4728 N N . VAL B 1 259 ? -4.209 29.515 -35.996 1.00 31.00 275 VAL B N 1
ATOM 4729 C CA . VAL B 1 259 ? -3.435 30.233 -36.989 1.00 31.48 275 VAL B CA 1
ATOM 4730 C C . VAL B 1 259 ? -3.716 29.573 -38.333 1.00 31.52 275 VAL B C 1
ATOM 4731 O O . VAL B 1 259 ? -3.754 28.335 -38.427 1.00 30.65 275 VAL B O 1
ATOM 4735 N N . LEU B 1 260 ? -3.963 30.399 -39.353 1.00 31.97 276 LEU B N 1
ATOM 4736 C CA . LEU B 1 260 ? -4.076 29.932 -40.738 1.00 32.69 276 LEU B CA 1
ATOM 4737 C C . LEU B 1 260 ? -2.998 30.641 -41.569 1.00 33.43 276 LEU B C 1
ATOM 4738 O O . LEU B 1 260 ? -3.217 31.731 -42.115 1.00 33.25 276 LEU B O 1
ATOM 4743 N N . GLY B 1 261 ? -1.816 30.031 -41.632 1.00 32.94 277 GLY B N 1
ATOM 4744 C CA . GLY B 1 261 ? -0.660 30.706 -42.211 1.00 33.41 277 GLY B CA 1
ATOM 4745 C C . GLY B 1 261 ? -0.687 30.828 -43.724 1.00 33.90 277 GLY B C 1
ATOM 4746 O O . GLY B 1 261 ? -1.254 29.972 -44.419 1.00 33.49 277 GLY B O 1
ATOM 4747 N N . ARG B 1 262 ? -0.059 31.893 -44.226 1.00 34.47 278 ARG B N 1
ATOM 4748 C CA . ARG B 1 262 ? 0.156 32.081 -45.670 1.00 35.30 278 ARG B CA 1
ATOM 4749 C C . ARG B 1 262 ? 0.817 30.862 -46.320 1.00 35.28 278 ARG B C 1
ATOM 4750 O O . ARG B 1 262 ? 0.565 30.571 -47.495 1.00 35.14 278 ARG B O 1
ATOM 4758 N N . GLN B 1 263 ? 1.673 30.171 -45.565 1.00 34.89 279 GLN B N 1
ATOM 4759 C CA . GLN B 1 263 ? 2.531 29.128 -46.153 1.00 35.30 279 GLN B CA 1
ATOM 4760 C C . GLN B 1 263 ? 1.876 27.756 -46.311 1.00 33.56 279 GLN B C 1
ATOM 4761 O O . GLN B 1 263 ? 2.473 26.844 -46.878 1.00 32.68 279 GLN B O 1
ATOM 4767 N N . VAL B 1 264 ? 0.630 27.631 -45.865 1.00 32.42 280 VAL B N 1
ATOM 4768 C CA . VAL B 1 264 ? -0.047 26.330 -45.831 1.00 31.80 280 VAL B CA 1
ATOM 4769 C C . VAL B 1 264 ? -0.174 25.650 -47.215 1.00 31.68 280 VAL B C 1
ATOM 4770 O O . VAL B 1 264 ? 0.258 24.506 -47.366 1.00 31.96 280 VAL B O 1
ATOM 4774 N N . PRO B 1 265 ? -0.749 26.345 -48.224 1.00 31.82 281 PRO B N 1
ATOM 4775 C CA . PRO B 1 265 ? -0.890 25.717 -49.541 1.00 31.78 281 PRO B CA 1
ATOM 4776 C C . PRO B 1 265 ? 0.456 25.310 -50.130 1.00 31.73 281 PRO B C 1
ATOM 4777 O O . PRO B 1 265 ? 0.573 24.219 -50.694 1.00 31.18 281 PRO B O 1
ATOM 4781 N N . GLY B 1 266 ? 1.453 26.180 -49.971 1.00 32.04 282 GLY B N 1
ATOM 4782 C CA . GLY B 1 266 ? 2.803 25.959 -50.491 1.00 32.73 282 GLY B CA 1
ATOM 4783 C C . GLY B 1 266 ? 3.513 24.781 -49.845 1.00 32.48 282 GLY B C 1
ATOM 4784 O O . GLY B 1 266 ? 4.225 24.031 -50.523 1.00 32.58 282 GLY B O 1
ATOM 4785 N N . LEU B 1 267 ? 3.325 24.623 -48.532 1.00 31.65 283 LEU B N 1
ATOM 4786 C CA . LEU B 1 267 ? 3.924 23.509 -47.805 1.00 31.05 283 LEU B CA 1
ATOM 4787 C C . LEU B 1 267 ? 3.331 22.185 -48.273 1.00 30.74 283 LEU B C 1
ATOM 4788 O O . LEU B 1 267 ? 4.063 21.206 -48.465 1.00 31.28 283 LEU B O 1
ATOM 4793 N N . ILE B 1 268 ? 2.018 22.167 -48.494 1.00 30.21 284 ILE B N 1
ATOM 4794 C CA . ILE B 1 268 ? 1.336 20.982 -49.000 1.00 30.34 284 ILE B CA 1
ATOM 4795 C C . ILE B 1 268 ? 1.841 20.641 -50.400 1.00 31.03 284 ILE B C 1
ATOM 4796 O O . ILE B 1 268 ? 2.265 19.503 -50.655 1.00 30.74 284 ILE B O 1
ATOM 4801 N N . GLY B 1 269 ? 1.832 21.640 -51.289 1.00 30.83 285 GLY B N 1
ATOM 4802 C CA . GLY B 1 269 ? 2.401 21.487 -52.619 1.00 31.58 285 GLY B CA 1
ATOM 4803 C C . GLY B 1 269 ? 3.830 20.959 -52.628 1.00 31.79 285 GLY B C 1
ATOM 4804 O O . GLY B 1 269 ? 4.156 20.055 -53.406 1.00 31.75 285 GLY B O 1
ATOM 4805 N N . ASP B 1 270 ? 4.673 21.502 -51.751 1.00 31.88 286 ASP B N 1
ATOM 4806 C CA . ASP B 1 270 ? 6.100 21.147 -51.729 1.00 32.90 286 ASP B CA 1
ATOM 4807 C C . ASP B 1 270 ? 6.385 19.743 -51.175 1.00 32.37 286 ASP B C 1
ATOM 4808 O O . ASP B 1 270 ? 7.413 19.155 -51.498 1.00 32.88 286 ASP B O 1
ATOM 4813 N N . ASN B 1 271 ? 5.465 19.197 -50.384 1.00 31.39 287 ASN B N 1
ATOM 4814 C CA . ASN B 1 271 ? 5.736 17.972 -49.604 1.00 31.24 287 ASN B CA 1
ATOM 4815 C C . ASN B 1 271 ? 4.816 16.785 -49.865 1.00 30.92 287 ASN B C 1
ATOM 4816 O O . ASN B 1 271 ? 5.127 15.653 -49.470 1.00 30.63 287 ASN B O 1
ATOM 4821 N N . VAL B 1 272 ? 3.668 17.032 -50.499 1.00 31.12 288 VAL B N 1
ATOM 4822 C CA . VAL B 1 272 ? 2.652 15.976 -50.633 1.00 30.47 288 VAL B CA 1
ATOM 4823 C C . VAL B 1 272 ? 3.159 14.699 -51.329 1.00 31.47 288 VAL B C 1
ATOM 4824 O O . VAL B 1 272 ? 2.862 13.582 -50.885 1.00 30.75 288 VAL B O 1
ATOM 4828 N N . GLU B 1 273 ? 3.932 14.857 -52.400 1.00 32.71 289 GLU B N 1
ATOM 4829 C CA . GLU B 1 273 ? 4.395 13.694 -53.155 1.00 33.98 289 GLU B CA 1
ATOM 4830 C C . GLU B 1 273 ? 5.338 12.845 -52.306 1.00 34.32 289 GLU B C 1
ATOM 4831 O O . GLU B 1 273 ? 5.167 11.626 -52.198 1.00 33.79 289 GLU B O 1
ATOM 4837 N N . ARG B 1 274 ? 6.323 13.505 -51.704 1.00 35.19 290 ARG B N 1
ATOM 4838 C CA . ARG B 1 274 ? 7.264 12.856 -50.803 1.00 35.75 290 ARG B CA 1
ATOM 4839 C C . ARG B 1 274 ? 6.525 12.164 -49.642 1.00 35.08 290 ARG B C 1
ATOM 4840 O O . ARG B 1 274 ? 6.844 11.023 -49.300 1.00 34.92 290 ARG B O 1
ATOM 4848 N N . CYS B 1 275 ? 5.528 12.834 -49.060 1.00 34.16 291 CYS B N 1
ATOM 4849 C CA . CYS B 1 275 ? 4.745 12.228 -47.980 1.00 33.85 291 CYS B CA 1
ATOM 4850 C C . CYS B 1 275 ? 4.043 10.941 -48.399 1.00 33.07 291 CYS B C 1
ATOM 4851 O O . CYS B 1 275 ? 4.097 9.957 -47.674 1.00 31.73 291 CYS B O 1
ATOM 4854 N N . LEU B 1 276 ? 3.388 10.958 -49.557 1.00 32.91 292 LEU B N 1
ATOM 4855 C CA . LEU B 1 276 ? 2.720 9.766 -50.086 1.00 33.27 292 LEU B CA 1
ATOM 4856 C C . LEU B 1 276 ? 3.694 8.605 -50.327 1.00 33.93 292 LEU B C 1
ATOM 4857 O O . LEU B 1 276 ? 3.385 7.450 -50.022 1.00 34.08 292 LEU B O 1
ATOM 4862 N N . LEU B 1 277 ? 4.863 8.925 -50.872 1.00 34.71 293 LEU B N 1
ATOM 4863 C CA . LEU B 1 277 ? 5.881 7.916 -51.168 1.00 35.83 293 LEU B CA 1
ATOM 4864 C C . LEU B 1 277 ? 6.493 7.341 -49.883 1.00 35.77 293 LEU B C 1
ATOM 4865 O O . LEU B 1 277 ? 6.675 6.120 -49.774 1.00 36.00 293 LEU B O 1
ATOM 4870 N N . ASP B 1 278 ? 6.785 8.207 -48.910 1.00 35.38 294 ASP B N 1
ATOM 4871 C CA . ASP B 1 278 ? 7.210 7.747 -47.575 1.00 35.98 294 ASP B CA 1
ATOM 4872 C C . ASP B 1 278 ? 6.164 6.846 -46.925 1.00 35.44 294 ASP B C 1
ATOM 4873 O O . ASP B 1 278 ? 6.496 5.794 -46.392 1.00 35.34 294 ASP B O 1
ATOM 4878 N N . MET B 1 279 ? 4.903 7.264 -46.983 1.00 35.13 295 MET B N 1
ATOM 4879 C CA . MET B 1 279 ? 3.821 6.564 -46.284 1.00 35.18 295 MET B CA 1
ATOM 4880 C C . MET B 1 279 ? 3.474 5.181 -46.841 1.00 36.08 295 MET B C 1
ATOM 4881 O O . MET B 1 279 ? 3.168 4.262 -46.070 1.00 35.58 295 MET B O 1
ATOM 4886 N N . PHE B 1 280 ? 3.493 5.037 -48.166 1.00 37.13 296 PHE B N 1
ATOM 4887 C CA . PHE B 1 280 ? 2.982 3.804 -48.784 1.00 38.21 296 PHE B CA 1
ATOM 4888 C C . PHE B 1 280 ? 4.049 2.932 -49.453 1.00 39.77 296 PHE B C 1
ATOM 4889 O O . PHE B 1 280 ? 3.893 1.698 -49.545 1.00 40.58 296 PHE B O 1
ATOM 4897 N N . GLY B 1 281 ? 5.140 3.566 -49.880 1.00 40.36 297 GLY B N 1
ATOM 4898 C CA . GLY B 1 281 ? 6.292 2.851 -50.438 1.00 41.56 297 GLY B CA 1
ATOM 4899 C C . GLY B 1 281 ? 5.963 1.900 -51.585 1.00 42.35 297 GLY B C 1
ATOM 4900 O O . GLY B 1 281 ? 5.310 2.300 -52.547 1.00 42.31 297 GLY B O 1
ATOM 4901 N N . PRO B 1 282 ? 6.385 0.622 -51.463 1.00 43.18 298 PRO B N 1
ATOM 4902 C CA . PRO B 1 282 ? 6.207 -0.417 -52.491 1.00 44.27 298 PRO B CA 1
ATOM 4903 C C . PRO B 1 282 ? 4.752 -0.637 -52.912 1.00 44.32 298 PRO B C 1
ATOM 4904 O O . PRO B 1 282 ? 4.503 -1.099 -54.036 1.00 45.20 298 PRO B O 1
ATOM 4908 N N . LEU B 1 283 ? 3.809 -0.326 -52.021 1.00 43.47 299 LEU B N 1
ATOM 4909 C CA . LEU B 1 283 ? 2.372 -0.443 -52.320 1.00 43.67 299 LEU B CA 1
ATOM 4910 C C . LEU B 1 283 ? 1.955 0.410 -53.524 1.00 44.11 299 LEU B C 1
ATOM 4911 O O . LEU B 1 283 ? 0.965 0.098 -54.196 1.00 44.44 299 LEU B O 1
ATOM 4916 N N . LEU B 1 284 ? 2.731 1.463 -53.796 1.00 44.42 300 LEU B N 1
ATOM 4917 C CA . LEU B 1 284 ? 2.515 2.339 -54.958 1.00 45.10 300 LEU B CA 1
ATOM 4918 C C . LEU B 1 284 ? 3.320 1.938 -56.210 1.00 46.19 300 LEU B C 1
ATOM 4919 O O . LEU B 1 284 ? 3.288 2.642 -57.222 1.00 46.41 300 LEU B O 1
ATOM 4924 N N . GLY B 1 285 ? 4.013 0.803 -56.140 1.00 46.90 301 GLY B N 1
ATOM 4925 C CA . GLY B 1 285 ? 4.733 0.253 -57.288 1.00 48.55 301 GLY B CA 1
ATOM 4926 C C . GLY B 1 285 ? 3.795 -0.227 -58.392 1.00 49.65 301 GLY B C 1
ATOM 4927 O O . GLY B 1 285 ? 2.640 -0.582 -58.134 1.00 49.52 301 GLY B O 1
ATOM 4928 N N . GLY B 1 286 ? 4.287 -0.238 -59.626 1.00 50.51 302 GLY B N 1
ATOM 4929 C CA . GLY B 1 286 ? 3.481 -0.676 -60.761 1.00 51.52 302 GLY B CA 1
ATOM 4930 C C . GLY B 1 286 ? 2.913 0.487 -61.547 1.00 51.64 302 GLY B C 1
ATOM 4931 O O . GLY B 1 286 ? 2.881 1.619 -61.063 1.00 50.80 302 GLY B O 1
ATOM 4932 N N . ASP B 1 287 ? 2.440 0.186 -62.753 1.00 52.97 303 ASP B N 1
ATOM 4933 C CA . ASP B 1 287 ? 2.055 1.188 -63.739 1.00 53.91 303 ASP B CA 1
ATOM 4934 C C . ASP B 1 287 ? 1.365 0.450 -64.892 1.00 54.67 303 ASP B C 1
ATOM 4935 O O . ASP B 1 287 ? 1.927 -0.494 -65.433 1.00 56.14 303 ASP B O 1
ATOM 4940 N N . GLY B 1 288 ? 0.181 0.879 -65.321 1.00 54.44 304 GLY B N 1
ATOM 4941 C CA . GLY B 1 288 ? -0.397 2.168 -65.003 1.00 52.64 304 GLY B CA 1
ATOM 4942 C C . GLY B 1 288 ? -0.592 2.937 -66.302 1.00 52.91 304 GLY B C 1
ATOM 4943 O O . GLY B 1 288 ? -1.573 2.730 -67.021 1.00 53.38 304 GLY B O 1
ATOM 4944 N N . GLY B 1 289 ? 0.358 3.814 -66.610 1.00 52.31 305 GLY B N 1
ATOM 4945 C CA . GLY B 1 289 ? 0.291 4.637 -67.811 1.00 52.37 305 GLY B CA 1
ATOM 4946 C C . GLY B 1 289 ? 0.134 6.126 -67.543 1.00 50.96 305 GLY B C 1
ATOM 4947 O O . GLY B 1 289 ? 0.434 6.947 -68.411 1.00 51.85 305 GLY B O 1
ATOM 4948 N N . GLY B 1 290 ? -0.329 6.483 -66.349 1.00 49.05 306 GLY B N 1
ATOM 4949 C CA . GLY B 1 290 ? -0.556 7.894 -66.012 1.00 47.67 306 GLY B CA 1
ATOM 4950 C C . GLY B 1 290 ? 0.021 8.388 -64.688 1.00 46.03 306 GLY B C 1
ATOM 4951 O O . GLY B 1 290 ? -0.352 9.465 -64.208 1.00 45.50 306 GLY B O 1
ATOM 4952 N N . GLY B 1 291 ? 0.932 7.619 -64.095 1.00 44.86 307 GLY B N 1
ATOM 4953 C CA . GLY B 1 291 ? 1.532 8.001 -62.811 1.00 42.90 307 GLY B CA 1
ATOM 4954 C C . GLY B 1 291 ? 0.490 8.154 -61.711 1.00 41.31 307 GLY B C 1
ATOM 4955 O O . GLY B 1 291 ? -0.253 7.217 -61.425 1.00 41.12 307 GLY B O 1
ATOM 4956 N N . TRP B 1 292 ? 0.424 9.338 -61.106 1.00 39.87 308 TRP B N 1
ATOM 4957 C CA . TRP B 1 292 ? -0.538 9.591 -60.026 1.00 38.43 308 TRP B CA 1
ATOM 4958 C C . TRP B 1 292 ? -1.977 9.606 -60.539 1.00 38.28 308 TRP B C 1
ATOM 4959 O O . TRP B 1 292 ? -2.915 9.388 -59.775 1.00 37.37 308 TRP B O 1
ATOM 4970 N N . ASN B 1 293 ? -2.136 9.853 -61.840 1.00 38.65 309 ASN B N 1
ATOM 4971 C CA . ASN B 1 293 ? -3.434 9.752 -62.509 1.00 38.74 309 ASN B CA 1
ATOM 4972 C C . ASN B 1 293 ? -3.989 8.326 -62.617 1.00 39.02 309 ASN B C 1
ATOM 4973 O O . ASN B 1 293 ? -5.153 8.149 -62.966 1.00 39.19 309 ASN B O 1
ATOM 4978 N N . ASP B 1 294 ? -3.170 7.319 -62.307 1.00 39.08 310 ASP B N 1
ATOM 4979 C CA . ASP B 1 294 ? -3.654 5.929 -62.191 1.00 39.96 310 ASP B CA 1
ATOM 4980 C C . ASP B 1 294 ? -4.690 5.756 -61.062 1.00 39.25 310 ASP B C 1
ATOM 4981 O O . ASP B 1 294 ? -5.476 4.796 -61.060 1.00 39.26 310 ASP B O 1
ATOM 4986 N N . LEU B 1 295 ? -4.666 6.674 -60.098 1.00 38.51 311 LEU B N 1
ATOM 4987 C CA . LEU B 1 295 ? -5.438 6.536 -58.856 1.00 37.87 311 LEU B CA 1
ATOM 4988 C C . LEU B 1 295 ? -6.640 7.474 -58.822 1.00 37.58 311 LEU B C 1
ATOM 4989 O O . LEU B 1 295 ? -6.658 8.484 -59.525 1.00 37.45 311 LEU B O 1
ATOM 4994 N N . PHE B 1 296 ? -7.632 7.137 -57.998 1.00 36.88 312 PHE B N 1
ATOM 4995 C CA . PHE B 1 296 ? -8.672 8.091 -57.638 1.00 36.78 312 PHE B CA 1
ATOM 4996 C C . PHE B 1 296 ? -8.280 8.840 -56.355 1.00 35.92 312 PHE B C 1
ATOM 4997 O O . PHE B 1 296 ? -7.358 8.431 -55.651 1.00 35.61 312 PHE B O 1
ATOM 5005 N N . TRP B 1 297 ? -8.968 9.942 -56.065 1.00 35.71 313 TRP B N 1
ATOM 5006 C CA . TRP B 1 297 ? -8.547 10.852 -55.011 1.00 34.54 313 TRP B CA 1
ATOM 5007 C C . TRP B 1 297 ? -9.715 11.404 -54.210 1.00 34.43 313 TRP B C 1
ATOM 5008 O O . TRP B 1 297 ? -10.695 11.900 -54.776 1.00 34.60 313 TRP B O 1
ATOM 5019 N N . ALA B 1 298 ? -9.608 11.277 -52.889 1.00 33.79 314 ALA B N 1
ATOM 5020 C CA . ALA B 1 298 ? -10.525 11.911 -51.948 1.00 33.98 314 ALA B CA 1
ATOM 5021 C C . ALA B 1 298 ? -9.651 12.660 -50.970 1.00 33.71 314 ALA B C 1
ATOM 5022 O O . ALA B 1 298 ? -9.065 12.073 -50.050 1.00 33.20 314 ALA B O 1
ATOM 5024 N N . VAL B 1 299 ? -9.517 13.957 -51.185 1.00 34.43 315 VAL B N 1
ATOM 5025 C CA . VAL B 1 299 ? -8.662 14.739 -50.303 1.00 35.13 315 VAL B CA 1
ATOM 5026 C C . VAL B 1 299 ? -9.385 15.929 -49.664 1.00 35.71 315 VAL B C 1
ATOM 5027 O O . VAL B 1 299 ? -10.213 16.582 -50.307 1.00 36.89 315 VAL B O 1
ATOM 5031 N N . HIS B 1 300 ? -9.113 16.155 -48.379 1.00 35.08 316 HIS B N 1
ATOM 5032 C CA . HIS B 1 300 ? -9.618 17.331 -47.675 1.00 35.49 316 HIS B CA 1
ATOM 5033 C C . HIS B 1 300 ? -9.218 18.594 -48.446 1.00 35.94 316 HIS B C 1
ATOM 5034 O O . HIS B 1 300 ? -8.032 18.862 -48.599 1.00 35.03 316 HIS B O 1
ATOM 5041 N N . PRO B 1 301 ? -10.212 19.365 -48.937 1.00 37.22 317 PRO B N 1
ATOM 5042 C CA . PRO B 1 301 ? -9.949 20.425 -49.925 1.00 38.39 317 PRO B CA 1
ATOM 5043 C C . PRO B 1 301 ? -9.149 21.647 -49.420 1.00 38.91 317 PRO B C 1
ATOM 5044 O O . PRO B 1 301 ? -8.135 22.010 -50.039 1.00 39.39 317 PRO B O 1
ATOM 5048 N N . GLY B 1 302 ? -9.593 22.261 -48.326 1.00 38.24 318 GLY B N 1
ATOM 5049 C CA . GLY B 1 302 ? -8.966 23.475 -47.791 1.00 38.54 318 GLY B CA 1
ATOM 5050 C C . GLY B 1 302 ? -9.330 24.762 -48.517 1.00 39.22 318 GLY B C 1
ATOM 5051 O O . GLY B 1 302 ? -10.046 25.609 -47.988 1.00 39.34 318 GLY B O 1
ATOM 5052 N N . SER B 1 303 ? -8.811 24.913 -49.727 1.00 39.53 319 SER B N 1
ATOM 5053 C CA . SER B 1 303 ? -9.127 26.037 -50.587 1.00 40.35 319 SER B CA 1
ATOM 5054 C C . SER B 1 303 ? -8.865 25.592 -52.007 1.00 41.12 319 SER B C 1
ATOM 5055 O O . SER B 1 303 ? -8.328 24.498 -52.224 1.00 41.25 319 SER B O 1
ATOM 5058 N N . SER B 1 304 ? -9.238 26.430 -52.973 1.00 41.75 320 SER B N 1
ATOM 5059 C CA . SER B 1 304 ? -8.966 26.139 -54.373 1.00 42.45 320 SER B CA 1
ATOM 5060 C C . SER B 1 304 ? -7.451 26.140 -54.604 1.00 42.20 320 SER B C 1
ATOM 5061 O O . SER B 1 304 ? -6.940 25.307 -55.359 1.00 42.58 320 SER B O 1
ATOM 5064 N N . THR B 1 305 ? -6.743 27.043 -53.916 1.00 41.24 321 THR B N 1
ATOM 5065 C CA . THR B 1 305 ? -5.283 27.130 -54.002 1.00 40.93 321 THR B CA 1
ATOM 5066 C C . THR B 1 305 ? -4.593 25.868 -53.479 1.00 39.80 321 THR B C 1
ATOM 5067 O O . THR B 1 305 ? -3.590 25.428 -54.047 1.00 40.00 321 THR B O 1
ATOM 5071 N N . ILE B 1 306 ? -5.129 25.300 -52.403 1.00 38.47 322 ILE B N 1
ATOM 5072 C CA . ILE B 1 306 ? -4.595 24.066 -51.842 1.00 37.86 322 ILE B CA 1
ATOM 5073 C C . ILE B 1 306 ? -4.802 22.899 -52.813 1.00 37.97 322 ILE B C 1
ATOM 5074 O O . ILE B 1 306 ? -3.877 22.119 -53.054 1.00 38.31 322 ILE B O 1
ATOM 5079 N N . MET B 1 307 ? -6.007 22.790 -53.364 1.00 37.79 323 MET B N 1
ATOM 5080 C CA . MET B 1 307 ? -6.296 21.810 -54.425 1.00 38.17 323 MET B CA 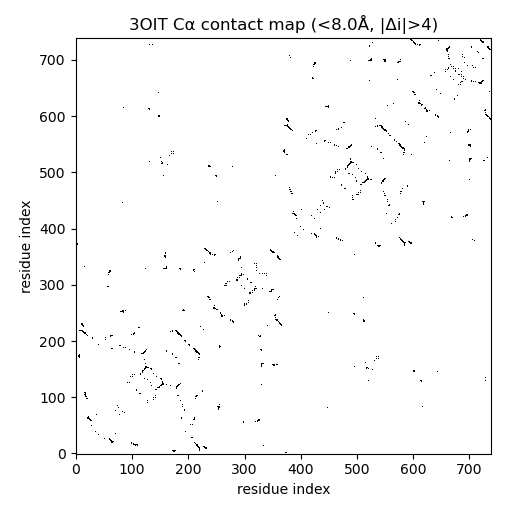1
ATOM 5081 C C . MET B 1 307 ? -5.412 21.994 -55.659 1.00 38.63 323 MET B C 1
ATOM 5082 O O . MET B 1 307 ? -4.928 21.013 -56.229 1.00 38.83 323 MET B O 1
ATOM 5087 N N . ASP B 1 308 ? -5.194 23.251 -56.058 1.00 38.77 324 ASP B N 1
ATOM 5088 C CA . ASP B 1 308 ? -4.294 23.572 -57.169 1.00 39.16 324 ASP B CA 1
ATOM 5089 C C . ASP B 1 308 ? -2.875 23.128 -56.837 1.00 37.98 324 ASP B C 1
ATOM 5090 O O . ASP B 1 308 ? -2.141 22.679 -57.717 1.00 38.31 324 ASP B O 1
ATOM 5095 N N . GLN B 1 309 ? -2.480 23.284 -55.575 1.00 36.29 325 GLN B N 1
ATOM 5096 C CA . GLN B 1 309 ? -1.138 22.871 -55.170 1.00 35.49 325 GLN B CA 1
ATOM 5097 C C . GLN B 1 309 ? -0.975 21.346 -55.261 1.00 34.89 325 GLN B C 1
ATOM 5098 O O . GLN B 1 309 ? 0.046 20.868 -55.735 1.00 35.02 325 GLN B O 1
ATOM 5104 N N . VAL B 1 310 ? -1.998 20.599 -54.847 1.00 34.38 326 VAL B N 1
ATOM 5105 C CA . VAL B 1 310 ? -1.978 19.133 -54.943 1.00 34.95 326 VAL B CA 1
ATOM 5106 C C . VAL B 1 310 ? -1.927 18.722 -56.420 1.00 36.02 326 VAL B C 1
ATOM 5107 O O . VAL B 1 310 ? -1.091 17.910 -56.793 1.00 37.01 326 VAL B O 1
ATOM 5111 N N . ASP B 1 311 ? -2.777 19.339 -57.250 1.00 36.60 327 ASP B N 1
ATOM 5112 C CA . ASP B 1 311 ? -2.781 19.133 -58.699 1.00 37.70 327 ASP B CA 1
ATOM 5113 C C . ASP B 1 311 ? -1.402 19.309 -59.304 1.00 37.92 327 ASP B C 1
ATOM 5114 O O . ASP B 1 311 ? -0.926 18.438 -60.036 1.00 38.14 327 ASP B O 1
ATOM 5119 N N . ALA B 1 312 ? -0.783 20.450 -59.000 1.00 37.46 328 ALA B N 1
ATOM 5120 C CA . ALA B 1 312 ? 0.499 20.823 -59.567 1.00 38.11 328 ALA B CA 1
ATOM 5121 C C . ALA B 1 312 ? 1.623 19.907 -59.082 1.00 37.65 328 ALA B C 1
ATOM 5122 O O . ALA B 1 312 ? 2.539 19.595 -59.836 1.00 38.32 328 ALA B O 1
ATOM 5124 N N . ALA B 1 313 ? 1.540 19.480 -57.824 1.00 36.37 329 ALA B N 1
ATOM 5125 C CA . ALA B 1 313 ? 2.532 18.579 -57.246 1.00 35.92 329 ALA B CA 1
ATOM 5126 C C . ALA B 1 313 ? 2.479 17.181 -57.851 1.00 35.89 329 ALA B C 1
ATOM 5127 O O . ALA B 1 313 ? 3.513 16.550 -58.031 1.00 36.68 329 ALA B O 1
ATOM 5129 N N . LEU B 1 314 ? 1.279 16.700 -58.162 1.00 35.58 330 LEU B N 1
ATOM 5130 C CA . LEU B 1 314 ? 1.102 15.303 -58.576 1.00 36.04 330 LEU B CA 1
ATOM 5131 C C . LEU B 1 314 ? 0.807 15.142 -60.062 1.00 37.37 330 LEU B C 1
ATOM 5132 O O . LEU B 1 314 ? 0.565 14.030 -60.531 1.00 37.77 330 LEU B O 1
ATOM 5137 N N . GLY B 1 315 ? 0.824 16.258 -60.791 1.00 38.55 331 GLY B N 1
ATOM 5138 C CA . GLY B 1 315 ? 0.529 16.276 -62.225 1.00 40.29 331 GLY B CA 1
ATOM 5139 C C . GLY B 1 315 ? -0.848 15.728 -62.553 1.00 40.78 331 GLY B C 1
ATOM 5140 O O . GLY B 1 315 ? -1.023 15.040 -63.553 1.00 41.59 331 GLY B O 1
ATOM 5141 N N . LEU B 1 316 ? -1.825 16.036 -61.705 1.00 40.53 332 LEU B N 1
ATOM 5142 C CA . LEU B 1 316 ? -3.166 15.488 -61.835 1.00 40.81 332 LEU B CA 1
ATOM 5143 C C . LEU B 1 316 ? -3.977 16.167 -62.941 1.00 42.60 332 LEU B C 1
ATOM 5144 O O . LEU B 1 316 ? -3.922 17.384 -63.110 1.00 42.91 332 LEU B O 1
ATOM 5149 N N . GLU B 1 317 ? -4.737 15.369 -63.684 1.00 43.75 333 GLU B N 1
ATOM 5150 C CA . GLU B 1 317 ? -5.677 15.911 -64.654 1.00 45.43 333 GLU B CA 1
ATOM 5151 C C . GLU B 1 317 ? -6.892 16.528 -63.934 1.00 44.88 333 GLU B C 1
ATOM 5152 O O . GLU B 1 317 ? -7.198 16.135 -62.796 1.00 43.73 333 GLU B O 1
ATOM 5158 N N . PRO B 1 318 ? -7.573 17.505 -64.588 1.00 45.46 334 PRO B N 1
ATOM 5159 C CA . PRO B 1 318 ? -8.681 18.288 -64.005 1.00 45.16 334 PRO B CA 1
ATOM 5160 C C . PRO B 1 318 ? -9.745 17.482 -63.251 1.00 44.26 334 PRO B C 1
ATOM 5161 O O . PRO B 1 318 ? -10.232 17.937 -62.218 1.00 44.48 334 PRO B O 1
ATOM 5165 N N . GLY B 1 319 ? -10.084 16.295 -63.741 1.00 44.09 335 GLY B N 1
ATOM 5166 C CA . GLY B 1 319 ? -11.156 15.492 -63.145 1.00 43.09 335 GLY B CA 1
ATOM 5167 C C . GLY B 1 319 ? -10.835 14.791 -61.834 1.00 41.44 335 GLY B C 1
ATOM 5168 O O . GLY B 1 319 ? -11.736 14.327 -61.131 1.00 41.29 335 GLY B O 1
ATOM 5169 N N . LYS B 1 320 ? -9.553 14.709 -61.494 1.00 40.29 336 LYS B N 1
ATOM 5170 C CA . LYS B 1 320 ? -9.132 13.873 -60.364 1.00 38.82 336 LYS B CA 1
ATOM 5171 C C . LYS B 1 320 ? -9.589 14.414 -59.011 1.00 37.90 336 LYS B C 1
ATOM 5172 O O . LYS B 1 320 ? -10.059 13.659 -58.159 1.00 36.72 336 LYS B O 1
ATOM 5178 N N . LEU B 1 321 ? -9.467 15.728 -58.832 1.00 37.73 337 LEU B N 1
ATOM 5179 C CA . LEU B 1 321 ? -9.882 16.360 -57.595 1.00 37.22 337 LEU B CA 1
ATOM 5180 C C . LEU B 1 321 ? -11.285 16.959 -57.678 1.00 37.74 337 LEU B C 1
ATOM 5181 O O . LEU B 1 321 ? -11.682 17.714 -56.781 1.00 37.20 337 LEU B O 1
ATOM 5186 N N . ALA B 1 322 ? -12.029 16.634 -58.742 1.00 38.25 338 ALA B N 1
ATOM 5187 C CA . ALA B 1 322 ? -13.373 17.208 -58.936 1.00 38.36 338 ALA B CA 1
ATOM 5188 C C . ALA B 1 322 ? -14.322 16.878 -57.786 1.00 37.60 338 ALA B C 1
ATOM 5189 O O . ALA B 1 322 ? -15.088 17.741 -57.364 1.00 37.22 338 ALA B O 1
ATOM 5191 N N . ALA B 1 323 ? -14.282 15.639 -57.288 1.00 36.67 339 ALA B N 1
ATOM 5192 C CA . ALA B 1 323 ? -15.107 15.266 -56.135 1.00 36.39 339 ALA B CA 1
ATOM 5193 C C . ALA B 1 323 ? -14.755 16.073 -54.865 1.00 35.24 339 ALA B C 1
ATOM 5194 O O . ALA B 1 323 ? -15.643 16.472 -54.117 1.00 35.32 339 ALA B O 1
ATOM 5196 N N . SER B 1 324 ? -13.463 16.317 -54.645 1.00 34.75 340 SER B N 1
ATOM 5197 C CA . SER B 1 324 ? -12.990 17.103 -53.510 1.00 33.57 340 SER B CA 1
ATOM 5198 C C . SER B 1 324 ? -13.357 18.587 -53.608 1.00 33.73 340 SER B C 1
ATOM 5199 O O . SER B 1 324 ? -13.743 19.193 -52.612 1.00 33.31 340 SER B O 1
ATOM 5202 N N . ARG B 1 325 ? -13.245 19.148 -54.811 1.00 33.91 341 ARG B N 1
ATOM 5203 C CA . ARG B 1 325 ? -13.609 20.535 -55.087 1.00 34.43 341 ARG B CA 1
ATOM 5204 C C . ARG B 1 325 ? -15.120 20.784 -55.015 1.00 34.81 341 ARG B C 1
ATOM 5205 O O . ARG B 1 325 ? -15.550 21.871 -54.611 1.00 34.00 341 ARG B O 1
ATOM 5213 N N . ARG B 1 326 ? -15.905 19.795 -55.449 1.00 35.10 342 ARG B N 1
ATOM 5214 C CA . ARG B 1 326 ? -17.372 19.835 -55.340 1.00 36.08 342 ARG B CA 1
ATOM 5215 C C . ARG B 1 326 ? -17.825 19.925 -53.882 1.00 34.97 342 ARG B C 1
ATOM 5216 O O . ARG B 1 326 ? -18.720 20.701 -53.549 1.00 35.49 342 ARG B O 1
ATOM 5224 N N . VAL B 1 327 ? -17.206 19.115 -53.022 1.00 34.12 343 VAL B N 1
ATOM 5225 C CA . VAL B 1 327 ? -17.456 19.174 -51.580 1.00 32.91 343 VAL B CA 1
ATOM 5226 C C . VAL B 1 327 ? -17.117 20.562 -51.036 1.00 32.59 343 VAL B C 1
ATOM 5227 O O . VAL B 1 327 ? -17.928 21.167 -50.344 1.00 32.42 343 VAL B O 1
ATOM 5231 N N . LEU B 1 328 ? -15.931 21.072 -51.351 1.00 32.74 344 LEU B N 1
ATOM 5232 C CA . LEU B 1 328 ? -15.592 22.457 -50.973 1.00 33.25 344 LEU B CA 1
ATOM 5233 C C . LEU B 1 328 ? -16.676 23.422 -51.458 1.00 34.43 344 LEU B C 1
ATOM 5234 O O . LEU B 1 328 ? -17.130 24.290 -50.701 1.00 35.35 344 LEU B O 1
ATOM 5239 N N . SER B 1 329 ? -17.101 23.256 -52.709 1.00 35.04 345 SER B N 1
ATOM 5240 C CA . SER B 1 329 ? -18.091 24.149 -53.306 1.00 36.04 345 SER B CA 1
ATOM 5241 C C . SER B 1 329 ? -19.457 24.110 -52.594 1.00 36.06 345 SER B C 1
ATOM 5242 O O . SER B 1 329 ? -20.032 25.159 -52.286 1.00 36.24 345 SER B O 1
ATOM 5245 N N . ASP B 1 330 ? -19.946 22.902 -52.318 1.00 35.74 346 ASP B N 1
ATOM 5246 C CA . ASP B 1 330 ? -21.307 22.691 -51.828 1.00 35.80 346 ASP B CA 1
ATOM 5247 C C . ASP B 1 330 ? -21.445 22.755 -50.300 1.00 35.31 346 ASP B C 1
ATOM 5248 O O . ASP B 1 330 ? -22.560 22.910 -49.792 1.00 35.73 346 ASP B O 1
ATOM 5253 N N . TYR B 1 331 ? -20.332 22.622 -49.566 1.00 33.83 347 TYR B N 1
ATOM 5254 C CA . TYR B 1 331 ? -20.389 22.524 -48.098 1.00 33.38 347 TYR B CA 1
ATOM 5255 C C . TYR B 1 331 ? -19.363 23.363 -47.351 1.00 32.49 347 TYR B C 1
ATOM 5256 O O . TYR B 1 331 ? -19.472 23.547 -46.135 1.00 32.21 347 TYR B O 1
ATOM 5265 N N . GLY B 1 332 ? -18.367 23.855 -48.078 1.00 32.55 348 GLY B N 1
ATOM 5266 C CA . GLY B 1 332 ? -17.167 24.402 -47.465 1.00 32.03 348 GLY B CA 1
ATOM 5267 C C . GLY B 1 332 ? -16.370 23.361 -46.684 1.00 31.62 348 GLY B C 1
ATOM 5268 O O . GLY B 1 332 ? -16.663 22.162 -46.726 1.00 31.01 348 GLY B O 1
ATOM 5269 N N . ASN B 1 333 ? -15.351 23.837 -45.974 1.00 31.40 349 ASN B N 1
ATOM 5270 C CA . ASN B 1 333 ? -14.559 23.025 -45.071 1.00 31.49 349 ASN B CA 1
ATOM 5271 C C . ASN B 1 333 ? -15.328 22.652 -43.804 1.00 30.43 349 ASN B C 1
ATOM 5272 O O . ASN B 1 333 ? -15.756 23.534 -43.079 1.00 29.98 349 ASN B O 1
ATOM 5277 N N . MET B 1 334 ? -15.477 21.358 -43.529 1.00 29.51 350 MET B N 1
ATOM 5278 C CA . MET B 1 334 ? -16.128 20.896 -42.292 1.00 29.42 350 MET B CA 1
ATOM 5279 C C . MET B 1 334 ? -15.152 20.076 -41.439 1.00 29.14 350 MET B C 1
ATOM 5280 O O . MET B 1 334 ? -15.506 19.025 -40.907 1.00 29.14 350 MET B O 1
ATOM 5285 N N . SER B 1 335 ? -13.915 20.556 -41.352 1.00 29.61 351 SER B N 1
ATOM 5286 C CA . SER B 1 335 ? -12.854 19.916 -40.581 1.00 29.55 351 SER B CA 1
ATOM 5287 C C . SER B 1 335 ? -12.755 18.417 -40.908 1.00 29.31 351 SER B C 1
ATOM 5288 O O . SER B 1 335 ? -12.777 18.035 -42.085 1.00 29.79 351 SER B O 1
ATOM 5291 N N . GLY B 1 336 ? -12.665 17.578 -39.877 1.00 29.19 352 GLY B N 1
ATOM 5292 C CA . GLY B 1 336 ? -12.448 16.129 -40.049 1.00 28.74 352 GLY B CA 1
ATOM 5293 C C . GLY B 1 336 ? -13.465 15.407 -40.919 1.00 29.26 352 GLY B C 1
ATOM 5294 O O . GLY B 1 336 ? -13.142 14.425 -41.573 1.00 30.07 352 GLY B O 1
ATOM 5295 N N . ALA B 1 337 ? -14.698 15.898 -40.941 1.00 29.09 353 ALA B N 1
ATOM 5296 C CA . ALA B 1 337 ? -15.756 15.282 -41.749 1.00 29.28 353 ALA B CA 1
ATOM 5297 C C . ALA B 1 337 ? -15.580 15.463 -43.259 1.00 29.40 353 ALA B C 1
ATOM 5298 O O . ALA B 1 337 ? -16.050 14.630 -44.024 1.00 29.19 353 ALA B O 1
ATOM 5300 N N . THR B 1 338 ? -14.891 16.530 -43.677 1.00 29.54 354 THR B N 1
ATOM 5301 C CA . THR B 1 338 ? -14.836 16.927 -45.106 1.00 29.79 354 THR B CA 1
ATOM 5302 C C . THR B 1 338 ? -14.390 15.829 -46.079 1.00 30.24 354 THR B C 1
ATOM 5303 O O . THR B 1 338 ? -15.006 15.640 -47.127 1.00 31.05 354 THR B O 1
ATOM 5307 N N . VAL B 1 339 ? -13.325 15.110 -45.736 1.00 30.06 355 VAL B N 1
ATOM 5308 C CA . VAL B 1 339 ? -12.779 14.085 -46.628 1.00 29.73 355 VAL B CA 1
ATOM 5309 C C . VAL B 1 339 ? -13.711 12.870 -46.756 1.00 29.98 355 VAL B C 1
ATOM 5310 O O . VAL B 1 339 ? -13.680 12.154 -47.762 1.00 29.83 355 VAL B O 1
ATOM 5314 N N . ILE B 1 340 ? -14.558 12.659 -45.751 1.00 29.77 356 ILE B N 1
ATOM 5315 C CA . ILE B 1 340 ? -15.569 11.614 -45.821 1.00 29.69 356 ILE B CA 1
ATOM 5316 C C . ILE B 1 340 ? -16.736 12.033 -46.748 1.00 30.66 356 ILE B C 1
ATOM 5317 O O . ILE B 1 340 ? -17.297 11.200 -47.474 1.00 30.84 356 ILE B O 1
ATOM 5322 N N . PHE B 1 341 ? -17.095 13.313 -46.719 1.00 30.40 357 PHE B N 1
ATOM 5323 C CA . PHE B 1 341 ? -17.989 13.869 -47.738 1.00 31.16 357 PHE B CA 1
ATOM 5324 C C . PHE B 1 341 ? -17.382 13.658 -49.130 1.00 31.33 357 PHE B C 1
ATOM 5325 O O . PHE B 1 341 ? -18.081 13.276 -50.059 1.00 31.98 357 PHE B O 1
ATOM 5333 N N . ALA B 1 342 ? -16.068 13.873 -49.255 1.00 30.61 358 ALA B N 1
ATOM 5334 C CA . ALA B 1 342 ? -15.376 13.696 -50.528 1.00 31.30 358 ALA B CA 1
ATOM 5335 C C . ALA B 1 342 ? -15.442 12.242 -51.024 1.00 32.34 358 ALA B C 1
ATOM 5336 O O . ALA B 1 342 ? -15.653 11.986 -52.227 1.00 32.43 358 ALA B O 1
ATOM 5338 N N . LEU B 1 343 ? -15.286 11.295 -50.096 1.00 31.77 359 LEU B N 1
ATOM 5339 C CA . LEU B 1 343 ? -15.326 9.877 -50.451 1.00 32.69 359 LEU B CA 1
ATOM 5340 C C . LEU B 1 343 ? -16.715 9.521 -50.949 1.00 34.30 359 LEU B C 1
ATOM 5341 O O . LEU B 1 343 ? -16.861 8.751 -51.893 1.00 34.47 359 LEU B O 1
ATOM 5346 N N . ASP B 1 344 ? -17.725 10.103 -50.303 1.00 35.28 360 ASP B N 1
ATOM 5347 C CA . ASP B 1 344 ? -19.118 9.873 -50.641 1.00 37.49 360 ASP B CA 1
ATOM 5348 C C . ASP B 1 344 ? -19.456 10.456 -52.024 1.00 38.77 360 ASP B C 1
ATOM 5349 O O . ASP B 1 344 ? -20.135 9.821 -52.820 1.00 39.76 360 ASP B O 1
ATOM 5354 N N . GLU B 1 345 ? -18.966 11.663 -52.296 1.00 39.84 361 GLU B N 1
ATOM 5355 C CA . GLU B 1 345 ? -19.143 12.313 -53.591 1.00 41.52 361 GLU B CA 1
ATOM 5356 C C . GLU B 1 345 ? -18.496 11.470 -54.687 1.00 42.62 361 GLU B C 1
ATOM 5357 O O . GLU B 1 345 ? -19.088 11.249 -55.742 1.00 43.29 361 GLU B O 1
ATOM 5363 N N . LEU B 1 346 ? -17.289 10.980 -54.405 1.00 42.76 362 LEU B N 1
ATOM 5364 C CA . LEU B 1 346 ? -16.548 10.112 -55.307 1.00 44.43 362 LEU B CA 1
ATOM 5365 C C . LEU B 1 346 ? -17.356 8.855 -55.635 1.00 45.89 362 LEU B C 1
ATOM 5366 O O . LEU B 1 346 ? -17.469 8.459 -56.797 1.00 45.86 362 LEU B O 1
ATOM 5371 N N . ARG B 1 347 ? -17.927 8.256 -54.594 1.00 46.73 363 ARG B N 1
ATOM 5372 C CA . ARG B 1 347 ? -18.770 7.075 -54.721 1.00 49.02 363 ARG B CA 1
ATOM 5373 C C . ARG B 1 347 ? -20.043 7.314 -55.560 1.00 50.98 363 ARG B C 1
ATOM 5374 O O . ARG B 1 347 ? -20.420 6.448 -56.350 1.00 51.54 363 ARG B O 1
ATOM 5382 N N . ARG B 1 348 ? -20.699 8.469 -55.417 1.00 52.44 364 ARG B N 1
ATOM 5383 C CA . ARG B 1 348 ? -21.844 8.749 -56.310 1.00 55.26 364 ARG B CA 1
ATOM 5384 C C . ARG B 1 348 ? -21.435 9.162 -57.730 1.00 56.50 364 ARG B C 1
ATOM 5385 O O . ARG B 1 348 ? -22.234 9.069 -58.649 1.00 57.59 364 ARG B O 1
ATOM 5393 N N . GLN B 1 349 ? -20.190 9.609 -57.887 1.00 57.13 365 GLN B N 1
ATOM 5394 C CA . GLN B 1 349 ? -19.614 9.968 -59.185 1.00 58.73 365 GLN B CA 1
ATOM 5395 C C . GLN B 1 349 ? -19.384 8.725 -60.057 1.00 59.93 365 GLN B C 1
ATOM 5396 O O . GLN B 1 349 ? -19.454 8.798 -61.286 1.00 60.92 365 GLN B O 1
ATOM 5402 N N . ARG B 1 350 ? -19.109 7.591 -59.413 1.00 59.93 366 ARG B N 1
ATOM 5403 C CA . ARG B 1 350 ? -19.015 6.302 -60.097 1.00 61.17 366 ARG B CA 1
ATOM 5404 C C . ARG B 1 350 ? -20.196 5.401 -59.749 1.00 61.61 366 ARG B C 1
ATOM 5405 O O . ARG B 1 350 ? -21.132 5.260 -60.539 1.00 62.89 366 ARG B O 1
ATOM 5413 N N . GLU B 1 358 ? -12.552 3.342 -67.785 1.00 64.01 374 GLU B N 1
ATOM 5414 C CA . GLU B 1 358 ? -12.735 2.528 -66.585 1.00 63.33 374 GLU B CA 1
ATOM 5415 C C . GLU B 1 358 ? -12.135 3.197 -65.357 1.00 61.52 374 GLU B C 1
ATOM 5416 O O . GLU B 1 358 ? -10.942 3.520 -65.338 1.00 61.44 374 GLU B O 1
ATOM 5422 N N . TRP B 1 359 ? -12.977 3.407 -64.342 1.00 60.04 375 TRP B N 1
ATOM 5423 C CA . TRP B 1 359 ? -12.581 4.065 -63.100 1.00 57.92 375 TRP B CA 1
ATOM 5424 C C . TRP B 1 359 ? -11.374 3.389 -62.443 1.00 55.71 375 TRP B C 1
ATOM 5425 O O . TRP B 1 359 ? -11.266 2.156 -62.473 1.00 55.99 375 TRP B O 1
ATOM 5436 N N . PRO B 1 360 ? -10.458 4.197 -61.862 1.00 53.07 376 PRO B N 1
ATOM 5437 C CA . PRO B 1 360 ? -9.316 3.681 -61.106 1.00 50.97 376 PRO B CA 1
ATOM 5438 C C . PRO B 1 360 ? -9.755 2.711 -60.014 1.00 48.98 376 PRO B C 1
ATOM 5439 O O . PRO B 1 360 ? -10.796 2.908 -59.386 1.00 48.30 376 PRO B O 1
ATOM 5443 N N . GLU B 1 361 ? -8.964 1.665 -59.813 1.00 47.64 377 GLU B N 1
ATOM 5444 C CA . GLU B 1 361 ? -9.249 0.645 -58.816 1.00 46.23 377 GLU B CA 1
ATOM 5445 C C . GLU B 1 361 ? -8.687 1.082 -57.466 1.00 43.60 377 GLU B C 1
ATOM 5446 O O . GLU B 1 361 ? -9.310 0.874 -56.428 1.00 42.47 377 GLU B O 1
ATOM 5452 N N . LEU B 1 362 ? -7.496 1.678 -57.516 1.00 41.83 378 LEU B N 1
ATOM 5453 C CA . LEU B 1 362 ? -6.723 2.055 -56.351 1.00 39.79 378 LEU B CA 1
ATOM 5454 C C . LEU B 1 362 ? -6.800 3.569 -56.179 1.00 38.42 378 LEU B C 1
ATOM 5455 O O . LEU B 1 362 ? -6.825 4.303 -57.162 1.00 38.04 378 LEU B O 1
ATOM 5460 N N . GLY B 1 363 ? -6.843 4.030 -54.930 1.00 37.43 379 GLY B N 1
ATOM 5461 C CA . GLY B 1 363 ? -6.940 5.455 -54.657 1.00 36.24 379 GLY B CA 1
ATOM 5462 C C . GLY B 1 363 ? -6.400 5.878 -53.310 1.00 35.50 379 GLY B C 1
ATOM 5463 O O . GLY B 1 363 ? -6.084 5.046 -52.452 1.00 35.22 379 GLY B O 1
ATOM 5464 N N . VAL B 1 364 ? -6.301 7.190 -53.136 1.00 34.85 380 VAL B N 1
ATOM 5465 C CA . VAL B 1 364 ? -5.783 7.779 -51.920 1.00 34.54 380 VAL B CA 1
ATOM 5466 C C . VAL B 1 364 ? -6.863 8.666 -51.306 1.00 34.25 380 VAL B C 1
ATOM 5467 O O . VAL B 1 364 ? -7.483 9.489 -51.987 1.00 34.35 380 VAL B O 1
ATOM 5471 N N . MET B 1 365 ? -7.107 8.454 -50.021 1.00 34.11 381 MET B N 1
ATOM 5472 C CA . MET B 1 365 ? -7.965 9.340 -49.236 1.00 34.11 381 MET B CA 1
ATOM 5473 C C . MET B 1 365 ? -7.059 10.006 -48.217 1.00 33.34 381 MET B C 1
ATOM 5474 O O . MET B 1 365 ? -6.456 9.321 -47.405 1.00 32.69 381 MET B O 1
ATOM 5479 N N . MET B 1 366 ? -6.917 11.332 -48.288 1.00 32.85 382 MET B N 1
ATOM 5480 C CA . MET B 1 366 ? -5.962 12.022 -47.419 1.00 32.23 382 MET B CA 1
ATOM 5481 C C . MET B 1 366 ? -6.421 13.397 -46.907 1.00 32.01 382 MET B C 1
ATOM 5482 O O . MET B 1 366 ? -7.322 14.011 -47.482 1.00 31.32 382 MET B O 1
ATO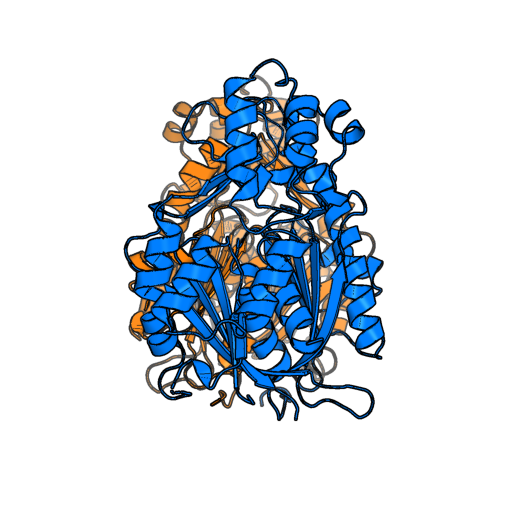M 5487 N N . ALA B 1 367 ? -5.801 13.852 -45.816 1.00 30.84 383 ALA B N 1
ATOM 5488 C CA . ALA B 1 367 ? -6.126 15.141 -45.194 1.00 30.89 383 ALA B CA 1
ATOM 5489 C C . ALA B 1 367 ? -4.898 15.720 -44.504 1.00 30.62 383 ALA B C 1
ATOM 5490 O O . ALA B 1 367 ? -4.208 15.013 -43.783 1.00 30.96 383 ALA B O 1
ATOM 5492 N N . PHE B 1 368 ? -4.626 17.001 -44.739 1.00 31.13 384 PHE B N 1
ATOM 5493 C CA . PHE B 1 368 ? -3.570 17.721 -44.043 1.00 30.93 384 PHE B CA 1
ATOM 5494 C C . PHE B 1 368 ? -4.157 18.512 -42.884 1.00 30.34 384 PHE B C 1
ATOM 5495 O O . PHE B 1 368 ? -5.266 19.042 -42.972 1.00 31.57 384 PHE B O 1
ATOM 5503 N N . GLY B 1 369 ? -3.412 18.598 -41.800 1.00 28.94 385 GLY B N 1
ATOM 5504 C CA . GLY B 1 369 ? -3.857 19.351 -40.633 1.00 28.36 385 GLY B CA 1
ATOM 5505 C C . GLY B 1 369 ? -2.630 19.843 -39.892 1.00 27.79 385 GLY B C 1
ATOM 5506 O O . GLY B 1 369 ? -1.513 19.645 -40.370 1.00 28.05 385 GLY B O 1
ATOM 5507 N N . PRO B 1 370 ? -2.832 20.462 -38.711 1.00 27.53 386 PRO B N 1
ATOM 5508 C CA . PRO B 1 370 ? -1.769 21.053 -37.910 1.00 26.92 386 PRO B CA 1
ATOM 5509 C C . PRO B 1 370 ? -0.669 20.063 -37.575 1.00 27.04 386 PRO B C 1
ATOM 5510 O O . PRO B 1 370 ? -0.943 18.866 -37.364 1.00 26.22 386 PRO B O 1
ATOM 5514 N N . GLY B 1 371 ? 0.572 20.560 -37.584 1.00 26.79 387 GLY B N 1
ATOM 5515 C CA . GLY B 1 371 ? 1.746 19.731 -37.408 1.00 27.15 387 GLY B CA 1
ATOM 5516 C C . GLY B 1 371 ? 2.941 20.307 -38.165 1.00 28.05 387 GLY B C 1
ATOM 5517 O O . GLY B 1 371 ? 3.922 20.696 -37.556 1.00 28.53 387 GLY B O 1
ATOM 5518 N N . MET B 1 372 ? 2.867 20.371 -39.489 1.00 28.00 388 MET B N 1
ATOM 5519 C CA . MET B 1 372 ? 1.737 19.882 -40.258 1.00 28.10 388 MET B CA 1
ATOM 5520 C C . MET B 1 372 ? 1.784 18.377 -40.383 1.00 28.21 388 MET B C 1
ATOM 5521 O O . MET B 1 372 ? 2.855 17.792 -40.551 1.00 28.21 388 MET B O 1
ATOM 5526 N N . THR B 1 373 ? 0.621 17.747 -40.291 1.00 28.79 389 THR B N 1
ATOM 5527 C CA . THR B 1 373 ? 0.557 16.298 -40.474 1.00 29.67 389 THR B CA 1
ATOM 5528 C C . THR B 1 373 ? -0.310 15.951 -41.658 1.00 30.20 389 THR B C 1
ATOM 5529 O O . THR B 1 373 ? -1.246 16.690 -41.999 1.00 29.88 389 THR B O 1
ATOM 5533 N N . VAL B 1 374 ? 0.023 14.832 -42.299 1.00 30.13 390 VAL B N 1
ATOM 5534 C CA . VAL B 1 374 ? -0.842 14.232 -43.287 1.00 31.19 390 VAL B CA 1
ATOM 5535 C C . VAL B 1 374 ? -1.289 12.888 -42.741 1.00 30.83 390 VAL B C 1
ATOM 5536 O O . VAL B 1 374 ? -0.462 12.097 -42.316 1.00 30.25 390 VAL B O 1
ATOM 5540 N N . ASP B 1 375 ? -2.590 12.639 -42.762 1.00 31.28 391 ASP B N 1
ATOM 5541 C CA . ASP B 1 375 ? -3.114 11.304 -42.541 1.00 31.88 391 ASP B CA 1
ATOM 5542 C C . ASP B 1 375 ? -3.625 10.836 -43.896 1.00 31.65 391 ASP B C 1
ATOM 5543 O O . ASP B 1 375 ? -4.265 11.598 -44.601 1.00 31.77 391 ASP B O 1
ATOM 5548 N N . ALA B 1 376 ? -3.342 9.593 -44.271 1.00 31.23 392 ALA B N 1
ATOM 5549 C CA . ALA B 1 376 ? -3.741 9.096 -45.591 1.00 31.25 392 ALA B CA 1
ATOM 5550 C C . ALA B 1 376 ? -4.040 7.608 -45.545 1.00 31.65 392 ALA B C 1
ATOM 5551 O O . ALA B 1 376 ? -3.434 6.871 -44.752 1.00 31.63 392 ALA B O 1
ATOM 5553 N N . MET B 1 377 ? -4.981 7.187 -46.391 1.00 31.28 393 MET B N 1
ATOM 5554 C CA . MET B 1 377 ? -5.318 5.785 -46.571 1.00 31.96 393 MET B CA 1
ATOM 5555 C C . MET B 1 377 ? -5.234 5.444 -48.040 1.00 32.78 393 MET B C 1
ATOM 5556 O O . MET B 1 377 ? -5.662 6.223 -48.890 1.00 32.33 393 MET B O 1
ATOM 5561 N N . LEU B 1 378 ? -4.670 4.276 -48.320 1.00 33.32 394 LEU B N 1
ATOM 5562 C CA . LEU B 1 378 ? -4.700 3.693 -49.638 1.00 34.60 394 LEU B CA 1
ATOM 5563 C C . LEU B 1 378 ? -5.973 2.864 -49.674 1.00 34.58 394 LEU B C 1
ATOM 5564 O O . LEU B 1 378 ? -6.206 2.054 -48.781 1.00 34.01 394 LEU B O 1
ATOM 5569 N N . LEU B 1 379 ? -6.795 3.097 -50.692 1.00 34.99 395 LEU B N 1
ATOM 5570 C CA . LEU B 1 379 ? -8.081 2.427 -50.837 1.00 36.14 395 LEU B CA 1
ATOM 5571 C C . LEU B 1 379 ? -8.157 1.609 -52.127 1.00 38.08 395 LEU B C 1
ATOM 5572 O O . LEU B 1 379 ? -7.639 2.021 -53.166 1.00 38.29 395 LEU B O 1
ATOM 5577 N N . HIS B 1 380 ? -8.809 0.454 -52.035 1.00 39.83 396 HIS B N 1
ATOM 5578 C CA . HIS B 1 380 ? -9.079 -0.412 -53.176 1.00 42.60 396 HIS B CA 1
ATOM 5579 C C . HIS B 1 380 ? -10.598 -0.452 -53.348 1.00 43.68 396 HIS B C 1
ATOM 5580 O O . HIS B 1 380 ? -11.328 -0.845 -52.433 1.00 43.29 396 HIS B O 1
ATOM 5587 N N . ALA B 1 381 ? -11.083 0.009 -54.496 1.00 45.40 397 ALA B N 1
ATOM 5588 C CA . ALA B 1 381 ? -12.521 0.112 -54.702 1.00 47.05 397 ALA B CA 1
ATOM 5589 C C . ALA B 1 381 ? -13.115 -1.211 -55.156 1.00 48.89 397 ALA B C 1
ATOM 5590 O O . ALA B 1 381 ? -12.733 -1.747 -56.198 1.00 49.81 397 ALA B O 1
ATOM 5592 N N . THR B 1 382 ? -14.035 -1.728 -54.341 1.00 50.19 398 THR B N 1
ATOM 5593 C CA . THR B 1 382 ? -14.780 -2.953 -54.621 1.00 52.45 398 THR B CA 1
ATOM 5594 C C . THR B 1 382 ? -16.206 -2.758 -54.117 1.00 52.67 398 THR B C 1
ATOM 5595 O O . THR B 1 382 ? -17.137 -3.398 -54.607 1.00 54.18 398 THR B O 1
#

Nearest PDB structures (foldseek):
  3oit-assembly1_B  TM=1.003E+00  e=2.296E-88  Oryza sativa Japonica Group
  7bur-assembly1_B  TM=9.676E-01  e=1.243E-54  Glycine max
  7dtq-assembly1_B  TM=9.707E-01  e=1.167E-54  Aloe arborescens
  2d52-assembly1_B  TM=9.717E-01  e=1.235E-52  Aloe arborescens
  2d3m-assembly1_B  TM=9.719E-01  e=5.965E-52  Aloe arborescens

Solvent-accessible surface area: 25742 Å² total; per-residue (Å²): 103,203,36,61,137,47,3,113,30,49,0,4,2,3,0,8,4,20,3,32,6,133,40,57,9,47,16,161,90,5,6,84,21,1,0,154,19,10,112,6,76,138,59,90,66,16,30,51,99,0,86,164,41,3,139,141,19,35,7,100,69,1,51,8,52,3,35,66,123,43,5,90,71,46,83,61,0,26,70,69,120,21,56,3,0,31,21,1,2,87,27,0,36,112,10,0,5,129,15,0,4,85,0,0,111,105,0,22,83,73,4,47,57,82,18,57,41,0,23,11,0,0,1,2,4,5,0,2,1,28,5,7,5,9,6,19,85,0,16,100,81,18,47,10,90,78,35,0,62,6,5,12,2,3,2,5,0,27,15,4,0,1,7,0,2,9,1,0,21,10,3,1,4,2,38,144,42,3,6,0,0,0,0,1,4,1,0,8,0,0,22,2,0,5,22,11,154,46,125,63,88,11,0,56,16,20,0,15,23,0,0,0,0,0,0,0,0,0,1,2,62,42,67,137,91,4,160,38,36,10,56,1,30,16,9,4,1,8,22,4,98,160,1,45,112,0,22,38,24,83,6,1,19,61,15,2,28,12,50,51,15,222,80,13,27,26,39,4,11,124,37,0,72,143,8,0,61,88,21,3,23,142,86,80,91,36,45,106,13,18,1,0,1,12,0,6,17,30,71,21,0,74,58,0,26,81,34,9,52,17,94,121,57,34,0,36,2,0,66,129,3,2,21,32,45,0,7,0,9,4,0,0,0,0,5,0,1,8,22,34,78,151,121,106,112,56,0,0,1,0,0,14,0,4,0,0,0,0,1,1,2,2,1,68,21,82,137,134,116,52,2,93,14,14,0,6,0,3,0,8,4,23,2,32,6,134,50,56,13,57,8,153,78,7,8,86,44,5,0,116,25,9,122,7,84,140,29,110,66,10,30,58,86,0,80,132,23,1,127,113,46,30,5,107,92,4,49,10,56,8,46,81,148,42,6,82,72,44,87,63,0,28,71,50,121,19,59,2,0,28,22,1,2,82,28,1,35,105,12,0,5,109,17,0,7,80,0,0,120,101,0,21,81,69,4,50,51,86,17,36,43,2,48,8,0,0,0,1,5,5,0,2,1,29,5,7,4,9,6,18,87,0,14,101,63,17,47,9,134,76,47,3,66,7,7,10,2,5,3,6,0,29,14,5,0,1,6,0,0,11,2,0,14,11,3,1,1,8,36,120,42,3,5,0,0,0,0,0,5,2,1,7,0,0,18,4,2,5,17,60,113,61,89,65,80,11,0,41,16,19,0,10,34,0,0,0,0,0,0,0,0,0,0,3,60,46,65,130,101,2,165,40,37,6,45,0,10,18,8,4,2,4,12,4,84,163,1,45,107,0,21,38,28,79,4,2,21,56,16,2,19,8,56,54,16,236,78,14,28,32,39,5,13,123,22,0,73,98,0,0,89,87,18,8,30,130,85,34,59,72,118,67,73,35,49,36,28,44,13,7,0,0,1,14,0,13,6,28,64,21,0,69,57,0,28,81,30,8,57,16,92,121,48,28,1,41,0,0,67,131,3,2,25,21,57,0,7,0,11,4,0,0,0,0,7,0,0,15,42,8,56,154,90,80,218,170,30,118,38,0,0,0,0,0,13,0,5,0,0,0,0,1,2,1,1,0,36,20,108

B-factor: mean 36.76, std 8.88, range [16.43, 69.66]

Sequence (739 aa):
MRRSQRADGLAAVLAIGTANPPNCVTQEEIPDFYFRVTNSDHLTALKDKFKRICQEMGVQRRYLHHTEEMLSAHPEFVDRDAPSLDARLDIAADAVPELAAEAAKKAIAEWGRPAADITHLVVTTNSGAHVPGVDFRLVPLLGLRPSVRRTMLHLNGCFAGCAALRLAKDLAENSRGARVLVVAAELTLMYFTGPDEGCFRTLLVQGLFGDGAAAVIVGADADDVERPLFEIVSAAQTIIPESDHALNMRFTERRLDGVLGRQVPGLIGDNVERCLLDMFGPLLGWNDLFWAVHPGSSTIMDQVDAALGLEPGKLAASRRVLSDYGNMSGATVIFALDELRRQPELGVMMAFGPGMTVDAMLLHATSSQRADGLAAVLAIGTANPPNCVTQEEIPDFYFRVTNSDHLTALKDKFKRICQEMGVQRRYLHHTEEMLSAHPEFVDRDAPSLDARLDIAADAVPELAAEAAKKAIAEWGRPAADITHLVVTTNSGAHVPGVDFRLVPLLGLRPSVRRTMLHLNGCFAGCAALRLAKDLAENSRGARVLVVAAELTLMYFTGPDEGCFRTLLVQGLFGDGAAAVIVGADADDVERPLFEIVSAAQTIIPESDHALNMRFTERRLDGVLGRQVPGLIGDNVERCLLDMFGPLLGGDGGGGWNDLFWAVHPGSSTIMDQVDAALGLEPGKLAASRRVLSDYGNMSGATVIFALDELRRQREWPELGVMMAFGPGMTVDAMLLHAT

Foldseek 3Di:
DDAADFFDFFKFFQFKFKFAAPAKDFLQCLLVQQCVLLVNPVVVVVSVVLNVVLVAWLATMAGANDDSVNCVVPVLLAVQPHQDLVVQQVCLQPPVLVQQLNRLVRRVVSQPDALQLAQEEEEEEQRHDDVVGSQVVNCVSRVYDPNRHYDYHYDPWQQRQLVRVQVVRCQQGRHPSHKYKYKYWFHLSLLGYHFDPDPTVSSVCSSFEHTMMMITIMHHDDDDSTDGFKGFPDKWKDFQPPCLQCADWDDDSRGIDIHNHPCVLVSCLVPVVVGCCVTQVVVDLLQLAAEQEQQRTPSSVVSVCVSSVYDPVRCVLLSVLCHHHGRGRNCSSSSSVVSVSVPRQWYKRWYAHRSRMIIMTIIGGDD/DAFFDDFKFWQFKFKFAAPAKDFLVCLLVVQCVLLVNVVVVVLSVVLNCLQPPWQATMAGANDDSVNCVVPVLLAVQPHQCQVVQQVVLQPPVLVQQLNRQVRRVVSQPDALQLAQEEEEEEQRHDDVVGSQCVNCVSRVYDPNRHYHYHHDPWQQGQLVSVQVVRCQQRGHPSHKYKYKYWYHLSLPGYHDDSPDCPNSNSSNFEHTMMMITIMHHDDDPSTDGFKGFPDKWKDFQPPCLQQADWDDDSNGIDIHHHPCVLVSCLVCVVVGVCVTQPCVLDDDDDQFQQLAAEQEQQSTVSSVVSVCVSRVYDPPRCVLLSVLSHHHGGGRHCSSSSSVVSVSVVPVHRQWYKRWYAHRSRMIIITIIGGD

Radius of gyration: 25.07 Å; Cα contacts (8 Å, |Δi|>4): 1851; chains: 2; bounding box: 48×68×78 Å

Secondary structure (DSSP, 8-state):
-------SS--EEEEEEEE--SEEEETTTHHHHHHHHTT-TT-HHHHHHHHHHHHTSS--EEEES--HHHHHH-GGGT-TTS--HHHHHHHHHHHHHHHHHHHHHHHHHHHTS-GGG--EEEEEESS--EES-HHHHHHHHHT--TT-EEEEEE--GGGHHHHHHHHHHHHHHSSTT-EEEEEEEE-GGGT--PPPSSS-HHHHHHHHB--EEEEEEEESS--SS----EEEEEEEEEE-TT-TTSEEEEE-SSSEEEEE-TTHHHHHHHHHHHHHHHHTGGG--GGGSEEEE----HHHHHHHHHHHT--TTTTHHHHHHHHHH-B-GGGHHHHHHHHHHH---EEEEEEEETTTEEEEEEEEE--/-----S-EEEEEEEEE--S-EEETTTHHHHHHHHTT-TT-HHHHHHHHHHHHHSS--EEE-S--HHHHHH-GGGT-TTS--HHHHHHHHHHHHHHHHHHHHHHHHHHH-S-GGG--EEEEEESS--EES-HHHHHHHHHT--TT-EEEEEE--GGGHHHHHHHHHHHHHHTSTT-EEEEEEEE-GGGT-----SS--HHHHHHHHB--EEEEEEEEES--SS----EEEEEEEEEE-TT-GGGEEEEE-SSSEEEEE-TTHHHHHHHHHHHHHHHHHGGGG-S--SSGGGGSEEEE----HHHHHHHHHHHT--TTTTHHHHHHHHHH-B-GGGHHHHHHHHHHHH----SEEEEEEEETTTEEEEEEEEE-

GO terms:
  GO:0009813 flavonoid biosynthetic process (P, IDA)
  GO:0042802 identical protein binding (F, IPI)